Protein AF-A0A507E9I7-F1 (afdb_monomer_lite)

Radius of gyration: 34.38 Å; chains: 1; bounding box: 108×51×97 Å

Foldseek 3Di:
DDDDPDLVVLLVVLVVVVVVVVVVVVPDDDDDPPPVVVVVDPVVVVLVVLLVNLLSLLLLLLDPPNPPVLVSLQSNLVSLLVVLCVVCCVVVVDDDDDDDDDDDDDDDDDDDDDDDDDDDDDDPDDPPPDLVCLLVVVVPDPDLVVLVVQLPPDPSSVVSSLLVCLQEPEQQDVVSVVVVLVQQLVDPVRDPDNSLQSHAEYDDDDNPVPPPPPCLVVLQVSLLSRHLRYAEYEDEDDDPPPVVSVVSSVVSNLVRHLRHQAYHYDDPDDDPLVVVLRVLVSQLSVLVSVLVVVCVSNVHDSVSSLSSLVSLCVVLLDCPPPSNPPPDPSSSVSSSVVSLVSSVVNLVSVLSNLVSVLVSLVSVLVVLVVVLVVLQVVLLVLLVVADPVLLVVLLVVVLVCVVPDDDDDDDDDPLSVLLQVLQCLLQPDDDDDDDPDDPDDPPPPSDRDDSVSSVVQSNDPPRPDRDPVSLVSLVVSLVVVVVDPDPDVSSVSSSVSSVSSSVSVVSVVVSVVSVVSSVVSVVVSVVSVVVVVSSVVSVVVVVVD

pLDDT: mean 72.46, std 19.39, range [24.25, 96.31]

Sequence (545 aa):
MPVRPGSTFETLRVLCWLRLLETAEYGIGSDDWQLSAVFHRPAEMASHRLLVVFRGLTVCLAHPECSKESNLWAAFFGIAERLALVKQGESWKSSFTRNSNLDSLRQDRHIGKANGVVPLSQSPRSPVLPPELLPHIFKFLPGQSDIHTCALVCRLWHRCAILILYRTPSLLSVESIRCFLSLINQGANRTLWPYAEFVRRIHFPLPVNGSLRGDNNNGCEILRTAYTSLFRLVVLDRERSEGAAAHQLFFDVSARCSNLEAIEESFGMNNSASLLTQTVLQNLLRSCRNVATLTYQLGIPPAQLAGACTLLLEFFEGEGQPIWRGISSDVIRGARSKVLEKCRTTLNRLSTCMFLEAQYLALSAQRLLDQYALMYYRGFAGATDLNLDFVVRAAEKEAKHSVRVESKAPADVDSVALVLQAVRLLFHQPMPHSIPELDLEPIIVTTFPTRAFLETALGIFPPSGINSETVELISQIVEQYEKLDADQPEVDLWFRWFRDIVVWQRAGIEMEGVKELLRKSMARMEVFRGMQVRLFHWQLKSNRY

Secondary structure (DSSP, 8-state):
-PPPSSHHHHHHHHHHHHHHHHHHHSS--TT---THHHH-S-HHHHHHHHHHHHHHHHHHHH-TT-TTHHHHHHHHHHHHHHHHHHHHHTT--SS----------------------PPP----------TTTHHHHGGG-SSHHHHHHHHHH-HHHHHHHHHHHTTS-B--SHHHHHHHHHHHHT-TTTSSS-HHHH--EEEE---TT---TT-HHHHHHHHTTS-S---EEEEE---GGGHHHHHHHHHHHHHH-TT--EEEEE--TT-HHHHHHHHHHHHHHHHHHHHHHHHHHHT--HHHHHHHHHHHHHHTS-TT-GGGTTS-HHHHHHHHHHHHHHHHHHHHHHHHHHHHHHHHHHHHHHHHHHHHHHHHHHHHHHHHT--HHHHHHHHHHHHHHHTS--S-------HHHHHHHHHHHHHPPPPPP--SS----------PPPHHHHHHHHTSSSPTT--HHHHHHHHHHHHHHTTS----HHHHHHHHHHHHHHHHHHHHHHHHHHHHHHHHHHHHHHHHHHHHHHHHHHHHHHTT-

Structure (mmCIF, N/CA/C/O backbone):
data_AF-A0A507E9I7-F1
#
_entry.id   AF-A0A507E9I7-F1
#
loop_
_atom_site.group_PDB
_atom_site.id
_atom_site.type_symbol
_atom_site.label_atom_id
_atom_site.label_alt_id
_atom_site.label_comp_id
_atom_site.label_asym_id
_atom_site.label_entity_id
_atom_site.label_seq_id
_atom_site.pdbx_PDB_ins_code
_atom_site.Cartn_x
_atom_site.Cartn_y
_atom_site.Cartn_z
_atom_site.occupancy
_atom_site.B_iso_or_equiv
_atom_site.auth_seq_id
_atom_site.auth_comp_id
_atom_site.auth_asym_id
_atom_site.auth_atom_id
_atom_site.pdbx_PDB_model_num
ATOM 1 N N . MET A 1 1 ? -32.490 -6.538 54.067 1.00 31.33 1 MET A N 1
ATOM 2 C CA . MET A 1 1 ? -31.096 -7.041 54.042 1.00 31.33 1 MET A CA 1
ATOM 3 C C . MET A 1 1 ? -30.147 -5.859 54.207 1.00 31.33 1 MET A C 1
ATOM 5 O O . MET A 1 1 ? -30.472 -4.807 53.667 1.00 31.33 1 MET A O 1
ATOM 9 N N . PRO A 1 2 ? -29.025 -5.988 54.935 1.00 35.72 2 PRO A N 1
ATOM 10 C CA . PRO A 1 2 ? -28.045 -4.912 55.067 1.00 35.72 2 PRO A CA 1
ATOM 11 C C . PRO A 1 2 ? -27.141 -4.832 53.825 1.00 35.72 2 PRO A C 1
ATOM 13 O O . PRO A 1 2 ? -26.482 -5.807 53.465 1.00 35.72 2 PRO A O 1
ATOM 16 N N . VAL A 1 3 ? -27.084 -3.665 53.182 1.00 33.09 3 VAL A N 1
ATOM 17 C CA . VAL A 1 3 ? -26.112 -3.380 52.113 1.00 33.09 3 VAL A CA 1
ATOM 18 C C . VAL A 1 3 ? -24.766 -3.052 52.762 1.00 33.09 3 VAL A C 1
ATOM 20 O O . VAL A 1 3 ? -24.714 -2.217 53.662 1.00 33.09 3 VAL A O 1
ATOM 23 N N . ARG A 1 4 ? -23.672 -3.695 52.330 1.00 34.66 4 ARG A N 1
ATOM 24 C CA . ARG A 1 4 ? -22.326 -3.421 52.870 1.00 34.66 4 ARG A CA 1
ATOM 25 C C . ARG A 1 4 ? -21.846 -2.021 52.437 1.00 34.66 4 ARG A C 1
ATOM 27 O O . ARG A 1 4 ? -21.700 -1.804 51.233 1.00 34.66 4 ARG A O 1
ATOM 34 N N . PRO A 1 5 ? -21.556 -1.088 53.363 1.00 36.78 5 PRO A N 1
ATOM 35 C CA . PRO A 1 5 ? -21.007 0.218 53.010 1.00 36.78 5 PRO A CA 1
ATOM 36 C C . PRO A 1 5 ? -19.511 0.089 52.685 1.00 36.78 5 PRO A C 1
ATOM 38 O O . PRO A 1 5 ? -18.724 -0.341 53.523 1.00 36.78 5 PRO A O 1
ATOM 41 N N . GLY A 1 6 ? -19.113 0.446 51.461 1.00 42.78 6 GLY A N 1
ATOM 42 C CA . GLY A 1 6 ? -17.708 0.402 51.038 1.00 42.78 6 GLY A CA 1
ATOM 43 C C . GLY A 1 6 ? -17.530 0.597 49.534 1.00 42.78 6 GLY A C 1
ATOM 44 O O . GLY A 1 6 ? -17.184 1.690 49.090 1.00 42.78 6 GLY A O 1
ATOM 45 N N . SER A 1 7 ? -17.817 -0.443 48.744 1.00 44.66 7 SER A N 1
ATOM 46 C CA . SER A 1 7 ? -17.603 -0.455 47.285 1.00 44.66 7 SER A CA 1
ATOM 47 C C . SER A 1 7 ? -18.324 0.683 46.558 1.00 44.66 7 SER A C 1
ATOM 49 O O . SER A 1 7 ? -17.728 1.364 45.725 1.00 44.66 7 SER A O 1
ATOM 51 N N . THR A 1 8 ? -19.578 0.953 46.927 1.00 51.25 8 THR A N 1
ATOM 52 C CA . THR A 1 8 ? -20.382 2.040 46.353 1.00 51.25 8 THR A CA 1
ATOM 53 C C . THR A 1 8 ? -19.753 3.418 46.540 1.00 51.25 8 THR A C 1
ATOM 55 O O . THR A 1 8 ? -19.893 4.258 45.655 1.00 51.25 8 THR A O 1
ATOM 58 N N . PHE A 1 9 ? -19.035 3.670 47.639 1.00 44.94 9 PHE A N 1
ATOM 59 C CA . PHE A 1 9 ? -18.479 4.995 47.920 1.00 44.94 9 PHE A CA 1
ATOM 60 C C . PHE A 1 9 ? -17.230 5.285 47.079 1.00 44.94 9 PHE A C 1
ATOM 62 O O . PHE A 1 9 ? -17.113 6.378 46.528 1.00 44.94 9 PHE A O 1
ATOM 69 N N . GLU A 1 10 ? -16.331 4.312 46.892 1.00 49.06 10 GLU A N 1
ATOM 70 C CA . GLU A 1 10 ? -15.217 4.479 45.946 1.00 49.06 10 GLU A CA 1
ATOM 71 C C . GLU A 1 10 ? -15.704 4.532 44.496 1.00 49.06 10 GLU A C 1
ATOM 73 O O . GLU A 1 10 ? -15.261 5.401 43.748 1.00 49.06 10 GLU A O 1
ATOM 78 N N . THR A 1 11 ? -16.671 3.691 44.103 1.00 48.34 11 THR A N 1
ATOM 79 C CA . THR A 1 11 ? -17.264 3.762 42.756 1.00 48.34 11 THR A CA 1
ATOM 80 C C . THR A 1 11 ? -17.918 5.125 42.504 1.00 48.34 11 THR A C 1
ATOM 82 O O . THR A 1 11 ? -17.701 5.709 41.446 1.00 48.34 11 THR A O 1
ATOM 85 N N . LEU A 1 12 ? -18.637 5.694 43.480 1.00 48.03 12 LEU A N 1
ATOM 86 C CA . LEU A 1 12 ? -19.179 7.055 43.382 1.00 48.03 12 LEU A CA 1
ATOM 87 C C . LEU A 1 12 ? -18.085 8.129 43.351 1.00 48.03 12 LEU A C 1
ATOM 89 O O . LEU A 1 12 ? -18.229 9.093 42.606 1.00 48.03 12 LEU A O 1
ATOM 93 N N . ARG A 1 13 ? -16.973 7.980 44.087 1.00 53.81 13 ARG A N 1
ATOM 94 C CA . ARG A 1 13 ? -15.843 8.922 43.993 1.00 53.81 13 ARG A CA 1
ATOM 95 C C . ARG A 1 13 ? -15.163 8.863 42.628 1.00 53.81 13 ARG A C 1
ATOM 97 O O . ARG A 1 13 ? -14.919 9.923 42.066 1.00 53.81 13 ARG A O 1
ATOM 104 N N . VAL A 1 14 ? -14.912 7.675 42.071 1.00 52.47 14 VAL A N 1
ATOM 105 C CA . VAL A 1 14 ? -14.342 7.513 40.720 1.00 52.47 14 VAL A CA 1
ATOM 106 C C . VAL A 1 14 ? -15.303 8.053 39.662 1.00 52.47 14 VAL A C 1
ATOM 108 O O . VAL A 1 14 ? -14.874 8.818 38.805 1.00 52.47 14 VAL A O 1
ATOM 111 N N . LEU A 1 15 ? -16.603 7.753 39.753 1.00 51.69 15 LEU A N 1
ATOM 112 C CA . LEU A 1 15 ? -17.608 8.312 38.846 1.00 51.69 15 LEU A CA 1
ATOM 113 C C . LEU A 1 15 ? -17.705 9.837 38.963 1.00 51.69 15 LEU A C 1
ATOM 115 O O . LEU A 1 15 ? -17.749 10.500 37.937 1.00 51.69 15 LEU A O 1
ATOM 119 N N . CYS A 1 16 ? -17.665 10.419 40.164 1.00 50.72 16 CYS A N 1
ATOM 120 C CA . CYS A 1 16 ? -17.610 11.875 40.332 1.00 50.72 16 CYS A CA 1
ATOM 121 C C . CYS A 1 16 ? -16.288 12.487 39.845 1.00 50.72 16 CYS A C 1
ATOM 123 O O . CYS A 1 16 ? -16.303 13.625 39.392 1.00 50.72 16 CYS A O 1
ATOM 125 N N . TRP A 1 17 ? -15.163 11.767 39.891 1.00 56.66 17 TRP A N 1
ATOM 126 C CA . TRP A 1 17 ? -13.884 12.242 39.343 1.00 56.66 17 TRP A CA 1
ATOM 127 C C . TRP A 1 17 ? -13.856 12.183 37.811 1.00 56.66 17 TRP A C 1
ATOM 129 O O . TRP A 1 17 ? -13.400 13.124 37.171 1.00 56.66 17 TRP A O 1
ATOM 139 N N . LEU A 1 18 ? -14.418 11.126 37.218 1.00 51.72 18 LEU A N 1
ATOM 140 C CA . LEU A 1 18 ? -14.663 11.038 35.777 1.00 51.72 18 LEU A CA 1
ATOM 141 C C . LEU A 1 18 ? -15.655 12.113 35.323 1.00 51.72 18 LEU A C 1
ATOM 143 O O . LEU A 1 18 ? -15.418 12.759 34.314 1.00 51.72 18 LEU A O 1
ATOM 147 N N . ARG A 1 19 ? -16.702 12.386 36.108 1.00 49.22 19 ARG A N 1
ATOM 148 C CA . ARG A 1 19 ? -17.657 13.468 35.832 1.00 49.22 19 ARG A CA 1
ATOM 149 C C . ARG A 1 19 ? -17.040 14.857 36.005 1.00 49.22 19 ARG A C 1
ATOM 151 O O . ARG A 1 19 ? -17.417 15.766 35.282 1.00 49.22 19 ARG A O 1
ATOM 158 N N . LEU A 1 20 ? -16.081 15.020 36.922 1.00 48.12 20 LEU A N 1
ATOM 159 C CA . LEU A 1 20 ? -15.276 16.240 37.051 1.00 48.12 20 LEU A CA 1
ATOM 160 C C . LEU A 1 20 ? -14.373 16.449 35.829 1.00 48.12 20 LEU A C 1
ATOM 162 O O . LEU A 1 20 ? -14.257 17.580 35.363 1.00 48.12 20 LEU A O 1
ATOM 166 N N . LEU A 1 21 ? -13.791 15.373 35.286 1.00 49.50 21 LEU A N 1
ATOM 167 C CA . LEU A 1 21 ? -13.056 15.401 34.018 1.00 49.50 21 LEU A CA 1
ATOM 168 C C . LEU A 1 21 ? -13.992 15.727 32.839 1.00 49.50 21 LEU A C 1
ATOM 170 O O . LEU A 1 21 ? -13.691 16.658 32.102 1.00 49.50 21 LEU A O 1
ATOM 174 N N . GLU A 1 22 ? -15.166 15.090 32.730 1.00 45.69 22 GLU A N 1
ATOM 175 C CA . GLU A 1 22 ? -16.197 15.455 31.738 1.00 45.69 22 GLU A CA 1
ATOM 176 C C . GLU A 1 22 ? -16.585 16.944 31.859 1.00 45.69 22 GLU A C 1
ATOM 178 O O . GLU A 1 22 ? -16.629 17.651 30.859 1.00 45.69 22 GLU A O 1
ATOM 183 N N . THR A 1 23 ? -16.806 17.481 33.068 1.00 42.56 23 THR A N 1
ATOM 184 C CA . THR A 1 23 ? -17.113 18.918 33.240 1.00 42.56 23 THR A CA 1
ATOM 185 C C . THR A 1 23 ? -15.932 19.849 32.964 1.00 42.56 23 THR A C 1
ATOM 187 O O . THR A 1 23 ? -16.158 21.022 32.681 1.00 42.56 23 THR A O 1
ATOM 190 N N . ALA A 1 24 ? -14.693 19.352 33.021 1.00 42.12 24 ALA A N 1
ATOM 191 C CA . ALA A 1 24 ? -13.503 20.096 32.611 1.00 42.12 24 ALA A CA 1
ATOM 192 C C . ALA A 1 24 ? -13.288 20.073 31.084 1.00 42.12 24 ALA A C 1
ATOM 194 O O . ALA A 1 24 ? -12.577 20.929 30.570 1.00 42.12 24 ALA A O 1
ATOM 195 N N . GLU A 1 25 ? -13.917 19.137 30.363 1.00 39.34 25 GLU A N 1
ATOM 196 C CA . GLU A 1 25 ? -13.979 19.112 28.893 1.00 39.34 25 GLU A CA 1
ATOM 197 C C . GLU A 1 25 ? -15.213 19.856 28.339 1.00 39.34 25 GLU A C 1
ATOM 199 O O . GLU A 1 25 ? -15.173 20.365 27.224 1.00 39.34 25 GLU A O 1
ATOM 204 N N . TYR A 1 26 ? -16.303 19.961 29.113 1.00 36.69 26 TYR A 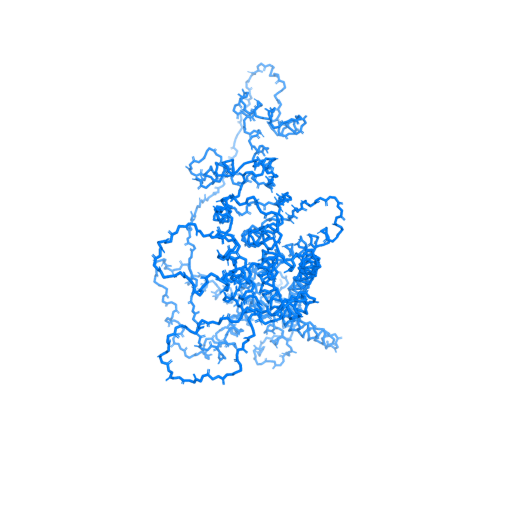N 1
ATOM 205 C CA . TYR A 1 26 ? -17.544 20.658 28.723 1.00 36.69 26 TYR A CA 1
ATOM 206 C C . TYR A 1 26 ? -17.620 22.142 29.134 1.00 36.69 26 TYR A C 1
ATOM 208 O O . TYR A 1 26 ? -18.625 22.804 28.860 1.00 36.69 26 TYR A O 1
ATOM 216 N N . GLY A 1 27 ? -16.591 22.674 29.797 1.00 37.19 27 GLY A N 1
ATOM 217 C CA . GLY A 1 27 ? -16.476 24.090 30.149 1.00 37.19 27 GLY A CA 1
ATOM 218 C C . GLY A 1 27 ? -15.410 24.795 29.311 1.00 37.19 27 GLY A C 1
ATOM 219 O O . GLY A 1 27 ? -14.274 24.339 29.290 1.00 37.19 27 GLY A O 1
ATOM 220 N N . ILE A 1 28 ? -15.765 25.953 28.734 1.00 36.12 28 ILE A N 1
ATOM 221 C CA . ILE A 1 28 ? -14.964 26.766 27.789 1.00 36.12 28 ILE A CA 1
ATOM 222 C C . ILE A 1 28 ? -14.974 26.182 26.361 1.00 36.12 28 ILE A C 1
ATOM 224 O O . ILE A 1 28 ? -14.842 24.982 26.153 1.00 36.12 28 ILE A O 1
ATOM 228 N N . GLY A 1 29 ? -15.204 27.049 25.369 1.00 37.38 29 GLY A N 1
ATOM 229 C CA . GLY A 1 29 ? -15.191 26.693 23.946 1.00 37.38 29 GLY A CA 1
ATOM 230 C C . GLY A 1 29 ? -13.887 27.088 23.249 1.00 37.38 29 GLY A C 1
ATOM 231 O O . GLY A 1 29 ? -12.945 27.549 23.890 1.00 37.38 29 GLY A O 1
ATOM 232 N N . SER A 1 30 ? -13.874 26.945 21.921 1.00 42.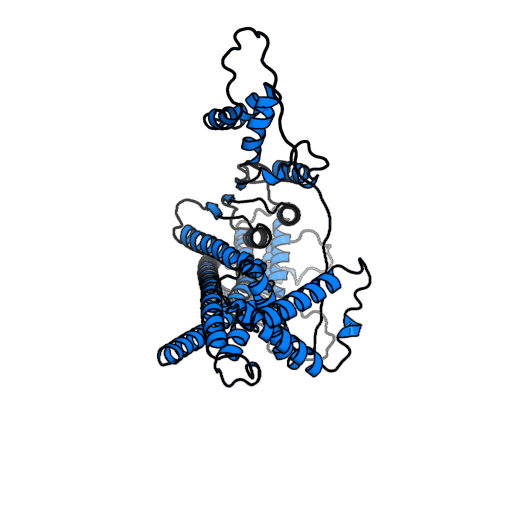72 30 SER A N 1
ATOM 233 C CA . SER A 1 30 ? -12.877 27.545 21.020 1.00 42.72 30 SER A CA 1
ATOM 234 C C . SER A 1 30 ? -12.497 28.980 21.444 1.00 42.72 30 SER A C 1
ATOM 236 O O . SER A 1 30 ? -13.388 29.763 21.769 1.00 42.72 30 SER A O 1
ATOM 238 N N . ASP A 1 31 ? -11.224 29.392 21.471 1.00 33.03 31 ASP A N 1
ATOM 239 C CA . ASP A 1 31 ? -10.042 28.771 20.835 1.00 33.03 31 ASP A CA 1
ATOM 240 C C . ASP A 1 31 ? -8.807 28.581 21.753 1.00 33.03 31 ASP A C 1
ATOM 242 O O . ASP A 1 31 ? -7.761 28.123 21.291 1.00 33.03 31 ASP A O 1
ATOM 246 N N . ASP A 1 32 ? -8.892 28.881 23.056 1.00 32.91 32 ASP A N 1
ATOM 247 C CA . ASP A 1 32 ? -7.701 29.033 23.919 1.00 32.91 32 ASP A CA 1
ATOM 248 C C . ASP A 1 32 ? -7.391 27.806 24.817 1.00 32.91 32 ASP A C 1
ATOM 250 O O . ASP A 1 32 ? -7.785 27.705 25.982 1.00 32.91 32 ASP A O 1
ATOM 254 N N . TRP A 1 33 ? -6.661 26.825 24.269 1.00 31.59 33 TRP A N 1
ATOM 255 C CA . TRP A 1 33 ? -6.313 25.559 24.944 1.00 31.59 33 TRP A CA 1
ATOM 256 C C . TRP A 1 33 ? -5.137 25.667 25.947 1.00 31.59 33 TRP A C 1
ATOM 258 O O . TRP A 1 33 ? -4.107 24.999 25.802 1.00 31.59 33 TRP A O 1
ATOM 268 N N . GLN A 1 34 ? -5.301 26.426 27.038 1.00 33.66 34 GLN A N 1
ATOM 269 C CA . GLN A 1 34 ? -4.344 26.462 28.166 1.00 33.66 34 GLN A CA 1
ATOM 270 C C . GLN A 1 34 ? -4.539 25.346 29.216 1.00 33.66 34 GLN A C 1
ATOM 272 O O . GLN A 1 34 ? -4.410 25.545 30.426 1.00 33.66 34 GLN A O 1
ATOM 277 N N . LEU A 1 35 ? -4.729 24.104 28.755 1.00 37.97 35 LEU A N 1
ATOM 278 C CA . LEU A 1 35 ? -4.623 22.912 29.617 1.00 37.97 35 LEU A CA 1
ATOM 279 C C . LEU A 1 35 ? -3.188 22.703 30.167 1.00 37.97 35 LEU A C 1
ATOM 281 O O . LEU A 1 35 ? -2.978 21.942 31.112 1.00 37.97 35 LEU A O 1
ATOM 285 N N . SER A 1 36 ? -2.207 23.443 29.637 1.00 39.66 36 SER A N 1
ATOM 286 C CA . SER A 1 36 ? -0.850 23.610 30.178 1.00 39.66 36 SER A CA 1
ATOM 287 C C . SER A 1 36 ? -0.827 24.029 31.654 1.00 39.66 36 SER A C 1
ATOM 289 O O . SER A 1 36 ? 0.003 23.525 32.412 1.00 39.66 36 SER A O 1
ATOM 291 N N . ALA A 1 37 ? -1.753 24.883 32.106 1.00 37.81 37 ALA A N 1
ATOM 292 C CA . ALA A 1 37 ? -1.753 25.425 33.469 1.00 37.81 37 ALA A CA 1
ATOM 293 C C . ALA A 1 37 ? -1.876 24.346 34.569 1.00 37.81 37 ALA A C 1
ATOM 295 O O . ALA A 1 37 ? -1.299 24.481 35.648 1.00 37.81 37 ALA A O 1
ATOM 296 N N . VAL A 1 38 ? -2.572 23.235 34.292 1.00 39.53 38 VAL A N 1
ATOM 297 C CA . VAL A 1 38 ? -2.735 22.109 35.238 1.00 39.53 38 VAL A CA 1
ATOM 298 C C . VAL A 1 38 ? -1.534 21.147 35.212 1.00 39.53 38 VAL A C 1
ATOM 300 O O . VAL A 1 38 ? -1.315 20.408 36.180 1.00 39.53 38 VAL A O 1
ATOM 303 N N . PHE A 1 39 ? -0.742 21.181 34.135 1.00 41.22 39 PHE A N 1
ATOM 304 C CA . PHE A 1 39 ? 0.388 20.284 33.869 1.00 41.22 39 PHE A CA 1
ATOM 305 C C . PHE A 1 39 ? 1.774 20.954 33.954 1.00 41.22 39 PHE A C 1
ATOM 307 O O . PHE A 1 39 ? 2.776 20.257 33.848 1.00 41.22 39 PHE A O 1
ATOM 314 N N . HIS A 1 40 ? 1.872 22.252 34.266 1.00 36.31 40 HIS A N 1
ATOM 315 C CA . HIS A 1 40 ? 3.138 22.962 34.543 1.00 36.31 40 HIS A CA 1
ATOM 316 C C . HIS A 1 40 ? 3.812 22.604 35.894 1.00 36.31 40 HIS A C 1
ATOM 318 O O . HIS A 1 40 ? 4.614 23.366 36.432 1.00 36.31 40 HIS A O 1
ATOM 324 N N . ARG A 1 41 ? 3.519 21.426 36.455 1.00 46.16 41 ARG A N 1
ATOM 325 C CA . ARG A 1 41 ? 4.262 20.820 37.576 1.00 46.16 41 ARG A CA 1
ATOM 326 C C . ARG A 1 41 ? 5.162 19.696 37.037 1.00 46.16 41 ARG A C 1
ATOM 328 O O . ARG A 1 41 ? 4.855 19.174 35.968 1.00 46.16 41 ARG A O 1
ATOM 335 N N . PRO A 1 42 ? 6.259 19.316 37.726 1.00 53.81 42 PRO A N 1
ATOM 336 C CA . PRO A 1 42 ? 7.178 18.280 37.242 1.00 53.81 42 PRO A CA 1
ATOM 337 C C . PRO A 1 42 ? 6.449 16.990 36.841 1.00 53.81 42 PRO A C 1
ATOM 339 O O . PRO A 1 42 ? 5.443 16.625 37.455 1.00 53.81 42 PRO A O 1
ATOM 342 N N . ALA A 1 43 ? 6.970 16.300 35.819 1.00 60.19 43 ALA A N 1
ATOM 343 C CA . ALA A 1 43 ? 6.321 15.153 35.170 1.00 60.19 43 ALA A CA 1
ATOM 344 C C . ALA A 1 43 ? 5.901 14.038 36.153 1.00 60.19 43 ALA A C 1
ATOM 346 O O . ALA A 1 43 ? 4.862 13.403 35.971 1.00 60.19 43 ALA A O 1
ATOM 347 N N . GLU A 1 44 ? 6.644 13.881 37.249 1.00 61.41 44 GLU A N 1
ATOM 348 C CA . GLU A 1 44 ? 6.353 13.001 38.388 1.00 61.41 44 GLU A CA 1
ATOM 349 C C . GLU A 1 44 ? 4.956 13.232 39.005 1.00 61.41 44 GLU A C 1
ATOM 351 O O . GLU A 1 44 ? 4.263 12.287 39.387 1.00 61.41 44 GLU A O 1
ATOM 356 N N . MET A 1 45 ? 4.482 14.484 39.067 1.00 61.38 45 MET A N 1
ATOM 357 C CA . MET A 1 45 ? 3.130 14.794 39.552 1.00 61.38 45 MET A CA 1
ATOM 358 C C . MET A 1 45 ? 2.040 14.466 38.523 1.00 61.38 45 MET A C 1
ATOM 360 O O . MET A 1 45 ? 0.897 14.205 38.910 1.00 61.38 45 MET A O 1
ATOM 364 N N . ALA A 1 46 ? 2.365 14.460 37.228 1.00 73.81 46 ALA A N 1
ATOM 365 C CA . ALA A 1 46 ? 1.437 14.047 36.179 1.00 73.81 46 ALA A CA 1
ATOM 366 C C . ALA A 1 46 ? 1.281 12.517 36.154 1.00 73.81 46 ALA A C 1
ATOM 368 O O . ALA A 1 46 ? 0.152 12.020 36.147 1.00 73.81 46 ALA A O 1
ATOM 369 N N . SER A 1 47 ? 2.389 11.770 36.231 1.00 77.62 47 SER A N 1
ATOM 370 C CA . SER A 1 47 ? 2.362 10.303 36.274 1.00 77.62 47 SER A CA 1
ATOM 371 C C . SER A 1 47 ? 1.636 9.785 37.520 1.00 77.62 47 SER A C 1
ATOM 373 O O . SER A 1 47 ? 0.739 8.954 37.387 1.00 77.62 47 SER A O 1
ATOM 375 N N . HIS A 1 48 ? 1.893 10.341 38.712 1.00 82.88 48 HIS A N 1
ATOM 376 C CA . HIS A 1 48 ? 1.166 9.954 39.930 1.00 82.88 48 HIS A CA 1
ATOM 377 C C . HIS A 1 48 ? -0.357 10.152 39.802 1.00 82.88 48 HIS A C 1
ATOM 379 O O . HIS A 1 48 ? -1.136 9.299 40.231 1.00 82.88 48 HIS A O 1
ATOM 385 N N . ARG A 1 49 ? -0.817 11.253 39.188 1.00 84.06 49 ARG A N 1
ATOM 386 C CA . ARG A 1 49 ? -2.254 11.488 38.947 1.00 84.06 49 ARG A CA 1
ATOM 387 C C . ARG A 1 49 ? -2.849 10.451 37.989 1.00 84.06 49 ARG A C 1
ATOM 389 O O . ARG A 1 49 ? -3.905 9.901 38.291 1.00 84.06 49 ARG A O 1
ATOM 396 N N . LEU A 1 50 ? -2.163 10.141 36.887 1.00 84.19 50 LEU A N 1
ATOM 397 C CA . LEU A 1 50 ? -2.599 9.112 35.933 1.00 84.19 50 LEU A CA 1
ATOM 398 C C . LEU A 1 50 ? -2.690 7.724 36.587 1.00 84.19 50 LEU A C 1
ATOM 400 O O . LEU A 1 50 ? -3.679 7.023 36.382 1.00 84.19 50 LEU A O 1
ATOM 404 N N . LEU A 1 51 ? -1.723 7.356 37.434 1.00 85.75 51 LEU A N 1
ATOM 405 C CA . LEU A 1 51 ? -1.724 6.088 38.177 1.00 85.75 51 LEU A CA 1
ATOM 406 C C . LEU A 1 51 ? -2.911 5.981 39.156 1.00 85.75 51 LEU A C 1
ATOM 408 O O . LEU A 1 51 ? -3.498 4.908 39.293 1.00 85.75 51 LEU A O 1
ATOM 412 N N . VAL A 1 52 ? -3.323 7.083 39.797 1.00 87.44 52 VAL A N 1
ATOM 413 C CA . VAL A 1 52 ? -4.525 7.113 40.657 1.00 87.44 52 VAL A CA 1
ATOM 414 C C . VAL A 1 52 ? -5.811 6.898 39.848 1.00 87.44 52 VAL A C 1
ATOM 416 O O . VAL A 1 52 ? -6.666 6.119 40.273 1.00 87.44 52 VAL A O 1
ATOM 419 N N . VAL A 1 53 ? -5.945 7.508 38.664 1.00 86.94 53 VAL A N 1
ATOM 420 C CA . VAL A 1 53 ? -7.105 7.262 37.780 1.00 86.94 53 VAL A CA 1
ATOM 421 C C . VAL A 1 53 ? -7.104 5.821 37.266 1.00 86.94 53 VAL A C 1
ATOM 423 O O . VAL A 1 53 ? -8.137 5.155 37.294 1.00 86.94 53 VAL A O 1
ATOM 426 N N . PHE A 1 54 ? -5.940 5.303 36.869 1.00 88.56 54 PHE A N 1
ATOM 427 C CA . PHE A 1 54 ? -5.769 3.930 36.391 1.00 88.56 54 PHE A CA 1
ATOM 428 C C . PHE A 1 54 ? -6.183 2.886 37.444 1.00 88.56 54 PHE A C 1
ATOM 430 O O . PHE A 1 54 ? -6.894 1.927 37.129 1.00 88.56 54 PHE A O 1
ATOM 437 N N . ARG A 1 55 ? -5.839 3.110 38.722 1.00 88.44 55 ARG A N 1
ATOM 438 C CA . ARG A 1 55 ? -6.353 2.323 39.859 1.00 88.44 55 ARG A CA 1
ATOM 439 C C . ARG A 1 55 ? -7.880 2.372 39.951 1.00 88.44 55 ARG A C 1
ATOM 441 O O . ARG A 1 55 ? -8.506 1.322 40.055 1.00 88.44 55 ARG A O 1
ATOM 448 N N . GLY A 1 56 ? -8.481 3.562 39.888 1.00 88.44 56 GLY A N 1
ATOM 449 C CA . GLY A 1 56 ? -9.939 3.725 39.950 1.00 88.44 56 GLY A CA 1
ATOM 450 C C . GLY A 1 56 ? -10.665 2.971 38.831 1.00 88.44 56 GLY A C 1
ATOM 451 O O . GLY A 1 56 ? -11.599 2.214 39.092 1.00 88.44 56 GLY A O 1
ATOM 452 N N . LEU A 1 57 ? -10.172 3.092 37.595 1.00 88.06 57 LEU A N 1
ATOM 453 C CA . LEU A 1 57 ? -10.687 2.343 36.445 1.00 88.06 57 LEU A CA 1
ATOM 454 C C . LEU A 1 57 ? -10.491 0.826 36.593 1.00 88.06 57 LEU A C 1
ATOM 456 O O . LEU A 1 57 ? -11.369 0.071 36.187 1.00 88.06 57 LEU A O 1
ATOM 460 N N . THR A 1 58 ? -9.397 0.370 37.216 1.00 87.88 58 THR A N 1
ATOM 461 C CA . THR A 1 58 ? -9.168 -1.057 37.520 1.00 87.88 58 THR A CA 1
ATOM 462 C C . THR A 1 58 ? -10.271 -1.611 38.429 1.00 87.88 58 THR A C 1
ATOM 464 O O . THR A 1 58 ? -10.821 -2.674 38.146 1.00 87.88 58 THR A O 1
ATOM 467 N N . VAL A 1 59 ? -10.663 -0.870 39.474 1.00 89.00 59 VAL A N 1
ATOM 468 C CA . VAL A 1 59 ? -11.782 -1.256 40.358 1.00 89.00 59 VAL A CA 1
ATOM 469 C C . VAL A 1 59 ? -13.108 -1.297 39.588 1.00 89.00 59 VAL A C 1
ATOM 471 O O . VAL A 1 59 ? -13.875 -2.247 39.737 1.00 89.00 59 VAL A O 1
ATOM 474 N N . CYS A 1 60 ? -13.369 -0.319 38.713 1.00 88.12 60 CYS A N 1
ATOM 475 C CA . CYS A 1 60 ? -14.571 -0.311 37.873 1.00 88.12 60 CYS A CA 1
ATOM 476 C C . CYS A 1 60 ? -14.608 -1.474 36.862 1.00 88.12 60 CYS A C 1
ATOM 478 O O . CYS A 1 60 ? -15.664 -2.077 36.676 1.00 88.12 60 CYS A O 1
ATOM 480 N N . LEU A 1 61 ? -13.473 -1.826 36.245 1.00 88.38 61 LEU A N 1
ATOM 481 C CA . LEU A 1 61 ? -13.358 -2.960 35.320 1.00 88.38 61 LEU A CA 1
ATOM 482 C C . LEU A 1 61 ? -13.590 -4.305 36.020 1.00 88.38 61 LEU A C 1
ATOM 484 O O . LEU A 1 61 ? -14.193 -5.197 35.423 1.00 88.38 61 LEU A O 1
ATOM 488 N N . ALA A 1 62 ? -13.168 -4.458 37.278 1.00 89.06 62 ALA A N 1
ATOM 489 C CA . ALA A 1 62 ? -13.415 -5.672 38.057 1.00 89.06 62 ALA A CA 1
ATOM 490 C C . ALA A 1 62 ? -14.909 -5.932 38.332 1.00 89.06 62 ALA A C 1
ATOM 492 O O . ALA A 1 62 ? -15.294 -7.080 38.552 1.00 89.06 62 ALA A O 1
ATOM 493 N N . HIS A 1 63 ? -15.760 -4.899 38.308 1.00 91.12 63 HIS A N 1
ATOM 494 C CA . HIS A 1 63 ? -17.188 -5.053 38.587 1.00 91.12 63 HIS A CA 1
ATOM 495 C C . HIS A 1 63 ? -17.873 -5.935 37.518 1.00 91.12 63 HIS A C 1
ATOM 497 O O . HIS A 1 63 ? -17.620 -5.751 36.320 1.00 91.12 63 HIS A O 1
ATOM 503 N N . PRO A 1 64 ? -18.745 -6.888 37.900 1.00 84.06 64 PRO A N 1
ATOM 504 C CA . PRO A 1 64 ? -19.439 -7.736 36.930 1.00 84.06 64 PRO A CA 1
ATOM 505 C C . PRO A 1 64 ? -20.459 -6.943 36.098 1.00 84.06 64 PRO A C 1
ATOM 507 O O . PRO A 1 64 ? -20.490 -7.072 34.880 1.00 84.06 64 PRO A O 1
ATOM 510 N N . GLU A 1 65 ? -21.237 -6.061 36.728 1.00 85.88 65 GLU A N 1
ATOM 511 C CA . GLU A 1 65 ? -22.386 -5.371 36.111 1.00 85.88 65 GLU A CA 1
ATOM 512 C C . GLU A 1 65 ? -22.024 -4.055 35.383 1.00 85.88 65 GLU A C 1
ATOM 514 O O . GLU A 1 65 ? -22.801 -3.099 35.387 1.00 85.88 65 GLU A O 1
ATOM 519 N N . CYS A 1 66 ? -20.822 -3.928 34.809 1.00 81.75 66 CYS A N 1
ATOM 520 C CA . CYS A 1 66 ? -20.390 -2.641 34.252 1.00 81.75 66 CYS A CA 1
ATOM 521 C C . CYS A 1 66 ? -21.006 -2.330 32.871 1.00 81.75 66 CYS A C 1
ATOM 523 O O . CYS A 1 66 ? -20.424 -2.601 31.823 1.00 81.75 66 CYS A O 1
ATOM 525 N N . SER A 1 67 ? -22.166 -1.673 32.872 1.00 66.44 67 SER A N 1
ATOM 526 C CA . SER A 1 67 ? -22.969 -1.344 31.680 1.00 66.44 67 SER A CA 1
ATOM 527 C C . SER A 1 67 ? -22.354 -0.345 30.680 1.00 66.44 67 SER A C 1
ATOM 529 O O . SER A 1 67 ? -22.962 -0.076 29.645 1.00 66.44 67 SER A O 1
ATOM 531 N N . LYS A 1 68 ? -21.162 0.208 30.950 1.00 80.56 68 LYS A N 1
ATOM 532 C CA . LYS A 1 68 ? -20.429 1.142 30.065 1.00 80.56 68 LYS A CA 1
ATOM 533 C C . LYS A 1 68 ? -19.010 0.658 29.735 1.00 80.56 68 LYS A C 1
ATOM 535 O O . LYS A 1 68 ? -18.068 1.450 29.672 1.00 80.56 68 LYS A O 1
ATOM 540 N N . GLU A 1 69 ? -18.851 -0.647 29.528 1.00 83.50 69 GLU A N 1
ATOM 541 C CA . GLU A 1 69 ? -17.549 -1.296 29.323 1.00 83.50 69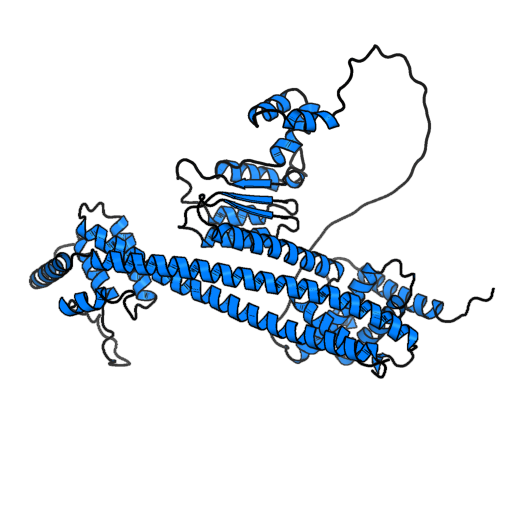 GLU A CA 1
ATOM 542 C C . GLU A 1 69 ? -16.710 -0.664 28.191 1.00 83.50 69 GLU A C 1
ATOM 544 O O . GLU A 1 69 ? -15.500 -0.512 28.337 1.00 83.50 69 GLU A O 1
ATOM 549 N N . SER A 1 70 ? -17.335 -0.216 27.092 1.00 81.31 70 SER A N 1
ATOM 550 C CA . SER A 1 70 ? -16.659 0.483 25.982 1.00 81.31 70 SER A CA 1
ATOM 551 C C . SER A 1 70 ? -15.903 1.735 26.429 1.00 81.31 70 SER A C 1
ATOM 553 O O . SER A 1 70 ? -14.750 1.935 26.054 1.00 81.31 70 SER A O 1
ATOM 555 N N . ASN A 1 71 ? -16.538 2.567 27.254 1.00 85.56 71 ASN A N 1
ATOM 556 C CA . ASN A 1 71 ? -15.994 3.858 27.663 1.00 85.56 71 ASN A CA 1
ATOM 557 C C . ASN A 1 71 ? -14.919 3.672 28.741 1.00 85.56 71 ASN A C 1
ATOM 559 O O . ASN A 1 71 ? -13.929 4.401 28.743 1.00 85.56 71 ASN A O 1
ATOM 563 N N . LEU A 1 72 ? -15.069 2.658 29.607 1.00 87.25 72 LEU A N 1
ATOM 564 C CA . LEU A 1 72 ? -13.980 2.234 30.489 1.00 87.25 72 LEU A CA 1
ATOM 565 C C . LEU A 1 72 ? -12.780 1.740 29.685 1.00 87.25 72 LEU A C 1
ATOM 567 O O . LEU A 1 72 ? -11.666 2.155 29.985 1.00 87.25 72 LEU A O 1
ATOM 571 N N . TRP A 1 73 ? -12.983 0.908 28.656 1.00 88.69 73 TRP A N 1
ATOM 572 C CA . TRP A 1 73 ? -11.878 0.454 27.814 1.00 88.69 73 TRP A CA 1
ATOM 573 C C . TRP A 1 73 ? -11.154 1.620 27.148 1.00 88.69 73 TRP A C 1
ATOM 575 O O . TRP A 1 73 ? -9.932 1.665 27.247 1.00 88.69 73 TRP A O 1
ATOM 585 N N . ALA A 1 74 ? -11.871 2.576 26.552 1.00 86.69 74 ALA A N 1
ATOM 586 C CA . ALA A 1 74 ? -11.263 3.761 25.947 1.00 86.69 74 ALA A CA 1
ATOM 587 C C . ALA A 1 74 ? -10.444 4.589 26.956 1.00 86.69 74 ALA A C 1
ATOM 589 O O . ALA A 1 74 ? -9.283 4.902 26.701 1.00 86.69 74 ALA A O 1
ATOM 590 N N . ALA A 1 75 ? -10.993 4.879 28.141 1.00 86.12 75 ALA A N 1
ATOM 591 C CA . ALA A 1 75 ? -10.270 5.618 29.180 1.00 86.12 75 ALA A CA 1
ATOM 592 C C . ALA A 1 75 ? -9.041 4.850 29.711 1.00 86.12 75 ALA A C 1
ATOM 594 O O . ALA A 1 75 ? -7.980 5.433 29.936 1.00 86.12 75 ALA A O 1
ATOM 595 N N . PHE A 1 76 ? -9.164 3.533 29.891 1.00 87.25 76 PHE A N 1
ATOM 596 C CA . PHE A 1 76 ? -8.102 2.674 30.417 1.00 87.25 76 PHE A CA 1
ATOM 597 C C . PHE A 1 76 ? -6.942 2.522 29.429 1.00 87.25 76 PHE A C 1
ATOM 599 O O . PHE A 1 76 ? -5.775 2.645 29.806 1.00 87.25 76 PHE A O 1
ATOM 606 N N . PHE A 1 77 ? -7.268 2.313 28.152 1.00 88.19 77 PHE A N 1
ATOM 607 C CA . PHE A 1 77 ? -6.297 2.239 27.068 1.00 88.19 77 PHE A CA 1
ATOM 608 C C . PHE A 1 77 ? -5.658 3.613 26.801 1.00 88.19 77 PHE A C 1
ATOM 610 O O . PHE A 1 77 ? -4.434 3.689 26.783 1.00 88.19 77 PHE A O 1
ATOM 617 N N . GLY A 1 78 ? -6.419 4.709 26.729 1.00 84.75 78 GLY A N 1
ATOM 618 C CA . GLY A 1 78 ? -5.867 6.063 26.556 1.00 84.75 78 GLY A CA 1
ATOM 619 C C . GLY A 1 78 ? -4.950 6.538 27.699 1.00 84.75 78 GLY A C 1
ATOM 620 O O . GLY A 1 78 ? -4.026 7.321 27.476 1.00 84.75 78 GLY A O 1
ATOM 621 N N . ILE A 1 79 ? -5.130 6.041 28.929 1.00 88.31 79 ILE A N 1
ATOM 622 C CA . ILE A 1 79 ? -4.168 6.277 30.023 1.00 88.31 79 ILE A CA 1
ATOM 623 C C . ILE A 1 79 ? -2.906 5.422 29.847 1.00 88.31 79 ILE A C 1
ATOM 625 O O . ILE A 1 79 ? -1.802 5.930 30.048 1.00 88.31 79 ILE A O 1
ATOM 629 N N . ALA A 1 80 ? -3.038 4.160 29.429 1.00 86.69 80 ALA A N 1
ATOM 630 C CA . ALA A 1 80 ? -1.890 3.308 29.122 1.00 86.69 80 ALA A CA 1
ATOM 631 C C . ALA A 1 80 ? -1.081 3.814 27.911 1.00 86.69 80 ALA A C 1
ATOM 633 O O . ALA A 1 80 ? 0.143 3.733 27.932 1.00 86.69 80 ALA A O 1
ATOM 634 N N . GLU A 1 81 ? -1.735 4.401 26.904 1.00 89.88 81 GLU A N 1
ATOM 635 C CA . GLU A 1 81 ? -1.101 5.153 25.814 1.00 89.88 81 GLU A CA 1
ATOM 636 C C . GLU A 1 81 ? -0.252 6.295 26.371 1.00 89.88 81 GLU A C 1
ATOM 638 O O . GLU A 1 81 ? 0.955 6.319 26.163 1.00 89.88 81 GLU A O 1
ATOM 643 N N . ARG A 1 82 ? -0.854 7.213 27.140 1.00 87.31 82 ARG A N 1
ATOM 644 C CA . ARG A 1 82 ? -0.147 8.386 27.681 1.00 87.31 82 ARG A CA 1
ATOM 645 C C . ARG A 1 82 ? 1.018 8.000 28.593 1.00 87.31 82 ARG A C 1
ATOM 647 O O . ARG A 1 82 ? 2.056 8.651 28.554 1.00 87.31 82 ARG A O 1
ATOM 654 N N . LEU A 1 83 ? 0.884 6.936 29.383 1.00 85.94 83 LEU A N 1
ATOM 655 C CA . LEU A 1 83 ? 1.974 6.425 30.218 1.00 85.94 83 LEU A CA 1
ATOM 656 C C . LEU A 1 83 ? 3.072 5.731 29.387 1.00 85.94 83 LEU A C 1
ATOM 658 O O . LEU A 1 83 ? 4.252 5.897 29.696 1.00 85.94 83 LEU A O 1
ATOM 662 N N . ALA A 1 84 ? 2.724 5.024 28.306 1.00 85.62 84 ALA A N 1
ATOM 663 C CA . ALA A 1 84 ? 3.700 4.478 27.361 1.00 85.62 84 ALA A CA 1
ATOM 664 C C . ALA A 1 84 ? 4.424 5.593 26.580 1.00 85.62 84 ALA A C 1
ATOM 666 O O . ALA A 1 84 ? 5.638 5.515 26.406 1.00 85.62 84 ALA A O 1
ATOM 667 N N . LEU A 1 85 ? 3.717 6.662 26.196 1.00 82.69 85 LEU A N 1
ATOM 668 C CA . LEU A 1 85 ? 4.292 7.870 25.601 1.00 82.69 85 LEU A CA 1
ATOM 669 C C . LEU A 1 85 ? 5.220 8.616 26.556 1.00 82.69 85 LEU A C 1
ATOM 671 O O . LEU A 1 85 ? 6.226 9.135 26.099 1.00 82.69 85 LEU A O 1
ATOM 675 N N . VAL A 1 86 ? 4.945 8.663 27.863 1.00 85.19 86 VAL A N 1
ATOM 676 C CA . VAL A 1 86 ? 5.900 9.224 28.839 1.00 85.19 86 VAL A CA 1
ATOM 677 C C . VAL A 1 86 ? 7.150 8.339 28.925 1.00 85.19 86 VAL A C 1
ATOM 679 O O . VAL A 1 86 ? 8.260 8.845 28.778 1.00 85.19 86 VAL A O 1
ATOM 682 N N . LYS A 1 87 ? 6.974 7.013 29.032 1.00 83.00 87 LYS A N 1
ATOM 683 C CA . LYS A 1 87 ? 8.067 6.018 29.036 1.00 83.00 87 LYS A CA 1
ATOM 684 C C . LYS A 1 87 ? 8.924 6.054 27.755 1.00 83.00 87 LYS A C 1
ATOM 686 O O . LYS A 1 87 ? 10.095 5.696 27.795 1.00 83.00 87 LYS A O 1
ATOM 691 N N . GLN A 1 88 ? 8.358 6.485 26.624 1.00 81.62 88 GLN A N 1
ATOM 692 C CA . GLN A 1 88 ? 9.074 6.722 25.361 1.00 81.62 88 GLN A CA 1
ATOM 693 C C . GLN A 1 88 ? 9.622 8.156 25.242 1.00 81.62 88 GLN A C 1
ATOM 695 O O . GLN A 1 88 ? 10.705 8.351 24.704 1.00 81.62 88 GLN A O 1
ATOM 700 N N . GLY A 1 89 ? 8.912 9.158 25.761 1.00 62.91 89 GLY A N 1
ATOM 701 C CA . GLY A 1 89 ? 9.235 10.584 25.664 1.00 62.91 89 GLY A CA 1
ATOM 702 C C . GLY A 1 89 ? 10.428 11.005 26.519 1.00 62.91 89 GLY A C 1
ATOM 703 O O . GLY A 1 89 ? 11.173 11.904 26.133 1.00 62.91 89 GLY A O 1
ATOM 704 N N . GLU A 1 90 ? 10.698 10.293 27.614 1.00 53.97 90 GLU A N 1
ATOM 705 C CA . GLU A 1 90 ? 11.977 10.390 28.333 1.00 53.97 90 GLU A CA 1
ATOM 706 C C . GLU A 1 90 ? 13.172 9.957 27.458 1.00 53.97 90 GLU A C 1
ATOM 708 O O . GLU A 1 90 ? 14.281 10.449 27.658 1.00 53.97 90 GLU A O 1
ATOM 713 N N . SER A 1 91 ? 12.932 9.141 26.422 1.00 46.66 91 SER A N 1
ATOM 714 C CA . SER A 1 91 ? 13.892 8.785 25.365 1.00 46.66 91 SER A CA 1
ATOM 715 C C . SER A 1 91 ? 13.722 9.596 24.063 1.00 46.66 91 SER A C 1
ATOM 717 O O . SER A 1 91 ? 14.474 9.367 23.116 1.00 46.66 91 SER A O 1
ATOM 719 N N . TRP A 1 92 ? 12.753 10.518 23.973 1.00 29.59 92 TRP A N 1
ATOM 720 C CA . TRP A 1 92 ? 12.340 11.162 22.713 1.00 29.59 92 TRP A CA 1
ATOM 721 C C . TRP A 1 92 ? 11.964 12.644 22.917 1.00 29.59 92 TRP A C 1
ATOM 723 O O . TRP A 1 92 ? 10.850 13.084 22.639 1.00 29.59 92 TRP A O 1
ATOM 733 N N . LYS A 1 93 ? 12.915 13.451 23.408 1.00 34.72 93 LYS A N 1
ATOM 734 C CA . LYS A 1 93 ? 12.732 14.906 23.621 1.00 34.72 93 LYS A CA 1
ATOM 735 C C . LYS A 1 93 ? 12.760 15.768 22.345 1.00 34.72 93 LYS A C 1
ATOM 737 O O . LYS A 1 93 ? 12.548 16.974 22.439 1.00 34.72 93 LYS A O 1
ATOM 742 N N . SER A 1 94 ? 13.023 15.191 21.173 1.00 31.22 94 SER A N 1
ATOM 743 C CA . SER A 1 94 ? 13.139 15.897 19.888 1.00 31.22 94 SER A CA 1
ATOM 744 C C . SER A 1 94 ? 11.973 15.597 18.934 1.00 31.22 94 SER A C 1
ATOM 746 O O . SER A 1 94 ? 11.630 14.441 18.713 1.00 31.22 94 SER A O 1
ATOM 748 N N . SER A 1 95 ? 11.425 16.645 18.304 1.00 25.94 95 SER A N 1
ATOM 749 C CA . SER A 1 95 ? 10.461 16.572 17.183 1.00 25.94 95 SER A CA 1
ATOM 750 C C . SER A 1 95 ? 9.074 15.983 17.541 1.00 25.94 95 SER A C 1
ATOM 752 O O . SER A 1 95 ? 8.815 14.814 17.288 1.00 25.94 95 SER A O 1
ATOM 754 N N . PHE A 1 96 ? 8.203 16.682 18.284 1.00 24.25 96 PHE A N 1
ATOM 755 C CA . PHE A 1 96 ? 7.341 17.829 17.892 1.00 24.25 96 PHE A CA 1
ATOM 756 C C . PHE A 1 96 ? 5.925 17.401 17.426 1.00 24.25 96 PHE A C 1
ATOM 758 O O . PHE A 1 96 ? 5.750 16.417 16.719 1.00 24.25 96 PHE A O 1
ATOM 765 N N . THR A 1 97 ? 4.901 18.128 17.891 1.00 26.41 97 THR A N 1
ATOM 766 C CA . THR A 1 97 ? 3.458 17.873 17.641 1.00 26.41 97 THR A CA 1
ATOM 767 C C . THR A 1 97 ? 2.972 18.709 16.426 1.00 26.41 97 THR A C 1
ATOM 769 O O . THR A 1 97 ? 3.780 19.425 15.851 1.00 26.41 97 THR A O 1
ATOM 772 N N . ARG A 1 98 ? 1.724 18.702 15.920 1.00 28.95 98 ARG A N 1
ATO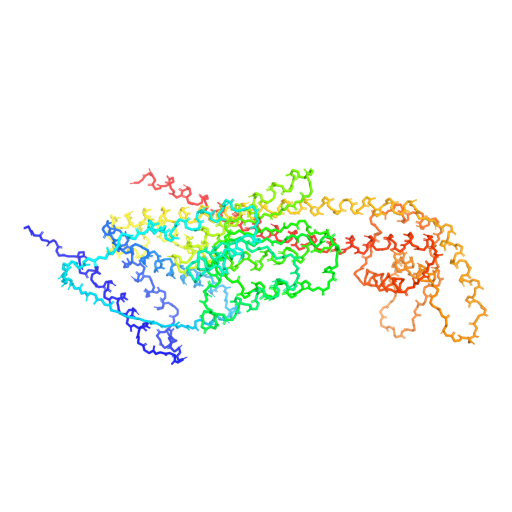M 773 C CA . ARG A 1 98 ? 0.399 18.445 16.526 1.00 28.95 98 ARG A CA 1
ATOM 774 C C . ARG A 1 98 ? -0.690 18.270 15.441 1.00 28.95 98 ARG A C 1
ATOM 776 O O . ARG A 1 98 ? -0.523 18.759 14.331 1.00 28.95 98 ARG A O 1
ATOM 783 N N . ASN A 1 99 ? -1.823 17.654 15.799 1.00 29.53 99 ASN A N 1
ATOM 784 C CA . ASN A 1 99 ? -3.082 17.663 15.024 1.00 29.53 99 ASN A CA 1
ATOM 785 C C . ASN A 1 99 ? -3.981 18.867 15.376 1.00 29.53 99 ASN A C 1
ATOM 787 O O . ASN A 1 99 ? -3.949 19.315 16.524 1.00 29.53 99 ASN A O 1
ATOM 791 N N . SER A 1 100 ? -4.894 19.231 14.464 1.00 32.81 100 SER A N 1
ATOM 792 C CA . SER A 1 100 ? -6.266 19.743 14.719 1.00 32.81 100 SER A CA 1
ATOM 793 C C . SER A 1 100 ? -7.030 19.903 13.380 1.00 32.81 100 SER A C 1
ATOM 795 O O . SER A 1 100 ? -6.374 19.954 12.344 1.00 32.81 100 SER A O 1
ATOM 797 N N . ASN A 1 101 ? -8.366 20.007 13.253 1.00 27.03 101 ASN A N 1
ATOM 798 C CA . ASN A 1 101 ? -9.565 19.536 13.998 1.00 27.03 101 ASN A CA 1
ATOM 799 C C . ASN A 1 101 ? -10.757 19.506 12.975 1.00 27.03 101 ASN A C 1
ATOM 801 O O . ASN A 1 101 ? -10.571 19.946 11.845 1.00 27.03 101 ASN A O 1
ATOM 805 N N . LEU A 1 102 ? -11.881 18.787 13.159 1.00 29.95 102 LEU A N 1
ATOM 806 C CA . LEU A 1 102 ? -13.175 19.191 13.787 1.00 29.95 102 LEU A CA 1
ATOM 807 C C . LEU A 1 102 ? -13.669 20.634 13.454 1.00 29.95 102 LEU A C 1
ATOM 809 O O . LEU A 1 102 ? -12.848 21.518 13.256 1.00 29.95 102 LEU A O 1
ATOM 813 N N . ASP A 1 103 ? -14.977 20.953 13.360 1.00 30.16 103 ASP A N 1
ATOM 814 C CA . ASP A 1 103 ? -16.159 20.354 14.031 1.00 30.16 103 ASP A CA 1
ATOM 815 C C . ASP A 1 103 ? -17.547 20.660 13.364 1.00 30.16 103 ASP A C 1
ATOM 817 O O . ASP A 1 103 ? -17.611 21.418 12.394 1.00 30.16 103 ASP A O 1
ATOM 821 N N . SER A 1 104 ? -18.643 20.157 13.985 1.00 30.22 104 SER A N 1
ATOM 822 C CA . SER A 1 104 ? -19.984 20.776 14.247 1.00 30.22 104 SER A CA 1
ATOM 823 C C . SER A 1 104 ? -21.265 20.098 13.678 1.00 30.22 104 SER A C 1
ATOM 825 O O . SER A 1 104 ? -21.198 19.462 12.633 1.00 30.22 104 SER A O 1
ATOM 827 N N . LEU A 1 105 ? -22.497 20.201 14.247 1.00 27.88 105 LEU A N 1
ATOM 828 C CA . LEU A 1 105 ? -23.033 20.442 15.626 1.00 27.88 105 LEU A CA 1
ATOM 829 C C . LEU A 1 105 ? -24.582 20.165 15.692 1.00 27.88 105 LEU A C 1
ATOM 831 O O . LEU A 1 105 ? -25.298 20.718 14.866 1.00 27.88 105 LEU A O 1
ATOM 835 N N . ARG A 1 106 ? -25.098 19.511 16.768 1.00 27.72 106 ARG A N 1
ATOM 836 C CA . ARG A 1 106 ? -26.486 19.626 17.375 1.00 27.72 106 ARG A CA 1
ATOM 837 C C . ARG A 1 106 ? -27.743 19.222 16.533 1.00 27.72 106 ARG A C 1
ATOM 839 O O . ARG A 1 106 ? -27.645 19.131 15.323 1.00 27.72 106 ARG A O 1
ATOM 846 N N . GLN A 1 107 ? -28.992 19.039 17.033 1.00 27.70 107 GLN A N 1
ATOM 847 C CA . GLN A 1 107 ? -29.682 18.476 18.251 1.00 27.70 107 GLN A CA 1
ATOM 848 C C . GLN A 1 107 ? -31.238 18.424 17.908 1.00 27.70 107 GLN A C 1
ATOM 850 O O . GLN A 1 107 ? -31.543 18.704 16.754 1.00 27.70 107 GLN A O 1
ATOM 855 N N . ASP A 1 108 ? -32.326 18.108 18.660 1.00 25.69 108 ASP A N 1
ATOM 856 C CA . ASP A 1 108 ? -32.706 17.786 20.066 1.00 25.69 108 ASP A CA 1
ATOM 857 C C . ASP A 1 108 ? -34.156 17.161 20.162 1.00 25.69 108 ASP A C 1
ATOM 859 O O . ASP A 1 108 ? -34.955 17.338 19.245 1.00 25.69 108 ASP A O 1
ATOM 863 N N . ARG A 1 109 ? -34.541 16.567 21.319 1.00 28.23 109 ARG A N 1
ATOM 864 C CA . ARG A 1 109 ? -35.931 16.285 21.855 1.00 28.23 109 ARG A CA 1
ATOM 865 C C . ARG A 1 109 ? -36.788 15.060 21.417 1.00 28.23 109 ARG A C 1
ATOM 867 O O . ARG A 1 109 ? -36.378 14.208 20.642 1.00 28.23 109 ARG A O 1
ATOM 874 N N . HIS A 1 110 ? -37.952 14.914 22.090 1.00 29.98 110 HIS A N 1
ATOM 875 C CA . HIS A 1 110 ? -38.630 13.655 22.480 1.00 29.98 110 HIS A CA 1
ATOM 876 C C . HIS A 1 110 ? -40.185 13.747 22.592 1.00 29.98 110 HIS A C 1
ATOM 878 O O . HIS A 1 110 ? -40.696 14.756 23.064 1.00 29.98 110 HIS A O 1
ATOM 884 N N . ILE A 1 111 ? -40.868 12.604 22.361 1.00 31.91 111 ILE A N 1
ATOM 885 C CA . ILE A 1 111 ? -42.152 12.110 22.957 1.00 31.91 111 ILE A CA 1
ATOM 886 C C . ILE A 1 111 ? -43.501 12.817 22.626 1.00 31.91 111 ILE A C 1
ATOM 888 O O . ILE A 1 111 ? -43.672 14.014 22.810 1.00 31.91 111 ILE A O 1
ATOM 892 N N . GLY A 1 112 ? -44.524 12.010 22.277 1.00 27.52 112 GLY A N 1
ATOM 893 C CA . GLY A 1 112 ? -45.958 12.373 22.210 1.00 27.52 112 GLY A CA 1
ATOM 894 C C . GLY A 1 112 ? -46.873 11.151 21.951 1.00 27.52 112 GLY A C 1
ATOM 895 O O . GLY A 1 112 ? -46.388 10.135 21.456 1.00 27.52 112 GLY A O 1
ATOM 896 N N . LYS A 1 113 ? -48.176 11.202 22.298 1.00 31.50 113 LYS A N 1
ATOM 897 C CA . LYS A 1 113 ? -49.141 10.074 22.175 1.00 31.50 113 LYS A CA 1
ATOM 898 C C . LYS A 1 113 ? -50.472 10.458 21.495 1.00 31.50 113 LYS A C 1
ATOM 900 O O . LYS A 1 113 ? -51.003 11.521 21.771 1.00 31.50 113 LYS A O 1
ATOM 905 N N . ALA A 1 114 ? -51.003 9.499 20.725 1.00 34.28 114 ALA A N 1
ATOM 906 C CA . ALA A 1 114 ? -52.414 9.139 20.473 1.00 34.28 114 ALA A CA 1
ATOM 907 C C . ALA A 1 114 ? -53.515 10.213 20.283 1.00 34.28 114 ALA A C 1
ATOM 909 O O . ALA A 1 114 ? -53.843 10.956 21.201 1.00 34.28 114 ALA A O 1
ATOM 910 N N . ASN A 1 115 ? -54.247 10.106 19.163 1.00 31.89 115 ASN A N 1
ATOM 911 C CA . ASN A 1 115 ? -55.707 9.875 19.148 1.00 31.89 115 ASN A CA 1
ATOM 912 C C . ASN A 1 115 ? -56.173 9.421 17.745 1.00 31.89 115 ASN A C 1
ATOM 914 O O . ASN A 1 115 ? -55.417 9.539 16.782 1.00 31.89 115 ASN A O 1
ATOM 918 N N . GLY A 1 116 ? -57.374 8.836 17.637 1.00 36.97 116 GLY A N 1
ATOM 919 C CA . GLY A 1 116 ? -57.879 8.203 16.406 1.00 36.97 116 GLY A CA 1
ATOM 920 C C . GLY A 1 116 ? -59.108 8.883 15.789 1.00 36.97 116 GLY A C 1
ATOM 921 O O . GLY A 1 116 ? -59.844 9.587 16.474 1.00 36.97 116 GLY A O 1
ATOM 922 N N . VAL A 1 117 ? -59.343 8.626 14.495 1.00 37.28 117 VAL A N 1
ATOM 923 C CA . VAL A 1 117 ? -60.538 9.031 13.728 1.00 37.28 117 VAL A CA 1
ATOM 924 C C . VAL A 1 117 ? -60.946 7.875 12.799 1.00 37.28 117 VAL A C 1
ATOM 926 O O . VAL A 1 117 ? -60.086 7.187 12.253 1.00 37.28 117 VAL A O 1
ATOM 929 N N . VAL A 1 118 ? -62.253 7.648 12.641 1.00 39.09 118 VAL A N 1
ATOM 930 C CA . VAL A 1 118 ? -62.857 6.568 11.829 1.00 39.09 118 VAL A CA 1
ATOM 931 C C . VAL A 1 118 ? -63.105 7.066 10.386 1.00 39.09 118 VAL A C 1
ATOM 933 O O . VAL A 1 118 ? -63.419 8.246 10.215 1.00 39.09 118 VAL A O 1
ATOM 936 N N . PRO A 1 119 ? -62.920 6.241 9.332 1.00 46.59 119 PRO A N 1
ATOM 937 C CA . PRO A 1 119 ? -62.773 6.742 7.962 1.00 46.59 119 PRO A CA 1
ATOM 938 C C . PRO A 1 119 ? -64.096 6.994 7.224 1.00 46.59 119 PRO A C 1
ATOM 940 O O . PRO A 1 119 ? -65.106 6.339 7.472 1.00 46.59 119 PRO A O 1
ATOM 943 N N . LEU A 1 120 ? -64.041 7.879 6.222 1.00 37.50 120 LEU A N 1
ATOM 944 C CA . LEU A 1 120 ? -65.082 8.039 5.204 1.00 37.50 120 LEU A CA 1
ATOM 945 C C . LEU A 1 120 ? -64.683 7.377 3.878 1.00 37.50 120 LEU A C 1
ATOM 947 O O . LEU A 1 120 ? -63.513 7.358 3.496 1.00 37.50 120 LEU A O 1
ATOM 951 N N . SER A 1 121 ? -65.704 6.852 3.197 1.00 49.28 121 SER A N 1
ATOM 952 C CA . SER A 1 121 ? -65.650 6.124 1.924 1.00 49.28 121 SER A CA 1
ATOM 953 C C . SER A 1 121 ? -64.695 6.727 0.889 1.00 49.28 121 SER A C 1
ATOM 955 O O . SER A 1 121 ? -64.766 7.915 0.572 1.00 49.28 121 SER A O 1
ATOM 957 N N . GLN A 1 122 ? -63.846 5.881 0.302 1.00 43.75 122 GLN A N 1
ATOM 958 C CA . GLN A 1 122 ? -63.075 6.197 -0.897 1.00 43.75 122 GLN A CA 1
ATOM 959 C C . GLN A 1 122 ? -63.205 5.037 -1.893 1.00 43.75 122 GLN A C 1
ATOM 961 O O . GLN A 1 122 ? -63.129 3.873 -1.505 1.00 43.75 122 GLN A O 1
ATOM 966 N N . SER A 1 123 ? -63.428 5.390 -3.165 1.00 46.44 123 SER A N 1
ATOM 967 C CA . SER A 1 123 ? -63.589 4.486 -4.319 1.00 46.44 123 SER A CA 1
ATOM 968 C C . SER A 1 123 ? -62.551 3.349 -4.331 1.00 46.44 123 SER A C 1
ATOM 970 O O . SER A 1 123 ? -61.418 3.606 -3.905 1.00 46.44 123 SER A O 1
ATOM 972 N N . PRO A 1 124 ? -62.883 2.128 -4.816 1.00 43.88 124 PRO A N 1
ATOM 973 C CA . PRO A 1 124 ? -61.945 1.008 -4.896 1.00 43.88 124 PRO A CA 1
ATOM 974 C C . PRO A 1 124 ? -60.669 1.409 -5.641 1.00 43.88 124 PRO A C 1
ATOM 976 O O . PRO A 1 124 ? -60.613 1.450 -6.870 1.00 43.88 124 PRO A O 1
ATOM 979 N N . ARG A 1 125 ? -59.625 1.715 -4.866 1.00 51.53 125 ARG A N 1
ATOM 980 C CA . ARG A 1 125 ? -58.292 1.985 -5.392 1.00 51.53 125 ARG A CA 1
ATOM 981 C C . ARG A 1 125 ? -57.809 0.721 -6.087 1.00 51.53 125 ARG A C 1
ATOM 983 O O . ARG A 1 125 ? -57.834 -0.355 -5.490 1.00 51.53 125 ARG A O 1
ATOM 990 N N . SER A 1 126 ? -57.326 0.870 -7.318 1.00 53.09 126 SER A N 1
ATOM 991 C CA . SER A 1 126 ? -56.478 -0.146 -7.939 1.00 53.09 126 SER A CA 1
ATOM 992 C C . SER A 1 126 ? -55.360 -0.533 -6.960 1.00 53.09 126 SER A C 1
ATOM 994 O O . SER A 1 126 ? -54.913 0.331 -6.198 1.00 53.09 126 SER A O 1
ATOM 996 N N . PRO A 1 127 ? -54.926 -1.808 -6.918 1.00 62.03 127 PRO A N 1
ATOM 997 C CA . PRO A 1 127 ? -53.942 -2.267 -5.943 1.00 62.03 127 PRO A CA 1
ATOM 998 C C . PRO A 1 127 ? -52.644 -1.468 -6.095 1.00 62.03 127 PRO A C 1
ATOM 1000 O O . PRO A 1 127 ? -51.864 -1.681 -7.024 1.00 62.03 127 PRO A O 1
ATOM 1003 N N . VAL A 1 128 ? -52.443 -0.501 -5.196 1.00 81.00 128 VAL A N 1
ATOM 1004 C CA . VAL A 1 128 ? -51.296 0.405 -5.235 1.00 81.00 128 VAL A CA 1
ATOM 1005 C C . VAL A 1 128 ? -50.073 -0.401 -4.836 1.00 81.00 128 VAL A C 1
ATOM 1007 O O . VAL A 1 128 ? -49.921 -0.768 -3.672 1.00 81.00 128 VAL A O 1
ATOM 1010 N N . LEU A 1 129 ? -49.218 -0.682 -5.817 1.00 85.50 129 LEU A N 1
ATOM 1011 C CA . LEU A 1 129 ? -47.952 -1.374 -5.619 1.00 85.50 129 LEU A CA 1
ATOM 1012 C C . LEU A 1 129 ? -47.142 -0.675 -4.504 1.00 85.50 129 LEU A C 1
ATOM 1014 O O . LEU A 1 129 ? -46.810 0.504 -4.670 1.00 85.50 129 LEU A O 1
ATOM 1018 N N . PRO A 1 130 ? -46.801 -1.369 -3.400 1.00 91.62 130 PRO A N 1
ATOM 1019 C CA . PRO A 1 130 ? -45.961 -0.803 -2.351 1.00 91.62 130 PRO A CA 1
ATOM 1020 C C . PRO A 1 130 ? -44.620 -0.313 -2.925 1.00 91.62 130 PRO A C 1
ATOM 1022 O O . PRO A 1 130 ? -43.987 -1.045 -3.698 1.00 91.62 130 PRO A O 1
ATOM 1025 N N . PRO A 1 131 ? -44.170 0.914 -2.602 1.00 88.56 131 PRO A N 1
ATOM 1026 C CA . PRO A 1 131 ? -42.982 1.509 -3.215 1.00 88.56 131 PRO A CA 1
ATOM 1027 C C . PRO A 1 131 ? -41.687 0.743 -2.917 1.00 88.56 131 PRO A C 1
ATOM 1029 O O . PRO A 1 131 ? -40.720 0.861 -3.667 1.00 88.56 131 PRO A O 1
ATOM 1032 N N . GLU A 1 132 ? -41.677 -0.091 -1.878 1.00 92.06 132 GLU A N 1
ATOM 1033 C CA . GLU A 1 132 ? -40.598 -1.012 -1.518 1.00 92.06 132 GLU A CA 1
ATOM 1034 C C . GLU A 1 132 ? -40.377 -2.100 -2.585 1.00 92.06 132 GLU A C 1
ATOM 1036 O O . GLU A 1 132 ? -39.265 -2.612 -2.729 1.00 92.06 132 GLU A O 1
ATOM 1041 N N . LEU A 1 133 ? -41.408 -2.433 -3.375 1.00 94.12 133 LEU A N 1
ATOM 1042 C CA . LEU A 1 133 ? -41.321 -3.429 -4.447 1.00 94.12 133 LEU A CA 1
ATOM 1043 C C . LEU A 1 133 ? -40.757 -2.858 -5.755 1.00 94.12 133 LEU A C 1
ATOM 1045 O O . LEU A 1 133 ? -40.190 -3.616 -6.543 1.00 94.12 133 LEU A O 1
ATOM 1049 N N . LEU A 1 134 ? -40.831 -1.541 -5.987 1.00 94.81 134 LEU A N 1
ATOM 1050 C CA . LEU A 1 134 ? -40.280 -0.918 -7.201 1.00 94.81 134 LEU A CA 1
ATOM 1051 C C . LEU A 1 134 ? -38.761 -1.171 -7.348 1.00 94.81 134 LEU A C 1
ATOM 1053 O O . LEU A 1 134 ? -38.357 -1.669 -8.399 1.00 94.81 134 LEU A O 1
ATOM 1057 N N . PRO A 1 135 ? -37.910 -0.988 -6.311 1.00 92.88 135 PRO A N 1
ATOM 1058 C CA . PRO A 1 135 ? -36.499 -1.377 -6.368 1.00 92.88 135 PRO A CA 1
ATOM 1059 C C . PRO A 1 135 ? -36.236 -2.885 -6.502 1.00 92.88 135 PRO A C 1
ATOM 1061 O O . PRO A 1 135 ? -35.091 -3.283 -6.712 1.00 92.88 135 PRO A O 1
ATOM 1064 N N . HIS A 1 136 ? -37.242 -3.746 -6.327 1.00 93.12 136 HIS A N 1
ATOM 1065 C CA . HIS A 1 136 ? -37.122 -5.176 -6.613 1.00 93.12 136 HIS A CA 1
ATOM 1066 C C . HIS A 1 136 ? -37.474 -5.478 -8.071 1.00 93.12 136 HIS A C 1
ATOM 1068 O O . HIS A 1 136 ? -36.720 -6.193 -8.722 1.00 93.12 136 HIS A O 1
ATOM 1074 N N . ILE A 1 137 ? -38.528 -4.862 -8.610 1.00 95.31 137 ILE A N 1
ATOM 1075 C CA . ILE A 1 137 ? -38.910 -4.960 -10.028 1.00 95.31 137 ILE A CA 1
ATOM 1076 C C . ILE A 1 137 ? -37.802 -4.402 -10.932 1.00 95.31 137 ILE A C 1
ATOM 1078 O O . ILE A 1 137 ? -37.396 -5.060 -11.885 1.00 95.31 137 ILE A O 1
ATOM 1082 N N . PHE A 1 138 ? -37.234 -3.240 -10.593 1.00 96.19 138 PHE A N 1
ATOM 1083 C CA . PHE A 1 138 ? -36.176 -2.596 -11.382 1.00 96.19 138 PHE A CA 1
ATOM 1084 C C . PHE A 1 138 ? -34.868 -3.411 -11.481 1.00 96.19 138 PHE A C 1
ATOM 1086 O O . PHE A 1 138 ? -34.045 -3.113 -12.340 1.00 96.19 138 PHE A O 1
ATOM 1093 N N . LYS A 1 139 ? -34.666 -4.451 -10.653 1.00 91.50 139 LYS A N 1
ATOM 1094 C CA . LYS A 1 139 ? -33.521 -5.382 -10.767 1.00 91.50 139 LYS A CA 1
ATOM 1095 C C . LYS A 1 139 ? -33.690 -6.432 -11.871 1.00 91.50 139 LYS A C 1
ATOM 1097 O O . LYS A 1 139 ? -32.711 -7.080 -12.217 1.00 91.50 139 LYS A O 1
ATOM 1102 N N . PHE A 1 140 ? -34.906 -6.619 -12.385 1.00 95.00 140 PHE A N 1
ATOM 1103 C CA . PHE A 1 140 ? -35.206 -7.543 -13.486 1.00 95.00 140 PHE A CA 1
ATOM 1104 C C . PHE A 1 140 ? -35.229 -6.847 -14.858 1.00 95.00 140 PHE A C 1
ATOM 1106 O O . PHE A 1 140 ? -35.527 -7.486 -15.864 1.00 95.00 140 PHE A O 1
ATOM 1113 N N . LEU A 1 141 ? -34.925 -5.546 -14.907 1.00 94.44 141 LEU A N 1
ATOM 1114 C CA . LEU A 1 141 ? -34.767 -4.807 -16.156 1.00 94.44 141 LEU A CA 1
ATOM 1115 C C . LEU A 1 141 ? -33.406 -5.143 -16.800 1.00 94.44 141 LEU A C 1
ATOM 1117 O O . LEU A 1 141 ? -32.406 -5.185 -16.078 1.00 94.44 141 LEU A O 1
ATOM 1121 N N . PRO A 1 142 ? -33.342 -5.393 -18.122 1.00 89.06 142 PRO A N 1
ATOM 1122 C CA . PRO A 1 142 ? -32.129 -5.897 -18.766 1.00 89.06 142 PRO A CA 1
ATOM 1123 C C . PRO A 1 142 ? -31.002 -4.858 -18.889 1.00 89.06 142 PRO A C 1
ATOM 1125 O O . PRO A 1 142 ? -29.839 -5.254 -18.945 1.00 89.06 142 PRO A O 1
ATOM 1128 N N . GLY A 1 143 ? -31.303 -3.552 -18.906 1.00 87.94 143 GLY A N 1
ATOM 1129 C CA . GLY A 1 143 ? -30.302 -2.487 -19.004 1.00 87.94 143 GLY A CA 1
ATOM 1130 C C . GLY A 1 143 ? -30.521 -1.306 -18.052 1.00 87.94 143 GLY A C 1
ATOM 1131 O O . GLY A 1 143 ? -31.630 -1.010 -17.605 1.00 87.94 143 GLY A O 1
ATOM 1132 N N . GLN A 1 144 ? -29.445 -0.550 -17.784 1.00 88.19 144 GLN A N 1
ATOM 1133 C CA . GLN A 1 144 ? -29.547 0.733 -17.067 1.00 88.19 144 GLN A CA 1
ATOM 1134 C C . GLN A 1 144 ? -30.411 1.754 -17.835 1.00 88.19 144 GLN A C 1
ATOM 1136 O O . GLN A 1 144 ? -31.079 2.572 -17.204 1.00 88.19 144 GLN A O 1
ATOM 1141 N N . SER A 1 145 ? -30.472 1.658 -19.170 1.00 92.31 145 SER A N 1
ATOM 1142 C CA . SER A 1 145 ? -31.393 2.393 -20.056 1.00 92.31 145 SER A CA 1
ATOM 1143 C C . SER A 1 145 ? -32.848 2.346 -19.589 1.00 92.31 145 SER A C 1
ATOM 1145 O O . SER A 1 145 ? -33.565 3.347 -19.611 1.00 92.31 145 SER A O 1
ATOM 1147 N N . ASP A 1 146 ? -33.285 1.183 -19.123 1.00 95.50 146 ASP A N 1
ATOM 1148 C CA . ASP A 1 146 ? -34.685 0.924 -18.811 1.00 95.50 146 ASP A CA 1
ATOM 1149 C C . ASP A 1 146 ? -35.003 1.459 -17.412 1.00 95.50 146 ASP A C 1
ATOM 1151 O O . ASP A 1 146 ? -36.080 2.003 -17.174 1.00 95.50 146 ASP A O 1
ATOM 1155 N N . ILE A 1 147 ? -34.019 1.403 -16.506 1.00 95.12 147 ILE A N 1
ATOM 1156 C CA . ILE A 1 147 ? -34.064 2.045 -15.188 1.00 95.12 147 ILE A CA 1
ATOM 1157 C C . ILE A 1 147 ? -34.087 3.577 -15.344 1.00 95.12 147 ILE A C 1
ATOM 1159 O O . ILE A 1 147 ? -34.843 4.247 -14.639 1.00 95.12 147 ILE A O 1
ATOM 1163 N N . HIS A 1 148 ? -33.334 4.143 -16.297 1.00 93.88 148 HIS A N 1
ATOM 1164 C CA . HIS A 1 148 ? -33.428 5.564 -16.655 1.00 93.88 148 HIS A CA 1
ATOM 1165 C C . HIS A 1 148 ? -34.817 5.923 -17.202 1.00 93.88 148 HIS A C 1
ATOM 1167 O O . HIS A 1 148 ? -35.409 6.893 -16.734 1.00 93.88 148 HIS A O 1
ATOM 1173 N N . THR A 1 149 ? -35.383 5.118 -18.107 1.00 96.31 149 THR A N 1
ATOM 1174 C CA . THR A 1 149 ? -36.765 5.297 -18.594 1.00 96.31 149 THR A CA 1
ATOM 1175 C C . THR A 1 149 ? -37.776 5.242 -17.442 1.00 96.31 149 THR A C 1
ATOM 1177 O O . THR A 1 149 ? -38.623 6.126 -17.312 1.00 96.31 149 THR A O 1
ATOM 1180 N N . CYS A 1 150 ? -37.643 4.275 -16.528 1.00 96.12 150 CYS A N 1
ATOM 1181 C CA . CYS A 1 150 ? -38.469 4.179 -15.320 1.00 96.12 150 CYS A CA 1
ATOM 1182 C C . CYS A 1 150 ? -38.340 5.421 -14.419 1.00 96.12 150 CYS A C 1
ATOM 1184 O O . CYS A 1 150 ? -39.334 5.873 -13.848 1.00 96.12 150 CYS A O 1
ATOM 1186 N N . ALA A 1 151 ? -37.149 6.020 -14.323 1.00 95.00 151 ALA A N 1
ATOM 1187 C CA . ALA A 1 151 ? -36.907 7.233 -13.542 1.00 95.00 151 ALA A CA 1
ATOM 1188 C C . ALA A 1 151 ? -37.596 8.497 -14.102 1.00 95.00 151 ALA A C 1
ATOM 1190 O O . ALA A 1 151 ? -37.646 9.509 -13.398 1.00 95.00 151 ALA A O 1
ATOM 1191 N N . LEU A 1 152 ? -38.131 8.447 -15.329 1.00 96.31 152 LEU A N 1
ATOM 1192 C CA . LEU A 1 152 ? -38.889 9.534 -15.962 1.00 96.31 152 LEU A CA 1
ATOM 1193 C C . LEU A 1 152 ? -40.415 9.394 -15.795 1.00 96.31 152 LEU A C 1
ATOM 1195 O O . LEU A 1 152 ? -41.128 10.378 -15.968 1.00 96.31 152 LEU A O 1
ATOM 1199 N N . VAL A 1 153 ? -40.925 8.212 -15.419 1.00 96.00 153 VAL A N 1
ATOM 1200 C CA . VAL A 1 153 ? -42.375 7.922 -15.356 1.00 96.00 153 VAL A CA 1
ATOM 1201 C C . VAL A 1 153 ? -43.101 8.789 -14.323 1.00 96.00 153 VAL A C 1
ATOM 1203 O O . VAL A 1 153 ? -44.134 9.386 -14.619 1.00 96.00 153 VAL A O 1
ATOM 1206 N N . CYS A 1 154 ? -42.596 8.853 -13.087 1.00 94.50 154 CYS A N 1
ATOM 1207 C CA . CYS A 1 154 ? -43.162 9.705 -12.039 1.00 94.50 154 CYS A CA 1
ATOM 1208 C C . CYS A 1 154 ? -42.176 9.938 -10.883 1.00 94.50 154 CYS A C 1
ATOM 1210 O O . CYS A 1 154 ? -41.195 9.212 -10.717 1.00 94.50 154 CYS A O 1
ATOM 1212 N N . ARG A 1 155 ? -42.482 10.909 -10.007 1.00 93.31 155 ARG A N 1
ATOM 1213 C CA . ARG A 1 155 ? -41.656 11.251 -8.827 1.00 93.31 155 ARG A CA 1
ATOM 1214 C C . ARG A 1 155 ? -41.385 10.067 -7.887 1.00 93.31 155 ARG A C 1
ATOM 1216 O O . ARG A 1 155 ? -40.354 10.061 -7.220 1.00 93.31 155 ARG A O 1
ATOM 1223 N N . LEU A 1 156 ? -42.290 9.087 -7.807 1.00 93.31 156 LEU A N 1
ATOM 1224 C CA . LEU A 1 156 ? -42.103 7.898 -6.968 1.00 93.31 156 LEU A CA 1
ATOM 1225 C C . LEU A 1 156 ? -41.123 6.910 -7.611 1.00 93.31 156 LEU A C 1
ATOM 1227 O O . LEU A 1 156 ? -40.168 6.487 -6.967 1.00 93.31 156 LEU A O 1
ATOM 1231 N N . TRP A 1 157 ? -41.313 6.603 -8.896 1.00 95.62 157 TRP A N 1
ATOM 1232 C CA . TRP A 1 157 ? -40.421 5.716 -9.642 1.00 95.62 157 TRP A CA 1
ATOM 1233 C C . TRP A 1 157 ? -39.009 6.299 -9.740 1.00 95.62 157 TRP A C 1
ATOM 1235 O O . TRP A 1 157 ? -38.043 5.576 -9.526 1.00 95.62 157 TRP A O 1
ATOM 1245 N N . HIS A 1 158 ? -38.888 7.618 -9.922 1.00 95.19 158 HIS A N 1
ATOM 1246 C CA . HIS A 1 158 ? -37.621 8.345 -9.847 1.00 95.19 158 HIS A CA 1
ATOM 1247 C C . HIS A 1 158 ? -36.864 8.078 -8.533 1.00 95.19 158 HIS A C 1
ATOM 1249 O O . HIS A 1 158 ? -35.692 7.708 -8.563 1.00 95.19 158 HIS A O 1
ATOM 1255 N N . ARG A 1 159 ? -37.540 8.188 -7.378 1.00 93.19 159 ARG A N 1
ATOM 1256 C CA . ARG A 1 159 ? -36.953 7.896 -6.053 1.00 93.19 159 ARG A CA 1
ATOM 1257 C C . ARG A 1 159 ? -36.471 6.449 -5.930 1.00 93.19 159 ARG A C 1
ATOM 1259 O O . ARG A 1 159 ? -35.398 6.207 -5.389 1.00 93.19 159 ARG A O 1
ATOM 1266 N N . CYS A 1 160 ? -37.237 5.493 -6.446 1.00 94.12 160 CYS A N 1
ATOM 1267 C CA . CYS A 1 160 ? -36.879 4.075 -6.406 1.00 94.12 160 CYS A CA 1
ATOM 1268 C C . CYS A 1 160 ? -35.741 3.721 -7.388 1.00 94.12 160 CYS A C 1
ATOM 1270 O O . CYS A 1 160 ? -34.911 2.869 -7.078 1.00 94.12 160 CYS A O 1
ATOM 1272 N N . ALA A 1 161 ? -35.677 4.383 -8.547 1.00 95.19 161 ALA A N 1
ATOM 1273 C CA . ALA A 1 161 ? -34.675 4.150 -9.586 1.00 95.19 161 ALA A CA 1
ATOM 1274 C C . ALA A 1 161 ? -33.313 4.772 -9.241 1.00 95.19 161 ALA A C 1
ATOM 1276 O O . ALA A 1 161 ? -32.275 4.144 -9.457 1.00 95.19 161 ALA A O 1
ATOM 1277 N N . ILE A 1 162 ? -33.295 5.973 -8.651 1.00 93.75 162 ILE A N 1
ATOM 1278 C CA . ILE A 1 162 ? -32.049 6.680 -8.313 1.00 93.75 162 ILE A CA 1
ATOM 1279 C C . ILE A 1 162 ? -31.205 5.896 -7.292 1.00 93.75 162 ILE A C 1
ATOM 1281 O O . ILE A 1 162 ? -29.984 5.830 -7.420 1.00 93.75 162 ILE A O 1
ATOM 1285 N N . LEU A 1 163 ? -31.865 5.191 -6.363 1.00 90.62 163 LEU A N 1
ATOM 1286 C CA . LEU A 1 163 ? -31.254 4.274 -5.391 1.00 90.62 163 LEU A CA 1
ATOM 1287 C C . LEU A 1 163 ? -30.599 3.029 -6.017 1.00 90.62 163 LEU A C 1
ATOM 1289 O O . LEU A 1 163 ? -29.883 2.313 -5.319 1.00 90.62 163 LEU A O 1
ATOM 1293 N N . ILE A 1 164 ? -30.849 2.742 -7.298 1.00 91.62 164 ILE A N 1
ATOM 1294 C CA . ILE A 1 164 ? -30.213 1.645 -8.043 1.00 91.62 164 ILE A CA 1
ATOM 1295 C C . ILE A 1 164 ? -29.132 2.200 -8.968 1.00 91.62 164 ILE A C 1
ATOM 1297 O O . ILE A 1 164 ? -27.993 1.742 -8.895 1.00 91.62 164 ILE A O 1
ATOM 1301 N N . LEU A 1 165 ? -29.454 3.228 -9.763 1.00 92.00 165 LEU A N 1
ATOM 1302 C CA . LEU A 1 165 ? -28.510 3.885 -10.677 1.00 92.00 165 LEU A CA 1
ATOM 1303 C C . LEU A 1 165 ? -27.235 4.345 -9.949 1.00 92.00 165 LEU A C 1
ATOM 1305 O O . LEU A 1 165 ? -26.127 4.077 -10.405 1.00 92.00 165 LEU A O 1
ATOM 1309 N N . TYR A 1 166 ? -27.386 4.956 -8.770 1.00 91.50 166 TYR A N 1
ATOM 1310 C CA . TYR A 1 166 ? -26.259 5.435 -7.962 1.00 91.50 166 TYR A CA 1
ATOM 1311 C C . TYR A 1 166 ? -25.669 4.377 -7.021 1.00 91.50 166 TYR A C 1
ATOM 1313 O O . TYR A 1 166 ? -24.660 4.646 -6.380 1.00 91.50 166 TYR A O 1
ATOM 1321 N N . ARG A 1 167 ? -26.231 3.161 -6.944 1.00 89.62 167 ARG A N 1
ATOM 1322 C CA . ARG A 1 167 ? -25.659 2.072 -6.129 1.00 89.62 167 ARG A CA 1
ATOM 1323 C C . ARG A 1 167 ? -24.420 1.462 -6.769 1.00 89.62 167 ARG A C 1
ATOM 1325 O O . ARG A 1 167 ? -23.470 1.120 -6.057 1.00 89.62 167 ARG A O 1
ATOM 1332 N N . THR A 1 168 ? -24.465 1.315 -8.091 1.00 87.62 168 THR A N 1
ATOM 1333 C CA . THR A 1 168 ? -23.404 0.731 -8.918 1.00 87.62 168 THR A CA 1
ATOM 1334 C C . THR A 1 168 ? -23.163 1.573 -10.184 1.00 87.62 168 THR A C 1
ATOM 1336 O O . THR A 1 168 ? -23.429 1.089 -11.290 1.00 87.62 168 THR A O 1
ATOM 1339 N N . PRO A 1 169 ? -22.721 2.841 -10.057 1.00 88.56 169 PRO A N 1
ATOM 1340 C CA . PRO A 1 169 ? -22.380 3.682 -11.203 1.00 88.56 169 PRO A CA 1
ATOM 1341 C C . PRO A 1 169 ? -21.328 3.016 -12.102 1.00 88.56 169 PRO A C 1
ATOM 1343 O O . PRO A 1 169 ? -20.300 2.522 -11.628 1.00 88.56 169 PRO A O 1
ATOM 1346 N N . SER A 1 170 ? -21.599 3.032 -13.408 1.00 82.69 170 SER A N 1
ATOM 1347 C CA . SER A 1 170 ? -20.667 2.619 -14.459 1.00 82.69 170 SER A CA 1
ATOM 1348 C C . SER A 1 170 ? -20.032 3.871 -15.056 1.00 82.69 170 SER A C 1
ATOM 1350 O O . SER A 1 170 ? -20.697 4.627 -15.765 1.00 82.69 170 SER A O 1
ATOM 1352 N N . LEU A 1 171 ? -18.769 4.137 -14.719 1.00 85.38 171 LEU A N 1
ATOM 1353 C CA . LEU A 1 171 ? -18.091 5.381 -15.087 1.00 85.38 171 LEU A CA 1
ATOM 1354 C C . LEU A 1 171 ? -17.189 5.144 -16.307 1.00 85.38 171 LEU A C 1
ATOM 1356 O O . LEU A 1 171 ? -15.975 4.998 -16.196 1.00 85.38 171 LEU A O 1
ATOM 1360 N N . LEU A 1 172 ? -17.831 5.053 -17.477 1.00 81.12 172 LEU A N 1
ATOM 1361 C CA . LEU A 1 172 ? -17.250 4.632 -18.764 1.00 81.12 172 LEU A CA 1
ATOM 1362 C C . LEU A 1 172 ? -16.219 5.603 -19.374 1.00 81.12 172 LEU A C 1
ATOM 1364 O O . LEU A 1 172 ? -15.541 5.248 -20.335 1.00 81.12 172 LEU A O 1
ATOM 1368 N N . SER A 1 173 ? -16.107 6.831 -18.865 1.00 77.19 173 SER A N 1
ATOM 1369 C CA . SER A 1 173 ? -15.167 7.845 -19.363 1.00 77.19 173 SER A CA 1
ATOM 1370 C C . SER A 1 173 ? -14.677 8.774 -18.252 1.00 77.19 173 SER A C 1
ATOM 1372 O O . SER A 1 173 ? -15.399 9.009 -17.281 1.00 77.19 173 SER A O 1
ATOM 1374 N N . VAL A 1 174 ? -13.493 9.380 -18.414 1.00 69.12 174 VAL A N 1
ATOM 1375 C CA . VAL A 1 174 ? -12.975 10.393 -17.467 1.00 69.12 174 VAL A CA 1
ATOM 1376 C C . VAL A 1 174 ? -13.939 11.568 -17.294 1.00 69.12 174 VAL A C 1
ATOM 1378 O O . VAL A 1 174 ? -14.061 12.087 -16.188 1.00 69.12 174 VAL A O 1
ATOM 1381 N N . GLU A 1 175 ? -14.711 11.928 -18.322 1.00 76.50 175 GLU A N 1
ATOM 1382 C CA . GLU A 1 175 ? -15.718 12.980 -18.175 1.00 76.50 175 GLU A CA 1
ATOM 1383 C C . GLU A 1 175 ? -16.945 12.518 -17.375 1.00 76.50 175 GLU A C 1
ATOM 1385 O O . GLU A 1 175 ? -17.444 13.264 -16.537 1.00 76.50 175 GLU A O 1
ATOM 1390 N N . SER A 1 176 ? -17.378 11.257 -17.511 1.00 79.38 176 SER A N 1
ATOM 1391 C CA . SER A 1 176 ? -18.398 10.691 -16.612 1.00 79.38 176 SER A CA 1
ATOM 1392 C C . SER A 1 176 ? -17.905 10.614 -15.160 1.00 79.38 176 SER A C 1
ATOM 1394 O O . SER A 1 176 ? -18.673 10.891 -14.241 1.00 79.38 176 SER A O 1
ATOM 1396 N N . ILE A 1 177 ? -16.613 10.322 -14.956 1.00 76.12 177 ILE A N 1
ATOM 1397 C CA . ILE A 1 177 ? -15.942 10.328 -13.650 1.00 76.12 177 ILE A CA 1
ATOM 1398 C C . ILE A 1 177 ? -15.969 11.750 -13.063 1.00 76.12 177 ILE A C 1
ATOM 1400 O O . ILE A 1 177 ? -16.466 11.936 -11.954 1.00 76.12 177 ILE A O 1
ATOM 1404 N N . ARG A 1 178 ? -15.536 12.769 -13.820 1.00 75.31 178 ARG A N 1
ATOM 1405 C CA . ARG A 1 178 ? -15.577 14.191 -13.422 1.00 75.31 178 ARG A CA 1
ATOM 1406 C C . ARG A 1 178 ? -16.986 14.694 -13.123 1.00 75.31 178 ARG A C 1
ATOM 1408 O O . ARG A 1 178 ? -17.198 15.287 -12.069 1.00 75.31 178 ARG A O 1
ATOM 1415 N N . CYS A 1 179 ? -17.952 14.439 -14.003 1.00 82.88 179 CYS A N 1
ATOM 1416 C CA . CYS A 1 179 ? -19.345 14.845 -13.812 1.00 82.88 179 CYS A CA 1
ATOM 1417 C C . CYS A 1 179 ? -19.955 14.206 -12.556 1.00 82.88 179 CYS A C 1
ATOM 1419 O O . CYS A 1 179 ? -20.596 14.893 -11.760 1.00 82.88 179 CYS A O 1
ATOM 1421 N N . PHE A 1 180 ? -19.707 12.910 -12.339 1.00 83.62 180 PHE A N 1
ATOM 1422 C CA . PHE A 1 180 ? -20.135 12.200 -11.136 1.00 83.62 180 PHE A CA 1
ATOM 1423 C C . PHE A 1 180 ? -19.485 12.788 -9.876 1.00 83.62 180 PHE A C 1
ATOM 1425 O O . PHE A 1 180 ? -20.175 13.087 -8.905 1.00 83.62 180 PHE A O 1
ATOM 1432 N N . LEU A 1 181 ? -18.174 13.032 -9.901 1.00 76.12 181 LEU A N 1
ATOM 1433 C CA . LEU A 1 181 ? -17.446 13.578 -8.756 1.00 76.12 181 LEU A CA 1
ATOM 1434 C C . LEU A 1 181 ? -17.801 15.047 -8.460 1.00 76.12 181 LEU A C 1
ATOM 1436 O O . LEU A 1 181 ? -17.908 15.427 -7.297 1.00 76.12 181 LEU A O 1
ATOM 1440 N N . SER A 1 182 ? -18.104 15.854 -9.478 1.00 82.62 182 SER A N 1
ATOM 1441 C CA . SER A 1 182 ? -18.689 17.188 -9.300 1.00 82.62 182 SER A CA 1
ATOM 1442 C C . SER A 1 182 ? -20.055 17.110 -8.614 1.00 82.62 182 SER A C 1
ATOM 1444 O O . SER A 1 182 ? -20.278 17.786 -7.609 1.00 82.62 182 SER A O 1
ATOM 1446 N N . LEU A 1 183 ? -20.955 16.246 -9.100 1.00 85.06 183 LEU A N 1
ATOM 1447 C CA . LEU A 1 183 ? -22.299 16.069 -8.541 1.00 85.06 183 LEU A CA 1
ATOM 1448 C C . LEU A 1 183 ? -22.273 15.676 -7.057 1.00 85.06 183 LEU A C 1
ATOM 1450 O O . LEU A 1 183 ? -23.094 16.153 -6.278 1.00 85.06 183 LEU A O 1
ATOM 1454 N N . ILE A 1 184 ? -21.348 14.806 -6.656 1.00 81.56 184 ILE A N 1
ATOM 1455 C CA . ILE A 1 184 ? -21.325 14.248 -5.297 1.00 81.56 184 ILE A CA 1
ATOM 1456 C C . ILE A 1 184 ? -20.566 15.148 -4.308 1.00 81.56 184 ILE A C 1
ATOM 1458 O O . ILE A 1 184 ? -20.932 15.190 -3.134 1.00 81.56 184 ILE A O 1
ATOM 1462 N N . ASN A 1 185 ? -19.598 15.939 -4.787 1.00 77.44 185 ASN A N 1
ATOM 1463 C CA . ASN A 1 185 ? -18.873 16.935 -3.990 1.00 77.44 185 ASN A CA 1
ATOM 1464 C C . ASN A 1 185 ? -19.660 18.237 -3.758 1.00 77.44 185 ASN A C 1
ATOM 1466 O O . ASN A 1 185 ? -19.296 19.025 -2.888 1.00 77.44 185 ASN A O 1
ATOM 1470 N N . GLN A 1 186 ? -20.764 18.467 -4.479 1.00 82.06 186 GLN A N 1
ATOM 1471 C CA . GLN A 1 186 ? -21.676 19.592 -4.217 1.00 82.06 186 GLN A CA 1
ATOM 1472 C C . GLN A 1 186 ? -22.334 19.523 -2.823 1.00 82.06 186 GLN A C 1
ATOM 1474 O O . GLN A 1 186 ? -22.749 20.557 -2.295 1.00 82.06 186 GLN A O 1
ATOM 1479 N N . GLY A 1 187 ? -22.382 18.333 -2.213 1.00 69.81 187 GLY A N 1
ATOM 1480 C CA . GLY A 1 187 ? -22.865 18.110 -0.851 1.00 69.81 187 GLY A CA 1
ATOM 1481 C C . GLY A 1 187 ? -24.391 18.149 -0.709 1.00 69.81 187 GLY A C 1
ATOM 1482 O O . GLY A 1 187 ? -25.109 18.739 -1.517 1.00 69.81 187 GLY A O 1
ATOM 1483 N N . ALA A 1 188 ? -24.892 17.542 0.372 1.00 73.06 188 ALA A N 1
ATOM 1484 C CA . ALA A 1 188 ? -26.326 17.334 0.610 1.00 73.06 188 ALA A CA 1
ATOM 1485 C C . ALA A 1 188 ? -27.174 18.624 0.644 1.00 73.06 188 ALA A C 1
ATOM 1487 O O . ALA A 1 188 ? -28.381 18.567 0.438 1.00 73.06 188 ALA A O 1
ATOM 1488 N N . ASN A 1 189 ? -26.553 19.789 0.863 1.00 78.75 189 ASN A N 1
ATOM 1489 C CA . ASN A 1 189 ? -27.234 21.088 0.888 1.00 78.75 189 ASN A CA 1
ATOM 1490 C C . ASN A 1 189 ? -27.448 21.704 -0.510 1.00 78.75 189 ASN A C 1
ATOM 1492 O O . ASN A 1 189 ? -28.146 22.710 -0.623 1.00 78.75 189 ASN A O 1
ATOM 1496 N N . ARG A 1 190 ? -26.828 21.155 -1.567 1.00 85.31 190 ARG A N 1
ATOM 1497 C CA . ARG A 1 190 ? -26.966 21.636 -2.958 1.00 85.31 190 ARG A CA 1
ATOM 1498 C C . ARG A 1 190 ? -27.607 20.608 -3.889 1.00 85.31 190 ARG A C 1
ATOM 1500 O O . ARG A 1 190 ? -28.104 20.982 -4.948 1.00 85.31 190 ARG A O 1
ATOM 1507 N N . THR A 1 191 ? -27.619 19.332 -3.512 1.00 86.75 191 THR A N 1
ATOM 1508 C CA . THR A 1 191 ? -28.201 18.249 -4.308 1.00 86.75 191 THR A CA 1
ATOM 1509 C C . THR A 1 191 ? -29.596 17.860 -3.816 1.00 86.75 191 THR A C 1
ATOM 1511 O O . THR A 1 191 ? -29.877 17.842 -2.624 1.00 86.75 191 THR A O 1
ATOM 1514 N N . LEU A 1 192 ? -30.479 17.458 -4.738 1.00 86.38 192 LEU A N 1
ATOM 1515 C CA . LEU A 1 192 ? -31.811 16.913 -4.409 1.00 86.38 192 LEU A CA 1
ATOM 1516 C C . LEU A 1 192 ? -31.767 15.601 -3.603 1.00 86.38 192 LEU A C 1
ATOM 1518 O O . LEU A 1 192 ? -32.783 15.194 -3.042 1.00 86.38 192 LEU A O 1
ATOM 1522 N N . TRP A 1 193 ? -30.611 14.931 -3.584 1.00 86.44 193 TRP A N 1
ATOM 1523 C CA . TRP A 1 193 ? -30.391 13.625 -2.973 1.00 86.44 193 TRP A CA 1
ATOM 1524 C C . TRP A 1 193 ? -28.978 13.528 -2.386 1.00 86.44 193 TRP A C 1
ATOM 1526 O O . TRP A 1 193 ? -28.043 14.070 -2.988 1.00 86.44 193 TRP A O 1
ATOM 1536 N N . PRO A 1 194 ? -28.772 12.787 -1.281 1.00 86.50 194 PRO A N 1
ATOM 1537 C CA . PRO A 1 194 ? -27.446 12.450 -0.778 1.00 86.50 194 PRO A CA 1
ATOM 1538 C C . PRO A 1 194 ? -26.844 11.325 -1.633 1.00 86.50 194 PRO A C 1
ATOM 1540 O O . PRO A 1 194 ? -26.663 10.199 -1.176 1.00 86.50 194 PRO A O 1
ATOM 1543 N N . TYR A 1 195 ? -26.530 11.627 -2.899 1.00 86.38 195 TYR A N 1
ATOM 1544 C CA . TYR A 1 195 ? -25.950 10.679 -3.863 1.00 86.38 195 TYR A CA 1
ATOM 1545 C C . TYR A 1 195 ? -24.763 9.897 -3.274 1.00 86.38 195 TYR A C 1
ATOM 1547 O O . TYR A 1 195 ? -24.618 8.705 -3.533 1.00 86.38 195 TYR A O 1
ATOM 1555 N N . ALA A 1 196 ? -23.987 10.559 -2.407 1.00 81.12 196 ALA A N 1
ATOM 1556 C CA . ALA A 1 196 ? -22.911 9.992 -1.604 1.00 81.12 196 ALA A CA 1
ATOM 1557 C C . ALA A 1 196 ? -23.262 8.705 -0.849 1.00 81.12 196 ALA A C 1
ATOM 1559 O O . ALA A 1 196 ? -22.491 7.749 -0.853 1.00 81.12 196 ALA A O 1
ATOM 1560 N N . GLU A 1 197 ? -24.423 8.652 -0.207 1.00 84.19 197 GLU A N 1
ATOM 1561 C CA . GLU A 1 197 ? -24.817 7.533 0.652 1.00 84.19 197 GLU A CA 1
ATOM 1562 C C . GLU A 1 197 ? -25.320 6.329 -0.157 1.00 84.19 197 GLU A C 1
ATOM 1564 O O . GLU A 1 197 ? -25.400 5.205 0.353 1.00 84.19 197 GLU A O 1
ATOM 1569 N N . PHE A 1 198 ? -25.654 6.548 -1.431 1.00 87.81 198 PHE A N 1
ATOM 1570 C CA . PHE A 1 198 ? -26.178 5.515 -2.316 1.00 87.81 198 PHE A CA 1
ATOM 1571 C C . PHE A 1 198 ? -25.055 4.666 -2.918 1.00 87.81 198 PHE A C 1
ATOM 1573 O O . PHE A 1 198 ? -25.256 3.465 -3.097 1.00 87.81 198 PHE A O 1
ATOM 1580 N N . VAL A 1 199 ? -23.873 5.245 -3.159 1.00 87.88 199 VAL A N 1
ATOM 1581 C CA . VAL A 1 199 ? -22.738 4.559 -3.797 1.00 87.88 199 VAL A CA 1
ATOM 1582 C C . VAL A 1 199 ? -22.228 3.412 -2.938 1.00 87.88 199 VAL A C 1
ATOM 1584 O O . VAL A 1 199 ? -21.752 3.614 -1.825 1.00 87.88 199 VAL A O 1
ATOM 1587 N N . ARG A 1 200 ? -22.301 2.186 -3.470 1.00 83.75 200 ARG A N 1
ATOM 1588 C CA . ARG A 1 200 ? -21.756 0.986 -2.813 1.00 83.75 200 ARG A CA 1
ATOM 1589 C C . ARG A 1 200 ? -20.679 0.308 -3.643 1.00 83.75 200 ARG A C 1
ATOM 1591 O O . ARG A 1 200 ? -19.724 -0.189 -3.053 1.00 83.75 200 ARG A O 1
ATOM 1598 N N . ARG A 1 201 ? -20.786 0.318 -4.975 1.00 83.25 201 ARG A N 1
ATOM 1599 C CA . ARG A 1 201 ? -19.755 -0.210 -5.879 1.00 83.25 201 ARG A CA 1
ATOM 1600 C C . ARG A 1 201 ? -19.438 0.799 -6.972 1.00 83.25 201 ARG A C 1
ATOM 1602 O O . ARG A 1 201 ? -20.365 1.281 -7.606 1.00 83.25 201 ARG A O 1
ATOM 1609 N N . ILE A 1 202 ? -18.165 1.087 -7.219 1.00 83.19 202 ILE A N 1
ATOM 1610 C CA . ILE A 1 202 ? -17.750 1.854 -8.405 1.00 83.19 202 ILE A CA 1
ATOM 1611 C C . ILE A 1 202 ? -17.071 0.893 -9.375 1.00 83.19 202 ILE A C 1
ATOM 1613 O O . ILE A 1 202 ? -16.221 0.097 -8.967 1.00 83.19 202 ILE A O 1
ATOM 1617 N N . HIS A 1 203 ? -17.477 0.963 -10.642 1.00 77.81 203 HIS A N 1
ATOM 1618 C CA . HIS A 1 203 ? -16.854 0.240 -11.742 1.00 77.81 203 HIS A CA 1
ATOM 1619 C C . HIS A 1 203 ? -16.058 1.209 -12.614 1.00 77.81 203 HIS A C 1
ATOM 1621 O O . HIS A 1 203 ? -16.632 2.141 -13.180 1.00 77.81 203 HIS A O 1
ATOM 1627 N N . PHE A 1 204 ? -14.760 0.937 -12.756 1.00 72.06 204 PHE A N 1
ATOM 1628 C CA . PHE A 1 204 ? -13.882 1.571 -13.736 1.00 72.06 204 PHE A CA 1
ATOM 1629 C C . PHE A 1 204 ? -13.584 0.569 -14.868 1.00 72.06 204 PHE A C 1
ATOM 1631 O O . PHE A 1 204 ? -12.661 -0.235 -14.726 1.00 72.06 204 PHE A O 1
ATOM 1638 N N . PRO A 1 205 ? -14.394 0.542 -15.944 1.00 68.69 205 PRO A N 1
ATOM 1639 C CA . PRO A 1 205 ? -14.123 -0.254 -17.141 1.00 68.69 205 PRO A CA 1
ATOM 1640 C C . PRO A 1 205 ? -13.002 0.352 -17.990 1.00 68.69 205 PRO A C 1
ATOM 1642 O O . PRO A 1 205 ? -12.717 1.547 -17.900 1.00 68.69 205 PRO A O 1
ATOM 1645 N N . LEU A 1 206 ? -12.391 -0.476 -18.841 1.00 61.84 206 LEU A N 1
ATOM 1646 C CA . LEU A 1 206 ? -11.374 -0.020 -19.785 1.00 61.84 206 LEU A CA 1
ATOM 1647 C C . LEU A 1 206 ? -11.968 0.980 -20.792 1.00 61.84 206 LEU A C 1
ATOM 1649 O O . LEU A 1 206 ? -13.090 0.773 -21.271 1.00 61.84 206 LEU A O 1
ATOM 1653 N N . PRO A 1 207 ? -11.203 2.004 -21.208 1.00 59.56 207 PRO A N 1
ATOM 1654 C CA . PRO A 1 207 ? -11.514 2.745 -22.420 1.00 59.56 207 PRO A CA 1
ATOM 1655 C C . PRO A 1 207 ? -11.326 1.819 -23.628 1.00 59.56 207 PRO A C 1
ATOM 1657 O O . PRO A 1 207 ? -10.201 1.489 -23.992 1.00 59.56 207 PRO A O 1
ATOM 1660 N N . VAL A 1 208 ? -12.423 1.438 -24.288 1.00 56.88 208 VAL A N 1
ATOM 1661 C CA . VAL A 1 208 ? -12.411 0.507 -25.441 1.00 56.88 208 VAL A CA 1
ATOM 1662 C C . VAL A 1 208 ? -11.464 0.961 -26.570 1.00 56.88 208 VAL A C 1
ATOM 1664 O O . VAL A 1 208 ? -10.950 0.127 -27.306 1.00 56.88 208 VAL A O 1
ATOM 1667 N N . ASN A 1 209 ? -11.178 2.269 -26.659 1.00 56.78 209 ASN A N 1
ATOM 1668 C CA . ASN A 1 209 ? -10.359 2.890 -27.706 1.00 56.78 209 ASN A CA 1
ATOM 1669 C C . ASN A 1 209 ? -9.087 3.604 -27.168 1.00 56.78 209 ASN A C 1
ATOM 1671 O O . ASN A 1 209 ? -8.667 4.603 -27.746 1.00 56.78 209 ASN A O 1
ATOM 1675 N N . GLY A 1 210 ? -8.507 3.174 -26.037 1.00 55.16 210 GLY A N 1
ATOM 1676 C CA . GLY A 1 210 ? -7.144 3.544 -25.576 1.00 55.16 210 GLY A CA 1
ATOM 1677 C C . GLY A 1 210 ? -6.848 5.008 -25.173 1.00 55.16 210 GLY A C 1
ATOM 1678 O O . GLY A 1 210 ? -5.844 5.283 -24.518 1.00 55.16 210 GLY A O 1
ATOM 1679 N N . SER A 1 211 ? -7.706 5.972 -25.508 1.00 49.19 211 SER A N 1
ATOM 1680 C CA . SER A 1 211 ? -7.406 7.412 -25.419 1.00 49.19 211 SER A CA 1
ATOM 1681 C C . SER A 1 211 ? -7.599 8.040 -24.019 1.00 49.19 211 SER A C 1
ATOM 1683 O O . SER A 1 211 ? -8.336 9.014 -23.879 1.00 49.19 211 SER A O 1
ATOM 1685 N N . LEU A 1 212 ? -6.934 7.515 -22.977 1.00 52.59 212 LEU A N 1
ATOM 1686 C CA . LEU A 1 212 ? -6.924 8.085 -21.606 1.00 52.59 212 LEU A CA 1
ATOM 1687 C C . LEU A 1 212 ? -5.521 8.477 -21.080 1.00 52.59 212 LEU A C 1
ATOM 1689 O O . LEU A 1 212 ? -5.329 8.668 -19.881 1.00 52.59 212 LEU A O 1
ATOM 1693 N N . ARG A 1 213 ? -4.540 8.640 -21.972 1.00 53.22 213 ARG A N 1
ATOM 1694 C CA . ARG A 1 213 ? -3.097 8.769 -21.671 1.00 53.22 213 ARG A CA 1
ATOM 1695 C C . ARG A 1 213 ? -2.635 10.124 -21.078 1.00 53.22 213 ARG A C 1
ATOM 1697 O O . ARG A 1 213 ? -1.503 10.520 -21.327 1.00 53.22 213 ARG A O 1
ATOM 1704 N N . GLY A 1 214 ? -3.488 10.876 -20.369 1.00 48.22 214 GLY A N 1
ATOM 1705 C CA . GLY A 1 214 ? -3.213 12.299 -20.076 1.00 48.22 214 GLY A CA 1
ATOM 1706 C C . GLY A 1 214 ? -3.634 12.889 -18.724 1.00 48.22 214 GLY A C 1
ATOM 1707 O O . GLY A 1 214 ? -3.332 14.053 -18.490 1.00 48.22 214 GLY A O 1
ATOM 1708 N N . ASP A 1 215 ? -4.329 12.161 -17.840 1.00 51.25 215 ASP A N 1
ATOM 1709 C CA . ASP A 1 215 ? -5.095 12.817 -16.752 1.00 51.25 215 ASP A CA 1
ATOM 1710 C C . ASP A 1 215 ? -5.052 12.115 -15.374 1.00 51.25 215 ASP A C 1
ATOM 1712 O O . ASP A 1 215 ? -5.856 12.389 -14.480 1.00 51.25 215 ASP A O 1
ATOM 1716 N N . ASN A 1 216 ? -4.114 11.186 -15.170 1.00 49.84 216 ASN A N 1
ATOM 1717 C CA . ASN A 1 216 ? -4.131 10.287 -14.008 1.00 49.84 216 ASN A CA 1
ATOM 1718 C C . ASN A 1 216 ? -3.992 10.975 -12.639 1.00 49.84 216 ASN A C 1
ATOM 1720 O O . ASN A 1 216 ? -4.645 10.547 -11.686 1.00 49.84 216 ASN A O 1
ATOM 1724 N N . ASN A 1 217 ? -3.222 12.062 -12.536 1.00 49.84 217 ASN A N 1
ATOM 1725 C CA . ASN A 1 217 ? -3.032 12.782 -11.268 1.00 49.84 217 ASN A CA 1
ATOM 1726 C C . ASN A 1 217 ? -4.351 13.358 -10.719 1.00 49.84 217 ASN A C 1
ATOM 1728 O O . ASN A 1 217 ? -4.582 13.334 -9.508 1.00 49.84 217 ASN A O 1
ATOM 1732 N N . ASN A 1 218 ? -5.258 13.791 -11.604 1.00 50.75 218 ASN A N 1
ATOM 1733 C CA . ASN A 1 218 ? -6.585 14.262 -11.212 1.00 50.75 218 ASN A CA 1
ATOM 1734 C C . ASN A 1 218 ? -7.446 13.129 -10.624 1.00 50.75 218 ASN A C 1
ATOM 1736 O O . ASN A 1 218 ? -8.227 13.368 -9.708 1.00 50.75 218 ASN A O 1
ATOM 1740 N N . GLY A 1 219 ? -7.281 11.878 -11.069 1.00 51.06 219 GLY A N 1
ATOM 1741 C CA . GLY A 1 219 ? -8.016 10.735 -10.511 1.00 51.06 219 GLY A CA 1
ATOM 1742 C C . GLY A 1 219 ? -7.797 10.549 -9.003 1.00 51.06 219 GLY A C 1
ATOM 1743 O O . GLY A 1 219 ? -8.750 10.286 -8.267 1.00 51.06 219 GLY A O 1
ATOM 1744 N N . CYS A 1 220 ? -6.562 10.753 -8.534 1.00 51.19 220 CYS A N 1
ATOM 1745 C CA . CYS A 1 220 ? -6.204 10.681 -7.116 1.00 51.19 220 CYS A CA 1
ATOM 1746 C C . CYS A 1 220 ? -6.777 11.859 -6.315 1.00 51.19 220 CYS A C 1
ATOM 1748 O O . CYS A 1 220 ? -7.446 11.641 -5.305 1.00 51.19 220 CYS A O 1
ATOM 1750 N N . GLU A 1 221 ? -6.570 13.095 -6.783 1.00 51.81 221 GLU A N 1
ATOM 1751 C CA . GLU A 1 221 ? -7.119 14.314 -6.162 1.00 51.81 221 GLU A CA 1
ATOM 1752 C C . GLU A 1 221 ? -8.637 14.235 -5.980 1.00 51.81 221 GLU A C 1
ATOM 1754 O O . GLU A 1 221 ? -9.165 14.529 -4.906 1.00 51.81 221 GLU A O 1
ATOM 1759 N N . ILE A 1 222 ? -9.360 13.771 -6.999 1.00 51.75 222 ILE A N 1
ATOM 1760 C CA . ILE A 1 222 ? -10.816 13.780 -6.937 1.00 51.75 222 ILE A CA 1
ATOM 1761 C C . ILE A 1 222 ? -11.338 12.622 -6.054 1.00 51.75 222 ILE A C 1
ATOM 1763 O O . ILE A 1 222 ? -12.255 12.837 -5.258 1.00 51.75 222 ILE A O 1
ATOM 1767 N N . LEU A 1 223 ? -10.715 11.431 -6.053 1.00 54.88 223 LEU A N 1
ATOM 1768 C CA . LEU A 1 223 ? -11.081 10.369 -5.093 1.00 54.88 223 LEU A CA 1
ATOM 1769 C C . LEU A 1 223 ? -10.747 10.712 -3.631 1.00 54.88 223 LEU A C 1
ATOM 1771 O O . LEU A 1 223 ? -11.436 10.229 -2.734 1.00 54.88 223 LEU A O 1
ATOM 1775 N N . ARG A 1 224 ? -9.779 11.597 -3.353 1.00 54.53 224 ARG A N 1
ATOM 1776 C CA . ARG A 1 224 ? -9.492 12.063 -1.978 1.00 54.53 224 ARG A CA 1
ATOM 1777 C C . ARG A 1 224 ? -10.670 12.767 -1.303 1.00 54.53 224 ARG A C 1
ATOM 1779 O O . ARG A 1 224 ? -10.729 12.767 -0.071 1.00 54.53 224 ARG A O 1
ATOM 1786 N N . THR A 1 225 ? -11.578 13.348 -2.086 1.00 50.44 225 THR A N 1
ATOM 1787 C CA . THR A 1 225 ? -12.808 14.002 -1.599 1.00 50.44 225 THR A CA 1
ATOM 1788 C C . THR A 1 225 ? -14.001 13.044 -1.480 1.00 50.44 225 THR A C 1
ATOM 1790 O O . THR A 1 225 ? -14.937 13.307 -0.725 1.00 50.44 225 THR A O 1
ATOM 1793 N N . ALA A 1 226 ? -13.954 11.895 -2.161 1.00 50.28 226 ALA A N 1
ATOM 1794 C CA . ALA A 1 226 ? -15.086 10.991 -2.314 1.00 50.28 226 ALA A CA 1
ATOM 1795 C C . ALA A 1 226 ? -15.121 9.861 -1.262 1.00 50.28 226 ALA A C 1
ATOM 1797 O O . ALA A 1 226 ? -14.686 8.737 -1.505 1.00 50.28 226 ALA A O 1
ATOM 1798 N N . TYR A 1 227 ? -15.809 10.163 -0.155 1.00 60.09 227 TYR A N 1
ATOM 1799 C CA . TYR A 1 227 ? -16.640 9.233 0.634 1.00 60.09 227 TYR A CA 1
ATOM 1800 C C . TYR A 1 227 ? -16.060 8.382 1.777 1.00 60.09 227 TYR A C 1
ATOM 1802 O O . TYR A 1 227 ? -15.000 7.771 1.719 1.00 60.09 227 TYR A O 1
ATOM 1810 N N . THR A 1 228 ? -16.937 8.193 2.770 1.00 53.97 228 THR A N 1
ATOM 1811 C CA . THR A 1 228 ? -16.916 7.118 3.776 1.00 53.97 228 THR A CA 1
ATOM 1812 C C . THR A 1 228 ? -17.787 5.907 3.391 1.00 53.97 228 THR A C 1
ATOM 1814 O O . THR A 1 228 ? -17.697 4.859 4.026 1.00 53.97 228 THR A O 1
ATOM 1817 N N . SER A 1 229 ? -18.656 6.031 2.383 1.00 57.00 229 SER A N 1
ATOM 1818 C CA . SER A 1 229 ? -19.781 5.123 2.091 1.00 57.00 229 SER A CA 1
ATOM 1819 C C . SER A 1 229 ? -19.483 3.958 1.141 1.00 57.00 229 SER A C 1
ATOM 1821 O O . SER A 1 229 ? -20.343 3.094 0.995 1.00 57.00 229 SER A O 1
ATOM 1823 N N . LEU A 1 230 ? -18.310 3.912 0.500 1.00 71.12 230 LEU A N 1
ATOM 1824 C CA . LEU A 1 230 ? -17.962 2.923 -0.531 1.00 71.12 230 LEU A CA 1
ATOM 1825 C C . LEU A 1 230 ? -17.730 1.514 0.058 1.00 71.12 230 LEU A C 1
ATOM 1827 O O . LEU A 1 230 ? -16.983 1.378 1.023 1.00 71.12 230 LEU A O 1
ATOM 1831 N N . PHE A 1 231 ? -18.312 0.468 -0.554 1.00 67.81 231 PHE A N 1
ATOM 1832 C CA . PHE A 1 231 ? -18.207 -0.939 -0.106 1.00 67.81 231 PHE A CA 1
ATOM 1833 C C . PHE A 1 231 ? -17.353 -1.824 -1.024 1.00 67.81 231 PHE A C 1
ATOM 1835 O O . PHE A 1 231 ? -16.688 -2.740 -0.548 1.00 67.81 231 PHE A O 1
ATOM 1842 N N . ARG A 1 232 ? -17.344 -1.585 -2.339 1.00 69.94 232 ARG A N 1
ATOM 1843 C CA . ARG A 1 232 ? -16.546 -2.372 -3.289 1.00 69.94 232 ARG A CA 1
ATOM 1844 C C . ARG A 1 232 ? -15.972 -1.498 -4.403 1.00 69.94 232 ARG A C 1
ATOM 1846 O O . ARG A 1 232 ? -16.695 -0.735 -5.033 1.00 69.94 232 ARG A O 1
ATOM 1853 N N . LEU A 1 233 ? -14.684 -1.640 -4.675 1.00 74.38 233 LEU A N 1
ATOM 1854 C CA . LEU A 1 233 ? -14.008 -0.987 -5.795 1.00 74.38 233 LEU A CA 1
ATOM 1855 C C . LEU A 1 233 ? -13.694 -2.048 -6.847 1.00 74.38 233 LEU A C 1
ATOM 1857 O O . LEU A 1 233 ? -13.143 -3.091 -6.502 1.00 74.38 233 LEU A O 1
ATOM 1861 N N . VAL A 1 234 ? -14.041 -1.789 -8.107 1.00 70.00 234 VAL A N 1
ATOM 1862 C CA . VAL A 1 234 ? -13.672 -2.655 -9.231 1.00 70.00 234 VAL A CA 1
ATOM 1863 C C . VAL A 1 234 ? -12.799 -1.867 -10.197 1.00 70.00 234 VAL A C 1
ATOM 1865 O O . VAL A 1 234 ? -13.263 -0.899 -10.805 1.00 70.00 234 VAL A O 1
ATOM 1868 N N . VAL A 1 235 ? -11.544 -2.291 -10.322 1.00 65.12 235 VAL A N 1
ATOM 1869 C CA . VAL A 1 235 ? -10.554 -1.749 -11.256 1.00 65.12 235 VAL A CA 1
ATOM 1870 C C . VAL A 1 235 ? -10.359 -2.801 -12.341 1.00 65.12 235 VAL A C 1
ATOM 1872 O O . VAL A 1 235 ? -9.875 -3.897 -12.069 1.00 65.12 235 VAL A O 1
ATOM 1875 N N . LEU A 1 236 ? -10.799 -2.514 -13.563 1.00 59.75 236 LEU A N 1
ATOM 1876 C CA . LEU A 1 236 ? -10.691 -3.459 -14.671 1.00 59.75 236 LEU A CA 1
ATOM 1877 C C . LEU A 1 236 ? -9.420 -3.131 -15.479 1.00 59.75 236 LEU A C 1
ATOM 1879 O O . LEU A 1 236 ? -9.240 -1.980 -15.867 1.00 59.75 236 LEU A O 1
ATOM 1883 N N . ASP A 1 237 ? -8.549 -4.136 -15.649 1.00 52.28 237 ASP A N 1
ATOM 1884 C CA . ASP A 1 237 ? -7.298 -4.203 -16.437 1.00 52.28 237 ASP A CA 1
ATOM 1885 C C . ASP A 1 237 ? -6.759 -2.851 -16.967 1.00 52.28 237 ASP A C 1
ATOM 1887 O O . ASP A 1 237 ? -6.998 -2.459 -18.109 1.00 52.28 237 ASP A O 1
ATOM 1891 N N . ARG A 1 238 ? -6.011 -2.112 -16.134 1.00 52.59 238 ARG A N 1
ATOM 1892 C CA . ARG A 1 238 ? -5.199 -0.983 -16.622 1.00 52.59 238 ARG A CA 1
ATOM 1893 C C . ARG A 1 238 ? -3.919 -1.527 -17.247 1.00 52.59 238 ARG A C 1
ATOM 1895 O O . ARG A 1 238 ? -3.209 -2.305 -16.610 1.00 52.59 238 ARG A O 1
ATOM 1902 N N . GLU A 1 239 ? -3.604 -1.082 -18.462 1.00 52.34 239 GLU A N 1
ATOM 1903 C CA . GLU A 1 239 ? -2.384 -1.494 -19.159 1.00 52.34 239 GLU A CA 1
ATOM 1904 C C . GLU A 1 239 ? -1.121 -1.208 -18.326 1.00 52.34 239 GLU A C 1
ATOM 1906 O O . GLU A 1 239 ? -1.029 -0.225 -17.586 1.00 52.34 239 GLU A O 1
ATOM 1911 N N . ARG A 1 240 ? -0.132 -2.105 -18.435 1.00 50.16 240 ARG A N 1
ATOM 1912 C CA . ARG A 1 240 ? 0.960 -2.263 -17.453 1.00 50.16 240 ARG A CA 1
ATOM 1913 C C . ARG A 1 240 ? 1.924 -1.073 -17.323 1.00 50.16 240 ARG A C 1
ATOM 1915 O O . ARG A 1 240 ? 2.797 -1.109 -16.463 1.00 50.16 240 ARG A O 1
ATOM 1922 N N . SER A 1 241 ? 1.792 -0.038 -18.149 1.00 42.50 241 SER A N 1
ATOM 1923 C CA . SER A 1 241 ? 2.696 1.118 -18.195 1.00 42.50 241 SER A CA 1
ATOM 1924 C C . SER A 1 241 ? 2.563 2.102 -17.024 1.00 42.50 241 SER A C 1
ATOM 1926 O O . SER A 1 241 ? 3.431 2.954 -16.874 1.00 42.50 241 SER A O 1
ATOM 1928 N N . GLU A 1 242 ? 1.508 2.019 -16.203 1.00 50.53 242 GLU A N 1
ATOM 1929 C CA . GLU A 1 242 ? 1.215 3.010 -15.145 1.00 50.53 242 GLU A CA 1
ATOM 1930 C C . GLU A 1 242 ? 0.983 2.394 -13.747 1.00 50.53 242 GLU A C 1
ATOM 1932 O O . GLU A 1 242 ? 0.254 2.950 -12.920 1.00 50.53 242 GLU A O 1
ATOM 1937 N N . GLY A 1 243 ? 1.589 1.235 -13.456 1.00 47.53 243 GLY A N 1
ATOM 1938 C CA . GLY A 1 243 ? 1.334 0.466 -12.223 1.00 47.53 243 GLY A CA 1
ATOM 1939 C C . GLY A 1 243 ? 1.461 1.268 -10.916 1.00 47.53 243 GLY A C 1
ATOM 1940 O O . GLY A 1 243 ? 0.625 1.129 -10.022 1.00 47.53 243 GLY A O 1
ATOM 1941 N N . ALA A 1 244 ? 2.439 2.177 -10.826 1.00 44.81 244 ALA A N 1
ATOM 1942 C CA . 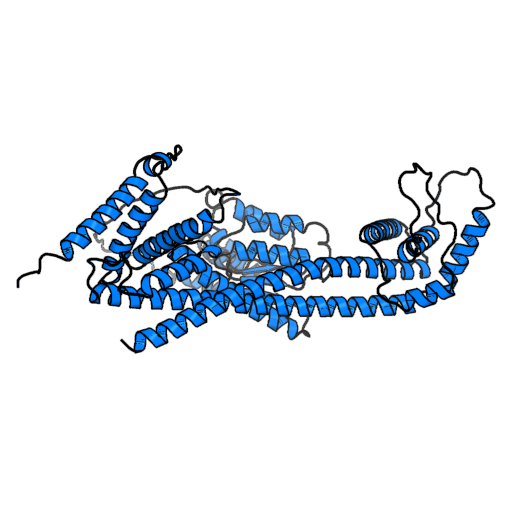ALA A 1 244 ? 2.637 3.038 -9.657 1.00 44.81 244 ALA A CA 1
ATOM 1943 C C . ALA A 1 244 ? 1.423 3.942 -9.352 1.00 44.81 244 ALA A C 1
ATOM 1945 O O . ALA A 1 244 ? 1.035 4.084 -8.191 1.00 44.81 244 ALA A O 1
ATOM 1946 N N . ALA A 1 245 ? 0.772 4.504 -10.378 1.00 50.53 245 ALA A N 1
ATOM 1947 C CA . ALA A 1 245 ? -0.391 5.375 -10.199 1.00 50.53 245 ALA A CA 1
ATOM 1948 C C . ALA A 1 245 ? -1.614 4.593 -9.690 1.00 50.53 245 ALA A C 1
ATOM 1950 O O . ALA A 1 245 ? -2.333 5.071 -8.812 1.00 50.53 245 ALA A O 1
ATOM 1951 N N . ALA A 1 246 ? -1.819 3.365 -10.181 1.00 53.25 246 ALA A N 1
ATOM 1952 C CA . ALA A 1 246 ? -2.878 2.479 -9.696 1.00 53.25 246 ALA A CA 1
ATOM 1953 C C . ALA A 1 246 ? -2.649 2.053 -8.232 1.00 53.25 246 ALA A C 1
ATOM 1955 O O . ALA A 1 246 ? -3.585 2.078 -7.431 1.00 53.25 246 ALA A O 1
ATOM 1956 N N . HIS A 1 247 ? -1.405 1.741 -7.852 1.00 52.97 247 HIS A N 1
ATOM 1957 C CA . HIS A 1 247 ? -1.052 1.440 -6.461 1.00 52.97 247 HIS A CA 1
ATOM 1958 C C . HIS A 1 247 ? -1.233 2.657 -5.534 1.00 52.97 247 HIS A C 1
ATOM 1960 O O . HIS A 1 247 ? -1.753 2.509 -4.428 1.00 52.97 247 HIS A O 1
ATOM 1966 N N . GLN A 1 248 ? -0.879 3.870 -5.971 1.00 53.34 248 GLN A N 1
ATOM 1967 C CA . GLN A 1 248 ? -1.107 5.084 -5.178 1.00 53.34 248 GLN A CA 1
ATOM 1968 C C . GLN A 1 248 ? -2.606 5.360 -4.980 1.00 53.34 248 GLN A C 1
ATOM 1970 O O . GLN A 1 248 ? -3.044 5.594 -3.852 1.00 53.34 248 GLN A O 1
ATOM 1975 N N . LEU A 1 249 ? -3.405 5.245 -6.049 1.00 58.81 249 LEU A N 1
ATOM 1976 C CA . LEU A 1 249 ? -4.870 5.333 -6.006 1.00 58.81 249 LEU A CA 1
ATOM 1977 C C . LEU A 1 249 ? -5.455 4.332 -4.994 1.00 58.81 249 LEU A C 1
ATOM 1979 O O . LEU A 1 249 ? -6.312 4.683 -4.184 1.00 58.81 249 LEU A O 1
ATOM 1983 N N . PHE A 1 250 ? -4.952 3.094 -5.005 1.00 59.25 250 PHE A N 1
ATOM 1984 C CA . PHE A 1 250 ? -5.328 2.047 -4.060 1.00 59.25 250 PHE A CA 1
ATOM 1985 C C . PHE A 1 250 ? -5.030 2.446 -2.604 1.00 59.25 250 PHE A C 1
ATOM 1987 O O . PHE A 1 250 ? -5.892 2.275 -1.735 1.00 59.25 250 PHE A O 1
ATOM 1994 N N . PHE A 1 251 ? -3.842 2.985 -2.309 1.00 56.69 251 PHE A N 1
ATOM 1995 C CA . PHE A 1 251 ? -3.474 3.397 -0.949 1.00 56.69 251 PHE A CA 1
ATOM 1996 C C . PHE A 1 251 ? -4.289 4.606 -0.459 1.00 56.69 251 PHE A C 1
ATOM 1998 O O . PHE A 1 251 ? -4.834 4.548 0.645 1.00 56.69 251 PHE A O 1
ATOM 2005 N N . ASP A 1 252 ? -4.463 5.656 -1.272 1.00 55.84 252 ASP A N 1
ATOM 2006 C CA . ASP A 1 252 ? -5.296 6.820 -0.912 1.00 55.84 252 ASP A CA 1
ATOM 2007 C C . ASP A 1 252 ? -6.767 6.416 -0.664 1.00 55.84 252 ASP A C 1
ATOM 2009 O O . ASP A 1 252 ? -7.384 6.874 0.303 1.00 55.84 252 ASP A O 1
ATOM 2013 N N . VAL A 1 253 ? -7.330 5.519 -1.486 1.00 61.22 253 VAL A N 1
ATOM 2014 C CA . VAL A 1 253 ? -8.714 5.036 -1.334 1.00 61.22 253 VAL A CA 1
ATOM 2015 C C . VAL A 1 253 ? -8.865 4.104 -0.128 1.00 61.22 253 VAL A C 1
ATOM 2017 O O . VAL A 1 253 ? -9.814 4.254 0.643 1.00 61.22 253 VAL A O 1
ATOM 2020 N N . SER A 1 254 ? -7.945 3.158 0.081 1.00 57.22 254 SER A N 1
ATOM 2021 C CA . SER A 1 254 ? -8.016 2.217 1.212 1.00 57.22 254 SER A CA 1
ATOM 2022 C C . SER A 1 254 ? -7.802 2.888 2.573 1.00 57.22 254 SER A C 1
ATOM 2024 O O . SER A 1 254 ? -8.435 2.477 3.547 1.00 57.22 254 SER A O 1
ATOM 2026 N N . ALA A 1 255 ? -7.001 3.956 2.636 1.00 54.97 255 ALA A N 1
ATOM 2027 C CA . ALA A 1 255 ? -6.818 4.766 3.841 1.00 54.97 255 ALA A CA 1
ATOM 2028 C C . ALA A 1 255 ? -8.065 5.590 4.227 1.00 54.97 255 ALA A C 1
ATOM 2030 O O . ALA A 1 255 ? -8.262 5.878 5.408 1.00 54.97 255 ALA A O 1
ATOM 2031 N N . ARG A 1 256 ? -8.911 5.968 3.255 1.00 57.47 256 ARG A N 1
ATOM 2032 C CA . ARG A 1 256 ? -10.092 6.836 3.462 1.00 57.47 256 ARG A CA 1
ATOM 2033 C C . ARG A 1 256 ? -11.414 6.062 3.542 1.00 57.47 256 ARG A C 1
ATOM 2035 O O . ARG A 1 256 ? -12.270 6.381 4.367 1.00 57.47 256 ARG A O 1
ATOM 2042 N N . CYS A 1 257 ? -11.585 5.013 2.736 1.00 63.06 257 CYS A N 1
ATOM 2043 C CA . CYS A 1 257 ? -12.831 4.247 2.653 1.00 63.06 257 CYS A CA 1
ATOM 2044 C C . CYS A 1 257 ? -12.950 3.201 3.777 1.00 63.06 257 CYS A C 1
ATOM 2046 O O . CYS A 1 257 ? -12.724 1.994 3.595 1.00 63.06 257 CYS A O 1
ATOM 2048 N N . SER A 1 258 ? -13.391 3.665 4.947 1.00 60.44 258 SER A N 1
ATOM 2049 C CA . SER A 1 258 ? -13.621 2.848 6.145 1.00 60.44 258 SER A CA 1
ATOM 2050 C C . SER A 1 258 ? -14.613 1.688 5.957 1.00 60.44 258 SER A C 1
ATOM 2052 O O . SER A 1 258 ? -14.557 0.749 6.743 1.00 60.44 258 SER A O 1
ATOM 2054 N N . ASN A 1 259 ? -15.428 1.672 4.892 1.00 58.97 259 ASN A N 1
ATOM 2055 C CA . ASN A 1 259 ? -16.398 0.607 4.579 1.00 58.97 259 ASN A CA 1
ATOM 2056 C C . ASN A 1 259 ? -16.036 -0.315 3.386 1.00 58.97 259 ASN A C 1
ATOM 2058 O O . ASN A 1 259 ? -16.787 -1.241 3.101 1.00 58.97 259 ASN A O 1
ATOM 2062 N N . LEU A 1 260 ? -14.904 -0.113 2.696 1.00 65.88 260 LEU A N 1
ATOM 2063 C CA . LEU A 1 260 ? -14.550 -0.778 1.420 1.00 65.88 260 LEU A CA 1
ATOM 2064 C C . LEU A 1 260 ? -14.185 -2.283 1.549 1.00 65.88 260 LEU A C 1
ATOM 2066 O O . LEU A 1 260 ? -13.022 -2.679 1.452 1.00 65.88 260 LEU A O 1
ATOM 2070 N N . GLU A 1 261 ? -15.184 -3.126 1.818 1.00 65.25 261 GLU A N 1
ATOM 2071 C CA . GLU A 1 261 ? -15.119 -4.581 2.040 1.00 65.25 261 GLU A CA 1
ATOM 2072 C C . GLU A 1 261 ? -14.266 -5.377 1.043 1.00 65.25 261 GLU A C 1
ATOM 2074 O O . GLU A 1 261 ? -13.630 -6.348 1.455 1.00 65.25 261 GLU A O 1
ATOM 2079 N N . ALA A 1 262 ? -14.266 -5.010 -0.242 1.00 64.81 262 ALA A N 1
ATOM 2080 C CA . ALA A 1 262 ? -13.540 -5.736 -1.284 1.00 64.81 262 ALA A CA 1
ATOM 2081 C C . ALA A 1 262 ? -12.993 -4.816 -2.383 1.00 64.81 262 ALA A C 1
ATOM 2083 O O . ALA A 1 262 ? -13.640 -3.851 -2.788 1.00 64.81 262 ALA A O 1
ATOM 2084 N N . ILE A 1 263 ? -11.825 -5.179 -2.912 1.00 65.56 263 ILE A N 1
ATOM 2085 C CA . ILE A 1 263 ? -11.244 -4.583 -4.117 1.00 65.56 263 ILE A CA 1
ATOM 2086 C C . ILE A 1 263 ? -11.051 -5.699 -5.145 1.00 65.56 263 ILE A C 1
ATOM 2088 O O . ILE A 1 263 ? -10.544 -6.778 -4.827 1.00 65.56 263 ILE A O 1
ATOM 2092 N N . GLU A 1 264 ? -11.547 -5.468 -6.353 1.00 66.75 264 GLU A N 1
ATOM 2093 C CA . GLU A 1 264 ? -11.560 -6.427 -7.452 1.00 66.75 264 GLU A CA 1
ATOM 2094 C C . GLU A 1 264 ? -10.731 -5.888 -8.611 1.00 66.75 264 GLU A C 1
ATOM 2096 O O . GLU A 1 264 ? -11.151 -4.951 -9.285 1.00 66.75 264 GLU A O 1
ATOM 2101 N N . GLU A 1 265 ? -9.568 -6.497 -8.830 1.00 63.56 265 GLU A N 1
ATOM 2102 C CA . GLU A 1 265 ? -8.763 -6.292 -10.030 1.00 63.56 265 GLU A CA 1
ATOM 2103 C C . GLU A 1 265 ? -9.051 -7.436 -11.002 1.00 63.56 265 GLU A C 1
ATOM 2105 O O . GLU A 1 265 ? -8.771 -8.596 -10.690 1.00 63.56 265 GLU A O 1
ATOM 2110 N N . SER A 1 266 ? -9.626 -7.140 -12.170 1.00 57.25 266 SER A N 1
ATOM 2111 C CA . SER A 1 266 ? -9.694 -8.134 -13.244 1.00 57.25 266 SER A CA 1
ATOM 2112 C C . SER A 1 266 ? -8.480 -7.977 -14.148 1.00 57.25 266 SER A C 1
ATOM 2114 O O . SER A 1 266 ? -8.350 -6.949 -14.811 1.00 57.25 266 SER A O 1
ATOM 2116 N N . PHE A 1 267 ? -7.655 -9.013 -14.216 1.00 57.31 267 PHE A N 1
ATOM 2117 C CA . PHE A 1 267 ? -6.637 -9.167 -15.250 1.00 57.31 267 PHE A CA 1
ATOM 2118 C C . PHE A 1 267 ? -7.053 -10.294 -16.202 1.00 57.31 267 PHE A C 1
ATOM 2120 O O . PHE A 1 267 ? -7.744 -11.227 -15.781 1.00 57.31 267 PHE A O 1
ATOM 2127 N N . GLY A 1 268 ? -6.609 -10.235 -17.460 1.00 53.59 268 GLY A N 1
ATOM 2128 C CA . GLY A 1 268 ? -6.825 -11.288 -18.460 1.00 53.59 268 GLY A CA 1
ATOM 2129 C C . GLY A 1 268 ? -6.576 -12.722 -17.945 1.00 53.59 268 GLY A C 1
ATOM 2130 O O . GLY A 1 268 ? -5.642 -12.976 -17.183 1.00 53.59 268 GLY A O 1
ATOM 2131 N N . MET A 1 269 ? -7.423 -13.654 -18.403 1.00 43.84 269 MET A N 1
ATOM 2132 C CA . MET A 1 269 ? -7.791 -14.972 -17.829 1.00 43.84 269 MET A CA 1
ATOM 2133 C C . MET A 1 269 ? -6.712 -15.939 -17.282 1.00 43.84 269 MET A C 1
ATOM 2135 O O . MET A 1 269 ? -7.081 -16.939 -16.669 1.00 43.84 269 MET A O 1
ATOM 2139 N N . ASN A 1 270 ? -5.411 -15.702 -17.457 1.00 50.19 270 ASN A N 1
ATOM 2140 C CA . ASN A 1 270 ? -4.382 -16.742 -17.287 1.00 50.19 270 ASN A CA 1
ATOM 2141 C C . ASN A 1 270 ? -3.592 -16.698 -15.958 1.00 50.19 270 ASN A C 1
ATOM 2143 O O . ASN A 1 270 ? -2.778 -17.585 -15.707 1.00 50.19 270 ASN A O 1
ATOM 2147 N N . ASN A 1 271 ? -3.802 -15.700 -15.091 1.00 54.41 271 ASN A N 1
ATOM 2148 C CA . ASN A 1 271 ? -2.915 -15.448 -13.944 1.00 54.41 271 ASN A CA 1
ATOM 2149 C C . ASN A 1 271 ? -3.490 -15.906 -12.588 1.00 54.41 271 ASN A C 1
ATOM 2151 O O . ASN A 1 271 ? -4.098 -15.122 -11.861 1.00 54.41 271 ASN A O 1
ATOM 2155 N N . SER A 1 272 ? -3.195 -17.139 -12.165 1.00 52.62 272 SER A N 1
ATOM 2156 C CA . SER A 1 272 ? -3.503 -17.634 -10.805 1.00 52.62 272 SER A CA 1
ATOM 2157 C C . SER A 1 272 ? -2.818 -16.815 -9.694 1.00 52.62 272 SER A C 1
ATOM 2159 O O . SER A 1 272 ? -3.428 -16.512 -8.666 1.00 52.62 272 SER A O 1
ATOM 2161 N N . ALA A 1 273 ? -1.586 -16.355 -9.940 1.00 59.31 273 ALA A N 1
ATOM 2162 C CA . ALA A 1 273 ? -0.865 -15.410 -9.082 1.00 59.31 273 ALA A CA 1
ATOM 2163 C C . ALA A 1 273 ? -1.559 -14.034 -8.965 1.00 59.31 273 ALA A C 1
ATOM 2165 O O . ALA A 1 273 ? -1.299 -13.288 -8.015 1.00 59.31 273 ALA A O 1
ATOM 2166 N N . SER A 1 274 ? -2.471 -13.694 -9.891 1.00 65.19 274 SER A N 1
ATOM 2167 C CA . SER A 1 274 ? -3.305 -12.495 -9.776 1.00 65.19 274 SER A CA 1
ATOM 2168 C C . SER A 1 274 ? -4.239 -12.598 -8.565 1.00 65.19 274 SER A C 1
ATOM 2170 O O . SER A 1 274 ? -4.183 -11.792 -7.631 1.00 65.19 274 SER A O 1
ATOM 2172 N N . LEU A 1 275 ? -5.032 -13.673 -8.559 1.00 66.19 275 LEU A N 1
ATOM 2173 C CA . LEU A 1 275 ? -6.072 -13.955 -7.575 1.00 66.19 275 LEU A CA 1
ATOM 2174 C C . LEU A 1 275 ? -5.514 -14.118 -6.154 1.00 66.19 275 LEU A C 1
ATOM 2176 O O . LEU A 1 275 ? -6.163 -13.715 -5.187 1.00 66.19 275 LEU A O 1
ATOM 2180 N N . LEU A 1 276 ? -4.308 -14.680 -6.008 1.00 65.25 276 LEU A N 1
ATOM 2181 C CA . LEU A 1 276 ? -3.684 -14.879 -4.698 1.00 65.25 276 LEU A CA 1
ATOM 2182 C C . LEU A 1 276 ? -3.385 -13.548 -3.991 1.00 65.25 276 LEU A C 1
ATOM 2184 O O . LEU A 1 276 ? -3.861 -13.340 -2.874 1.00 65.25 276 LEU A O 1
ATOM 2188 N N . THR A 1 277 ? -2.656 -12.623 -4.629 1.00 70.75 277 THR A N 1
ATOM 2189 C CA . THR A 1 277 ? -2.347 -11.324 -4.001 1.00 70.75 277 THR A CA 1
ATOM 2190 C C . THR A 1 277 ? -3.613 -10.505 -3.785 1.00 70.75 277 THR A C 1
ATOM 2192 O O . THR A 1 277 ? -3.755 -9.913 -2.723 1.00 70.75 277 THR A O 1
ATOM 2195 N N . GLN A 1 278 ? -4.574 -10.542 -4.716 1.00 73.12 278 GLN A N 1
ATOM 2196 C CA . GLN A 1 278 ? -5.888 -9.912 -4.545 1.00 73.12 278 GLN A CA 1
ATOM 2197 C C . GLN A 1 278 ? -6.622 -10.450 -3.298 1.00 73.12 278 GLN A C 1
ATOM 2199 O O . GLN A 1 278 ? -7.184 -9.678 -2.522 1.00 73.12 278 GLN A O 1
ATOM 2204 N N . THR A 1 279 ? -6.578 -11.765 -3.060 1.00 67.44 279 THR A N 1
ATOM 2205 C CA . THR A 1 279 ? -7.200 -12.410 -1.891 1.00 67.44 279 THR A CA 1
ATOM 2206 C C . THR A 1 279 ? -6.491 -12.026 -0.589 1.00 67.44 279 THR A C 1
ATOM 2208 O O . THR A 1 279 ? -7.146 -11.691 0.401 1.00 67.44 279 THR A O 1
ATOM 2211 N N . VAL A 1 280 ? -5.153 -12.017 -0.578 1.00 71.69 280 VAL A N 1
ATOM 2212 C CA . VAL A 1 280 ? -4.360 -11.540 0.569 1.00 71.69 280 VAL A CA 1
ATOM 2213 C C . VAL A 1 280 ? -4.646 -10.063 0.846 1.00 71.69 280 VAL A C 1
ATOM 2215 O O . VAL A 1 280 ? -4.826 -9.690 2.001 1.00 71.69 280 VAL A O 1
ATOM 2218 N N . LEU A 1 281 ? -4.790 -9.242 -0.194 1.00 74.94 281 LEU A N 1
ATOM 2219 C CA . LEU A 1 281 ? -5.066 -7.811 -0.103 1.00 74.94 281 LEU A CA 1
ATOM 2220 C C . LEU A 1 281 ? -6.480 -7.513 0.424 1.00 74.94 281 LEU A C 1
ATOM 2222 O O . LEU A 1 281 ? -6.641 -6.673 1.306 1.00 74.94 281 LEU A O 1
ATOM 2226 N N . GLN A 1 282 ? -7.505 -8.252 -0.015 1.00 74.00 282 GLN A N 1
ATOM 2227 C CA . GLN A 1 282 ? -8.853 -8.173 0.570 1.00 74.00 282 GLN A CA 1
ATOM 2228 C C . GLN A 1 282 ? -8.862 -8.571 2.055 1.00 74.00 282 GLN A C 1
ATOM 2230 O O . GLN A 1 282 ? -9.491 -7.902 2.880 1.00 74.00 282 GLN A O 1
ATOM 2235 N N . ASN A 1 283 ? -8.134 -9.632 2.419 1.00 67.88 283 ASN A N 1
ATOM 2236 C CA . ASN A 1 283 ? -7.992 -10.048 3.814 1.00 67.88 283 ASN A CA 1
ATOM 2237 C C . ASN A 1 283 ? -7.221 -9.010 4.645 1.00 67.88 283 ASN A C 1
ATOM 2239 O O . ASN A 1 283 ? -7.637 -8.709 5.766 1.00 67.88 283 ASN A O 1
ATOM 2243 N N . LEU A 1 284 ? -6.159 -8.416 4.091 1.00 75.50 284 LEU A N 1
ATOM 2244 C CA . LEU A 1 284 ? -5.402 -7.326 4.705 1.00 75.50 284 LEU A CA 1
ATOM 2245 C C . LEU A 1 284 ? -6.313 -6.130 4.986 1.00 75.50 284 LEU A C 1
ATOM 2247 O O . LEU A 1 284 ? -6.414 -5.725 6.136 1.00 75.50 284 LEU A O 1
ATOM 2251 N N . LEU A 1 285 ? -7.070 -5.639 3.998 1.00 72.75 285 LEU A N 1
ATOM 2252 C CA . LEU A 1 285 ? -8.025 -4.533 4.171 1.00 72.75 285 LEU A CA 1
ATOM 2253 C C . LEU A 1 285 ? -9.072 -4.823 5.259 1.00 72.75 285 LEU A C 1
ATOM 2255 O O . LEU A 1 285 ? -9.363 -3.965 6.098 1.00 72.75 285 LEU A O 1
ATOM 2259 N N . ARG A 1 286 ? -9.618 -6.046 5.289 1.00 75.06 286 ARG A N 1
ATOM 2260 C CA . ARG A 1 286 ? -10.539 -6.495 6.345 1.00 75.06 286 ARG A CA 1
ATOM 2261 C C . ARG A 1 286 ? -9.863 -6.499 7.722 1.00 75.06 286 ARG A C 1
ATOM 2263 O O . ARG A 1 286 ? -10.478 -6.078 8.701 1.00 75.06 286 ARG A O 1
ATOM 2270 N N . SER A 1 287 ? -8.601 -6.917 7.808 1.00 73.50 287 SER A N 1
ATOM 2271 C CA . SER A 1 287 ? -7.823 -6.886 9.051 1.00 73.50 287 SER A CA 1
ATOM 2272 C C . SER A 1 287 ? -7.482 -5.455 9.488 1.00 73.50 287 SER A C 1
ATOM 2274 O O . SER A 1 287 ? -7.679 -5.119 10.656 1.00 73.50 287 SER A O 1
ATOM 2276 N N . CYS A 1 288 ? -7.080 -4.584 8.557 1.00 73.62 288 CYS A N 1
ATOM 2277 C CA . CYS A 1 288 ? -6.838 -3.160 8.786 1.00 73.62 288 CYS A CA 1
ATOM 2278 C C . CYS A 1 288 ? -8.083 -2.472 9.355 1.00 73.62 288 CYS A C 1
ATOM 2280 O O . CYS A 1 288 ? -7.956 -1.710 10.308 1.00 73.62 288 CYS A O 1
ATOM 2282 N N . ARG A 1 289 ? -9.295 -2.789 8.870 1.00 74.31 289 ARG A N 1
ATOM 2283 C CA . ARG A 1 289 ? -10.549 -2.310 9.489 1.00 74.31 289 ARG A CA 1
ATOM 2284 C C . ARG A 1 289 ? -10.773 -2.851 10.888 1.00 74.31 289 ARG A C 1
ATOM 2286 O O . ARG A 1 289 ? -11.085 -2.084 11.790 1.00 74.31 289 ARG A O 1
ATOM 2293 N N . ASN A 1 290 ? -10.581 -4.152 11.094 1.00 74.25 290 ASN A N 1
ATOM 2294 C CA . ASN A 1 290 ? -10.744 -4.772 12.411 1.00 74.25 290 ASN A CA 1
ATOM 2295 C C . ASN A 1 290 ? -9.776 -4.202 13.466 1.00 74.25 290 ASN A C 1
ATOM 2297 O O . ASN A 1 290 ? -10.085 -4.267 14.661 1.00 74.25 290 ASN A O 1
ATOM 2301 N N . VAL A 1 291 ? -8.641 -3.643 13.026 1.00 78.44 291 VAL A N 1
ATOM 2302 C CA . VAL A 1 291 ? -7.733 -2.807 13.823 1.00 78.44 291 VAL A CA 1
ATOM 2303 C C . VAL A 1 291 ? -8.246 -1.364 13.920 1.00 78.44 291 VAL A C 1
ATOM 2305 O O . VAL A 1 291 ? -8.378 -0.878 15.033 1.00 78.44 291 VAL A O 1
ATOM 2308 N N . ALA A 1 292 ? -8.610 -0.700 12.818 1.00 74.06 292 ALA A N 1
ATOM 2309 C CA . ALA A 1 292 ? -9.065 0.698 12.793 1.00 74.06 292 ALA A CA 1
ATOM 2310 C C . ALA A 1 292 ? -10.307 0.954 13.674 1.00 74.06 292 ALA A C 1
ATOM 2312 O O . ALA A 1 292 ? -10.340 1.892 14.474 1.00 74.06 292 ALA A O 1
ATOM 2313 N N . THR A 1 293 ? -11.314 0.081 13.590 1.00 79.69 293 THR A N 1
ATOM 2314 C CA . THR A 1 293 ? -12.503 0.112 14.453 1.00 79.69 293 THR A CA 1
ATOM 2315 C C . THR A 1 293 ? -12.138 -0.141 15.915 1.00 79.69 293 THR A C 1
ATOM 2317 O O . THR A 1 293 ? -12.720 0.476 16.802 1.00 79.69 293 THR A O 1
ATOM 2320 N N . LEU A 1 294 ? -11.157 -1.007 16.185 1.00 82.06 294 LEU A N 1
ATOM 2321 C CA . LEU A 1 294 ? -10.678 -1.274 17.541 1.00 82.06 294 LEU A CA 1
ATOM 2322 C C . LEU A 1 294 ? -9.900 -0.078 18.112 1.00 82.06 294 LEU A C 1
ATOM 2324 O O . LEU A 1 294 ? -10.129 0.293 19.255 1.00 82.06 294 LEU A O 1
ATOM 2328 N N . THR A 1 295 ? -9.042 0.570 17.325 1.00 82.06 295 THR A N 1
ATOM 2329 C CA . THR A 1 295 ? -8.328 1.794 17.722 1.00 82.06 295 THR A CA 1
ATOM 2330 C C . THR A 1 295 ? -9.291 2.942 17.997 1.00 82.06 295 THR A C 1
ATOM 2332 O O . THR A 1 295 ? -9.157 3.612 19.013 1.00 82.06 295 THR A O 1
ATOM 2335 N N . TYR A 1 296 ? -10.339 3.092 17.180 1.00 82.50 296 TYR A N 1
ATOM 2336 C CA . TYR A 1 296 ? -11.416 4.053 17.429 1.00 82.50 296 TYR A CA 1
ATOM 2337 C C . TYR A 1 296 ? -12.187 3.737 18.726 1.00 82.50 296 TYR A C 1
ATOM 2339 O O . TYR A 1 296 ? -12.390 4.620 19.551 1.00 82.50 296 TYR A O 1
ATOM 2347 N N . GLN A 1 297 ? -12.542 2.467 18.964 1.00 84.50 297 GLN A N 1
ATOM 2348 C CA . GLN A 1 297 ? -13.192 2.018 20.208 1.00 84.50 297 GLN A CA 1
ATOM 2349 C C . GLN A 1 297 ? -12.315 2.155 21.465 1.00 84.50 297 GLN A C 1
ATOM 2351 O O . GLN A 1 297 ? -12.851 2.162 22.571 1.00 84.50 297 GLN A O 1
ATOM 2356 N N . LEU A 1 298 ? -10.988 2.214 21.317 1.00 85.44 298 LEU A N 1
ATOM 2357 C CA . LEU A 1 298 ? -10.027 2.327 22.420 1.00 85.44 298 LEU A CA 1
ATOM 2358 C C . LEU A 1 298 ? -9.437 3.737 22.582 1.00 85.44 298 LEU A C 1
ATOM 2360 O O . LEU A 1 298 ? -8.713 3.968 23.544 1.00 85.44 298 LEU A O 1
ATOM 2364 N N . GLY A 1 299 ? -9.708 4.661 21.657 1.00 86.44 299 GLY A N 1
ATOM 2365 C CA . GLY A 1 299 ? -9.148 6.018 21.648 1.00 86.44 299 GLY A CA 1
ATOM 2366 C C . GLY A 1 299 ? -7.659 6.130 21.277 1.00 86.44 299 GLY A C 1
ATOM 2367 O O . GLY A 1 299 ? -7.176 7.249 21.146 1.00 86.44 299 GLY A O 1
ATOM 2368 N N . ILE A 1 300 ? -6.944 5.013 21.075 1.00 86.00 300 ILE A N 1
ATOM 2369 C CA . ILE A 1 300 ? -5.495 4.985 20.794 1.00 86.00 300 ILE A CA 1
ATOM 2370 C C . ILE A 1 300 ? -5.216 4.897 19.281 1.00 86.00 300 ILE A C 1
ATOM 2372 O O . ILE A 1 300 ? -5.778 4.014 18.630 1.00 86.00 300 ILE A O 1
ATOM 2376 N N . PRO A 1 301 ? -4.263 5.663 18.713 1.00 84.12 301 PRO A N 1
ATOM 2377 C CA . PRO A 1 301 ? -3.750 5.457 17.353 1.00 84.12 301 PRO A CA 1
ATOM 2378 C C . PRO A 1 301 ? -3.108 4.065 17.113 1.00 84.12 301 PRO A C 1
ATOM 2380 O O . PRO A 1 301 ? -2.370 3.574 17.972 1.00 84.12 301 PRO A O 1
ATOM 2383 N N . PRO A 1 302 ? -3.259 3.440 15.923 1.00 80.56 302 PRO A N 1
ATOM 2384 C CA . PRO A 1 302 ? -2.763 2.081 15.650 1.00 80.56 302 PRO A CA 1
ATOM 2385 C C . PRO A 1 302 ? -1.291 1.823 16.003 1.00 80.56 302 PRO A C 1
ATOM 2387 O O . PRO A 1 302 ? -0.970 0.773 16.556 1.00 80.56 302 PRO A O 1
ATOM 2390 N N . ALA A 1 303 ? -0.407 2.790 15.737 1.00 80.94 303 ALA A N 1
ATOM 2391 C CA . ALA A 1 303 ? 1.027 2.681 16.014 1.00 80.94 303 ALA A CA 1
ATOM 2392 C C . ALA A 1 303 ? 1.359 2.556 17.516 1.00 80.94 303 ALA A C 1
ATOM 2394 O O . ALA A 1 303 ? 2.354 1.936 17.882 1.00 80.94 303 ALA A O 1
ATOM 2395 N N . GLN A 1 304 ? 0.519 3.116 18.389 1.00 88.88 304 GLN A N 1
ATOM 2396 C CA . GLN A 1 304 ? 0.752 3.157 19.834 1.00 88.88 304 GLN A CA 1
ATOM 2397 C C . GLN A 1 304 ? 0.083 2.002 20.591 1.00 88.88 304 GLN A C 1
ATOM 2399 O O . GLN A 1 304 ? 0.482 1.673 21.709 1.00 88.88 304 GLN A O 1
ATOM 2404 N N . LEU A 1 305 ? -0.908 1.347 19.978 1.00 88.25 305 LEU A N 1
ATOM 2405 C CA . LEU A 1 305 ? -1.716 0.299 20.605 1.00 88.25 305 LEU A CA 1
ATOM 2406 C C . LEU A 1 305 ? -0.875 -0.890 21.113 1.00 88.25 305 LEU A C 1
ATOM 2408 O O . LEU A 1 305 ? -1.184 -1.463 22.156 1.00 88.25 305 LEU A O 1
ATOM 2412 N N . ALA A 1 306 ? 0.235 -1.208 20.438 1.00 86.38 306 ALA A N 1
ATOM 2413 C CA . ALA A 1 306 ? 1.205 -2.214 20.883 1.00 86.38 306 ALA A CA 1
ATOM 2414 C C . ALA A 1 306 ? 1.940 -1.806 22.177 1.00 86.38 306 ALA A C 1
ATOM 2416 O O . ALA A 1 306 ? 2.122 -2.624 23.083 1.00 86.38 306 ALA A O 1
ATOM 2417 N N . GLY A 1 307 ? 2.330 -0.531 22.283 1.00 87.38 307 GLY A N 1
ATOM 2418 C CA . GLY A 1 307 ? 2.975 0.036 23.469 1.00 87.38 307 GLY A CA 1
ATOM 2419 C C . GLY A 1 307 ? 2.027 0.075 24.665 1.00 87.38 307 GLY A C 1
ATOM 2420 O O . GLY A 1 307 ? 2.387 -0.388 25.745 1.00 87.38 307 GLY A O 1
ATOM 2421 N N . ALA A 1 308 ? 0.783 0.512 24.448 1.00 89.75 308 ALA A N 1
ATOM 2422 C CA . ALA A 1 308 ? -0.260 0.488 25.470 1.00 89.75 308 ALA A CA 1
ATOM 2423 C C . ALA A 1 308 ? -0.569 -0.943 25.946 1.00 89.75 308 ALA A C 1
ATOM 2425 O O . ALA A 1 308 ? -0.549 -1.197 27.148 1.00 89.75 308 ALA A O 1
ATOM 2426 N N . CYS A 1 309 ? -0.761 -1.909 25.035 1.00 89.19 309 CYS A N 1
ATOM 2427 C CA . CYS A 1 309 ? -0.906 -3.322 25.406 1.00 89.19 309 CYS A CA 1
ATOM 2428 C C . CYS A 1 309 ? 0.294 -3.842 26.212 1.00 89.19 309 CYS A C 1
ATOM 2430 O O . CYS A 1 309 ? 0.095 -4.575 27.177 1.00 89.19 309 CYS A O 1
ATOM 2432 N N . THR A 1 310 ? 1.523 -3.457 25.858 1.00 88.62 310 THR A N 1
ATOM 2433 C CA . THR A 1 310 ? 2.727 -3.870 26.596 1.00 88.62 310 THR A CA 1
ATOM 2434 C C . THR A 1 310 ? 2.736 -3.307 28.016 1.00 88.62 310 THR A C 1
ATOM 2436 O O . THR A 1 310 ? 2.927 -4.065 28.963 1.00 88.62 310 THR A O 1
ATOM 2439 N N . LEU A 1 311 ? 2.457 -2.011 28.185 1.00 90.25 311 LEU A N 1
ATOM 2440 C CA . LEU A 1 311 ? 2.404 -1.365 29.499 1.00 90.25 311 LEU A CA 1
ATOM 2441 C C . LEU A 1 311 ? 1.290 -1.946 30.390 1.00 90.25 311 LEU A C 1
ATOM 2443 O O . LEU A 1 311 ? 1.497 -2.174 31.581 1.00 90.25 311 LEU A O 1
ATOM 2447 N N . LEU A 1 312 ? 0.120 -2.247 29.812 1.00 90.44 312 LEU A N 1
ATOM 2448 C CA . LEU A 1 312 ? -0.958 -2.945 30.518 1.00 90.44 312 LEU A CA 1
ATOM 2449 C C . LEU A 1 312 ? -0.493 -4.317 31.032 1.00 90.44 312 LEU A C 1
ATOM 2451 O O . LEU A 1 312 ? -0.758 -4.662 32.182 1.00 90.44 312 LEU A O 1
ATOM 2455 N N . LEU A 1 313 ? 0.227 -5.091 30.214 1.00 88.56 313 LEU A N 1
ATOM 2456 C CA . LEU A 1 313 ? 0.753 -6.398 30.619 1.00 88.56 313 LEU A CA 1
ATOM 2457 C C . LEU A 1 313 ? 1.835 -6.285 31.709 1.00 88.56 313 LEU A C 1
ATOM 2459 O O . LEU A 1 313 ? 1.825 -7.095 32.634 1.00 88.56 313 LEU A O 1
ATOM 2463 N N . GLU A 1 314 ? 2.703 -5.269 31.653 1.00 89.56 314 GLU A N 1
ATOM 2464 C CA . GLU A 1 314 ? 3.698 -4.973 32.700 1.00 89.56 314 GLU A CA 1
ATOM 2465 C C . GLU A 1 314 ? 3.035 -4.645 34.054 1.00 89.56 314 GLU A C 1
ATOM 2467 O O . GLU A 1 314 ? 3.409 -5.209 35.088 1.00 89.56 314 GLU A O 1
ATOM 2472 N N . PHE A 1 315 ? 2.010 -3.779 34.074 1.00 89.62 315 PHE A N 1
ATOM 2473 C CA . PHE A 1 315 ? 1.299 -3.427 35.312 1.00 89.62 315 PHE A CA 1
ATOM 2474 C C . PHE A 1 315 ? 0.594 -4.632 35.959 1.00 89.62 315 PHE A C 1
ATOM 2476 O O . PHE A 1 315 ? 0.557 -4.734 37.187 1.00 89.62 315 PHE A O 1
ATOM 2483 N N . PHE A 1 316 ? 0.074 -5.569 35.160 1.00 89.31 316 PHE A N 1
ATOM 2484 C CA . PHE A 1 316 ? -0.579 -6.787 35.653 1.00 89.31 316 PHE A CA 1
ATOM 2485 C C . PHE A 1 316 ? 0.354 -8.012 35.777 1.00 89.31 316 PHE A C 1
ATOM 2487 O O . PHE A 1 316 ? -0.134 -9.106 36.065 1.00 89.31 316 PHE A O 1
ATOM 2494 N N . GLU A 1 317 ? 1.679 -7.883 35.611 1.00 86.88 317 GLU A N 1
ATOM 2495 C CA . GLU A 1 317 ? 2.603 -9.021 35.790 1.00 86.88 317 GLU A CA 1
ATOM 2496 C C . GLU A 1 317 ? 2.767 -9.458 37.260 1.00 86.88 317 GLU A C 1
ATOM 2498 O O . GLU A 1 317 ? 3.005 -10.639 37.517 1.00 86.88 317 GLU A O 1
ATOM 2503 N N . GLY A 1 318 ? 2.560 -8.564 38.236 1.00 82.69 318 GLY A N 1
ATOM 2504 C CA . GLY A 1 318 ? 2.684 -8.899 39.659 1.00 82.69 318 GLY A CA 1
ATOM 2505 C C . GLY A 1 318 ? 1.714 -8.147 40.569 1.00 82.69 318 GLY A C 1
ATOM 2506 O O . GLY A 1 318 ? 1.604 -6.926 40.514 1.00 82.69 318 GLY A O 1
ATOM 2507 N N . GLU A 1 319 ? 1.055 -8.870 41.474 1.00 79.12 319 GLU A N 1
ATOM 2508 C CA . GLU A 1 319 ? 0.102 -8.294 42.441 1.00 79.12 319 GLU A CA 1
ATOM 2509 C C . GLU A 1 319 ? 0.798 -7.438 43.515 1.00 79.12 319 GLU A C 1
ATOM 2511 O O . GLU A 1 319 ? 0.201 -6.514 44.057 1.00 79.12 319 GLU A O 1
ATOM 2516 N N . GLY A 1 320 ? 2.095 -7.672 43.752 1.00 84.12 320 GLY A N 1
ATOM 2517 C CA . GLY A 1 320 ? 2.942 -6.862 44.636 1.00 84.12 320 GLY A CA 1
ATOM 2518 C C . GLY A 1 320 ? 3.414 -5.516 44.061 1.00 84.12 320 GLY A C 1
ATOM 2519 O O . GLY A 1 320 ? 4.153 -4.807 44.745 1.00 84.12 320 GLY A O 1
ATOM 2520 N N . GLN A 1 321 ? 3.029 -5.147 42.830 1.00 87.38 321 GLN A N 1
ATOM 2521 C CA . GLN A 1 321 ? 3.360 -3.838 42.244 1.00 87.38 321 GLN A CA 1
ATOM 2522 C C . GLN A 1 321 ? 2.878 -2.690 43.167 1.00 87.38 321 GLN A C 1
ATOM 2524 O O . GLN A 1 321 ? 1.723 -2.709 43.606 1.00 87.38 321 GLN A O 1
ATOM 2529 N N . PRO A 1 322 ? 3.688 -1.641 43.436 1.00 87.38 322 PRO A N 1
ATOM 2530 C CA . PRO A 1 322 ? 3.310 -0.554 44.351 1.00 87.38 322 PRO A CA 1
ATOM 2531 C C . PRO A 1 322 ? 1.994 0.152 43.992 1.00 87.38 322 PRO A C 1
ATOM 2533 O O . PRO A 1 322 ? 1.274 0.601 44.886 1.00 87.38 322 PRO A O 1
ATOM 2536 N N . ILE A 1 323 ? 1.654 0.196 42.698 1.00 87.81 323 ILE A N 1
ATOM 2537 C CA . ILE A 1 323 ? 0.400 0.751 42.173 1.00 87.81 323 ILE A CA 1
ATOM 2538 C C . ILE A 1 323 ? -0.848 0.066 42.759 1.00 87.81 323 ILE A C 1
ATOM 2540 O O . ILE A 1 323 ? -1.864 0.733 42.937 1.00 87.81 323 ILE A O 1
ATOM 2544 N N . TRP A 1 324 ? -0.783 -1.213 43.142 1.00 91.88 324 TRP A N 1
ATOM 2545 C CA . TRP A 1 324 ? -1.938 -1.978 43.630 1.00 91.88 324 TRP A CA 1
ATOM 2546 C C . TRP A 1 324 ? -2.178 -1.885 45.146 1.00 91.88 324 TRP A C 1
ATOM 2548 O O . TRP A 1 324 ? -3.215 -2.337 45.629 1.00 91.88 324 TRP A O 1
ATOM 2558 N N . ARG A 1 325 ? -1.274 -1.251 45.913 1.00 91.56 325 ARG A N 1
ATOM 2559 C CA . ARG A 1 325 ? -1.376 -1.139 47.383 1.00 91.56 325 ARG A CA 1
ATOM 2560 C C . ARG A 1 325 ? -2.744 -0.605 47.835 1.00 91.56 325 ARG A C 1
ATOM 2562 O O . ARG A 1 325 ? -3.098 0.533 47.520 1.00 91.56 325 ARG A O 1
ATOM 2569 N N . GLY A 1 326 ? -3.483 -1.410 48.598 1.00 90.06 326 GLY A N 1
ATOM 2570 C CA . GLY A 1 326 ? -4.801 -1.065 49.148 1.00 90.06 326 GLY A CA 1
ATOM 2571 C C . GLY A 1 326 ? -6.009 -1.492 48.302 1.00 90.06 326 GLY A C 1
ATOM 2572 O O . GLY A 1 326 ? -7.132 -1.278 48.740 1.00 90.06 326 GLY A O 1
ATOM 2573 N N . ILE A 1 327 ? -5.808 -2.106 47.132 1.00 91.06 327 ILE A N 1
ATOM 2574 C CA . ILE A 1 327 ? -6.873 -2.789 46.377 1.00 91.06 327 ILE A CA 1
ATOM 2575 C C . ILE A 1 327 ? -6.854 -4.277 46.768 1.00 91.06 327 ILE A C 1
ATOM 2577 O O . ILE A 1 327 ? -5.782 -4.836 47.000 1.00 91.06 327 ILE A O 1
ATOM 2581 N N . SER A 1 328 ? -8.016 -4.932 46.872 1.00 93.62 328 SER A N 1
ATOM 2582 C CA . SER A 1 328 ? -8.070 -6.366 47.187 1.00 93.62 328 SER A CA 1
ATOM 2583 C C . SER A 1 328 ? -7.578 -7.229 46.020 1.00 93.62 328 SER A C 1
ATOM 2585 O O . SER A 1 328 ? -7.814 -6.916 44.849 1.00 93.62 328 SER A O 1
ATOM 2587 N N . SER A 1 329 ? -6.932 -8.353 46.341 1.00 90.81 329 SER A N 1
ATOM 2588 C CA . SER A 1 329 ? -6.440 -9.330 45.359 1.00 90.81 329 SER A CA 1
ATOM 2589 C C . SER A 1 329 ? -7.548 -9.841 44.438 1.00 90.81 329 SER A C 1
ATOM 2591 O O . SER A 1 329 ? -7.320 -9.972 43.242 1.00 90.81 329 SER A O 1
ATOM 2593 N N . ASP A 1 330 ? -8.769 -10.040 44.940 1.00 91.25 330 ASP A N 1
ATOM 2594 C CA . ASP A 1 330 ? -9.918 -10.454 44.120 1.00 91.25 330 ASP A CA 1
ATOM 2595 C C . ASP A 1 330 ? -10.307 -9.421 43.054 1.00 91.25 330 ASP A C 1
ATOM 2597 O O . ASP A 1 330 ? -10.586 -9.785 41.912 1.00 91.25 330 ASP A O 1
ATOM 2601 N N . VAL A 1 331 ? -10.273 -8.128 43.395 1.00 90.56 331 VAL A N 1
ATOM 2602 C CA . VAL A 1 331 ? -10.543 -7.032 42.450 1.00 90.56 331 VAL A CA 1
ATOM 2603 C C . VAL A 1 331 ? -9.421 -6.931 41.417 1.00 90.56 331 VAL A C 1
ATOM 2605 O O . VAL A 1 331 ? -9.699 -6.829 40.221 1.00 90.56 331 VAL A O 1
ATOM 2608 N N . ILE A 1 332 ? -8.160 -7.037 41.853 1.00 90.25 332 ILE A N 1
ATOM 2609 C CA . ILE A 1 332 ? -6.999 -7.065 40.952 1.00 90.25 332 ILE A CA 1
ATOM 2610 C C . ILE A 1 332 ? -7.121 -8.254 39.991 1.00 90.25 332 ILE A C 1
ATOM 2612 O O . ILE A 1 332 ? -7.045 -8.055 38.785 1.00 90.25 332 ILE A O 1
ATOM 2616 N N . ARG A 1 333 ? -7.386 -9.464 40.498 1.00 89.44 333 ARG A N 1
ATOM 2617 C CA . ARG A 1 333 ? -7.548 -10.716 39.739 1.00 89.44 333 ARG A CA 1
ATOM 2618 C C . ARG A 1 333 ? -8.711 -10.662 38.740 1.00 89.44 333 ARG A C 1
ATOM 2620 O O . ARG A 1 333 ? -8.546 -11.091 37.597 1.00 89.44 333 ARG A O 1
ATOM 2627 N N . GLY A 1 334 ? -9.846 -10.079 39.129 1.00 89.56 334 GLY A N 1
ATOM 2628 C CA . GLY A 1 334 ? -10.998 -9.866 38.248 1.00 89.56 334 GLY A CA 1
ATOM 2629 C C . GLY A 1 334 ? -10.701 -8.906 37.090 1.00 89.56 334 GLY A C 1
ATOM 2630 O O . GLY A 1 334 ? -10.963 -9.234 35.932 1.00 89.56 334 GLY A O 1
ATOM 2631 N N . ALA A 1 335 ? -10.094 -7.748 37.374 1.00 89.62 335 ALA A N 1
ATOM 2632 C CA . ALA A 1 335 ? -9.688 -6.800 36.335 1.00 89.62 335 ALA A CA 1
ATOM 2633 C C . ALA A 1 335 ? -8.579 -7.370 35.435 1.00 89.62 335 ALA A C 1
ATOM 2635 O O . ALA A 1 335 ? -8.696 -7.323 34.212 1.00 89.62 335 ALA A O 1
ATOM 2636 N N . ARG A 1 336 ? -7.546 -7.972 36.042 1.00 90.94 336 ARG A N 1
ATOM 2637 C CA . ARG A 1 336 ? -6.425 -8.677 35.399 1.00 90.94 336 ARG A CA 1
ATOM 2638 C C . ARG A 1 336 ? -6.938 -9.611 34.306 1.00 90.94 336 ARG A C 1
ATOM 2640 O O . ARG A 1 336 ? -6.553 -9.439 33.153 1.00 90.94 336 ARG A O 1
ATOM 2647 N N . SER A 1 337 ? -7.869 -10.513 34.636 1.00 89.50 337 SER A N 1
ATOM 2648 C CA . SER A 1 337 ? -8.489 -11.448 33.682 1.00 89.50 337 SER A CA 1
ATOM 2649 C C . SER A 1 337 ? -9.066 -10.746 32.439 1.00 89.50 337 SER A C 1
ATOM 2651 O O . SER A 1 337 ? -8.632 -11.029 31.318 1.00 89.50 337 SER A O 1
ATOM 2653 N N . LYS A 1 338 ? -9.947 -9.750 32.629 1.00 90.62 338 LYS A N 1
ATOM 2654 C CA . LYS A 1 338 ? -10.557 -8.984 31.525 1.00 90.62 338 LYS A CA 1
ATOM 2655 C C . LYS A 1 338 ? -9.519 -8.228 30.685 1.00 90.62 338 LYS A C 1
ATOM 2657 O O . LYS A 1 338 ? -9.606 -8.209 29.458 1.00 90.62 338 LYS A O 1
ATOM 2662 N N . VAL A 1 339 ? -8.522 -7.608 31.325 1.00 89.56 339 VAL A N 1
ATOM 2663 C CA . VAL A 1 339 ? -7.456 -6.849 30.641 1.00 89.56 339 VAL A CA 1
ATOM 2664 C C . VAL A 1 339 ? -6.619 -7.764 29.750 1.00 89.56 339 VAL A C 1
ATOM 2666 O O . VAL A 1 339 ? -6.297 -7.392 28.623 1.00 89.56 339 VAL A O 1
ATOM 2669 N N . LEU A 1 340 ? -6.318 -8.982 30.201 1.00 88.00 340 LEU A N 1
ATOM 2670 C CA . LEU A 1 340 ? -5.572 -9.972 29.420 1.00 88.00 340 LEU A CA 1
ATOM 2671 C C . LEU A 1 340 ? -6.368 -10.480 28.224 1.00 88.00 340 LEU A C 1
ATOM 2673 O O . LEU A 1 340 ? -5.807 -10.605 27.141 1.00 88.00 340 LEU A O 1
ATOM 2677 N N . GLU A 1 341 ? -7.660 -10.756 28.395 1.00 88.50 341 GLU A N 1
ATOM 2678 C CA . GLU A 1 341 ? -8.537 -11.168 27.297 1.00 88.50 341 GLU A CA 1
ATOM 2679 C C . GLU A 1 341 ? -8.658 -10.065 26.234 1.00 88.50 341 GLU A C 1
ATOM 2681 O O . GLU A 1 341 ? -8.517 -10.330 25.032 1.00 88.50 341 GLU A O 1
ATOM 2686 N N . LYS A 1 342 ? -8.810 -8.808 26.673 1.00 89.75 342 LYS A N 1
ATOM 2687 C CA . LYS A 1 342 ? -8.824 -7.637 25.792 1.00 89.75 342 LYS A CA 1
ATOM 2688 C C . LYS A 1 342 ? -7.488 -7.469 25.065 1.00 89.75 342 LYS A C 1
ATOM 2690 O O . LYS A 1 342 ? -7.479 -7.418 23.837 1.00 89.75 342 LYS A O 1
ATOM 2695 N N . CYS A 1 343 ? -6.362 -7.464 25.782 1.00 88.25 343 CYS A N 1
ATOM 2696 C CA . CYS A 1 343 ? -5.023 -7.367 25.192 1.00 88.25 343 CYS A CA 1
ATOM 2697 C C . CYS A 1 343 ? -4.714 -8.535 24.245 1.00 88.25 343 CYS A C 1
ATOM 2699 O O . CYS A 1 343 ? -4.184 -8.298 23.166 1.00 88.25 343 CYS A O 1
ATOM 2701 N N . ARG A 1 344 ? -5.093 -9.774 24.579 1.00 86.81 344 ARG A N 1
ATOM 2702 C CA . ARG A 1 344 ? -4.948 -10.949 23.701 1.00 86.81 344 ARG A CA 1
ATOM 2703 C C . ARG A 1 344 ? -5.733 -10.771 22.406 1.00 86.81 344 ARG A C 1
ATOM 2705 O O . ARG A 1 344 ? -5.186 -10.978 21.328 1.00 86.81 344 ARG A O 1
ATOM 2712 N N . THR A 1 345 ? -6.992 -10.349 22.498 1.00 83.88 345 THR A N 1
ATOM 2713 C CA . THR A 1 345 ? -7.852 -10.102 21.329 1.00 83.88 345 THR A CA 1
ATOM 2714 C C . THR A 1 345 ? -7.289 -8.982 20.449 1.00 83.88 345 THR A C 1
ATOM 2716 O O . THR A 1 345 ? -7.258 -9.111 19.224 1.00 83.88 345 THR A O 1
ATOM 2719 N N . THR A 1 346 ? -6.783 -7.913 21.067 1.00 86.00 346 THR A N 1
ATOM 2720 C CA . THR A 1 346 ? -6.134 -6.780 20.397 1.00 86.00 346 THR A CA 1
ATOM 2721 C C . THR A 1 346 ? -4.836 -7.182 19.692 1.00 86.00 346 THR A C 1
ATOM 2723 O O . THR A 1 346 ? -4.693 -6.958 18.490 1.00 86.00 346 THR A O 1
ATOM 2726 N N . LEU A 1 347 ? -3.907 -7.821 20.409 1.00 84.38 347 LEU A N 1
ATOM 2727 C CA . LEU A 1 347 ? -2.614 -8.259 19.877 1.00 84.38 347 LEU A CA 1
ATOM 2728 C C . LEU A 1 347 ? -2.774 -9.327 18.790 1.00 84.38 347 LEU A C 1
ATOM 2730 O O . LEU A 1 347 ? -2.035 -9.296 17.810 1.00 84.38 347 LEU A O 1
ATOM 2734 N N . ASN A 1 348 ? -3.764 -10.219 18.900 1.00 79.88 348 ASN A N 1
ATOM 2735 C CA . ASN A 1 348 ? -4.074 -11.182 17.842 1.00 79.88 348 ASN A CA 1
ATOM 2736 C C . ASN A 1 348 ? -4.547 -10.484 16.559 1.00 79.88 348 ASN A C 1
ATOM 2738 O O . ASN A 1 348 ? -4.036 -10.798 15.490 1.00 79.88 348 ASN A O 1
ATOM 2742 N N . ARG A 1 349 ? -5.455 -9.498 16.644 1.00 80.69 349 ARG A N 1
ATOM 2743 C CA . ARG A 1 349 ? -5.903 -8.725 15.466 1.00 80.69 349 ARG A CA 1
ATOM 2744 C C . ARG A 1 349 ? -4.756 -7.955 14.805 1.00 80.69 349 ARG A C 1
ATOM 2746 O O . ARG A 1 349 ? -4.651 -7.963 13.582 1.00 80.69 349 ARG A O 1
ATOM 2753 N N . LEU A 1 350 ? -3.883 -7.334 15.600 1.00 82.00 350 LEU A N 1
ATOM 2754 C CA . LEU A 1 350 ? -2.680 -6.654 15.103 1.00 82.00 350 LEU A CA 1
ATOM 2755 C C . LEU A 1 350 ? -1.707 -7.640 14.434 1.00 82.00 350 LEU A C 1
ATOM 2757 O O . LEU A 1 350 ? -1.247 -7.382 13.325 1.00 82.00 350 LEU A O 1
ATOM 2761 N N . SER A 1 351 ? -1.451 -8.789 15.067 1.00 79.25 351 SER A N 1
ATOM 2762 C CA . SER A 1 351 ? -0.613 -9.876 14.542 1.00 79.25 351 SER A CA 1
ATOM 2763 C C . SER A 1 351 ? -1.129 -10.401 13.197 1.00 79.25 351 SER A C 1
ATOM 2765 O O . SER A 1 351 ? -0.366 -10.441 12.234 1.00 79.25 351 SER A O 1
ATOM 2767 N N . THR A 1 352 ? -2.430 -10.700 13.084 1.00 76.94 352 THR A N 1
ATOM 2768 C CA . THR A 1 352 ? -3.068 -11.071 11.809 1.00 76.94 352 THR A CA 1
ATOM 2769 C C . THR A 1 352 ? -2.899 -9.978 10.752 1.00 76.94 352 THR A C 1
ATOM 2771 O O . THR A 1 352 ? -2.611 -10.288 9.599 1.00 76.94 352 THR A O 1
ATOM 2774 N N . CYS A 1 353 ? -3.013 -8.705 11.141 1.00 79.12 353 CYS A N 1
ATOM 2775 C CA . CYS A 1 353 ? -2.861 -7.575 10.229 1.00 79.12 353 CYS A CA 1
ATOM 2776 C C . CYS A 1 353 ? -1.452 -7.498 9.622 1.00 79.12 353 CYS A C 1
ATOM 2778 O O . CYS A 1 353 ? -1.327 -7.451 8.403 1.00 79.12 353 CYS A O 1
ATOM 2780 N N . MET A 1 354 ? -0.395 -7.547 10.441 1.00 76.00 354 MET A N 1
ATOM 2781 C CA . MET A 1 354 ? 0.988 -7.478 9.937 1.00 76.00 354 MET A CA 1
ATOM 2782 C C . MET A 1 354 ? 1.425 -8.759 9.223 1.00 76.00 354 MET A C 1
ATOM 2784 O O . MET A 1 354 ? 2.257 -8.703 8.326 1.00 76.00 354 MET A O 1
ATOM 2788 N N . PHE A 1 355 ? 0.869 -9.917 9.592 1.00 73.00 355 PHE A N 1
ATOM 2789 C CA . PHE A 1 355 ? 1.107 -11.160 8.859 1.00 73.00 355 PHE A CA 1
ATOM 2790 C C . PHE A 1 355 ? 0.566 -11.063 7.425 1.00 73.00 355 PHE A C 1
ATOM 2792 O O . PHE A 1 355 ? 1.276 -11.387 6.477 1.00 73.00 355 PHE A O 1
ATOM 2799 N N . LEU A 1 356 ? -0.654 -10.540 7.257 1.00 73.25 356 LEU A N 1
ATOM 2800 C CA . LEU A 1 356 ? -1.241 -10.269 5.941 1.00 73.25 356 LEU A CA 1
ATOM 2801 C C . LEU A 1 356 ? -0.502 -9.142 5.196 1.00 73.25 356 LEU A C 1
ATOM 2803 O O . LEU A 1 356 ? -0.355 -9.219 3.980 1.00 73.25 356 LEU A O 1
ATOM 2807 N N . GLU A 1 357 ? 0.012 -8.134 5.908 1.00 78.50 357 GLU A N 1
ATOM 2808 C CA . GLU A 1 357 ? 0.857 -7.069 5.347 1.00 78.50 357 GLU A CA 1
ATOM 2809 C C . GLU A 1 357 ? 2.162 -7.641 4.775 1.00 78.50 357 GLU A C 1
ATOM 2811 O O . GLU A 1 357 ? 2.507 -7.379 3.625 1.00 78.50 357 GLU A O 1
ATOM 2816 N N . ALA A 1 358 ? 2.850 -8.500 5.531 1.00 71.81 358 ALA A N 1
ATOM 2817 C CA . ALA A 1 358 ? 4.071 -9.160 5.085 1.00 71.81 358 ALA A CA 1
ATOM 2818 C C . ALA A 1 358 ? 3.821 -10.168 3.952 1.00 71.81 358 ALA A C 1
ATOM 2820 O O . ALA A 1 358 ? 4.617 -10.227 3.018 1.00 71.81 358 ALA A O 1
ATOM 2821 N N . GLN A 1 359 ? 2.709 -10.915 3.977 1.00 72.50 359 GLN A N 1
ATOM 2822 C CA . GLN A 1 359 ? 2.303 -11.756 2.844 1.00 72.50 359 GLN A CA 1
ATOM 2823 C C . GLN A 1 359 ? 2.037 -10.920 1.585 1.00 72.50 359 GLN A C 1
ATOM 2825 O O . GLN A 1 359 ? 2.481 -11.294 0.501 1.00 72.50 359 GLN A O 1
ATOM 2830 N N . TYR A 1 360 ? 1.356 -9.777 1.713 1.00 79.56 360 TYR A N 1
ATOM 2831 C CA . TYR A 1 360 ? 1.106 -8.871 0.592 1.00 79.56 360 TYR A CA 1
ATOM 2832 C C . TYR A 1 360 ? 2.401 -8.270 0.031 1.00 79.56 360 TYR A C 1
ATOM 2834 O O . TYR A 1 360 ? 2.589 -8.259 -1.187 1.00 79.56 360 TYR A O 1
ATOM 2842 N N . LEU A 1 361 ? 3.313 -7.822 0.900 1.00 76.19 361 LEU A N 1
ATOM 2843 C CA . LEU A 1 361 ? 4.619 -7.292 0.502 1.00 76.19 361 LEU A CA 1
ATOM 2844 C C . LEU A 1 361 ? 5.486 -8.367 -0.167 1.00 76.19 361 LEU A C 1
ATOM 2846 O O . LEU A 1 361 ? 6.088 -8.086 -1.197 1.00 76.19 361 LEU A O 1
ATOM 2850 N N . ALA A 1 362 ? 5.505 -9.599 0.349 1.00 73.38 362 ALA A N 1
ATOM 2851 C CA . ALA A 1 362 ? 6.248 -10.708 -0.252 1.00 73.38 362 ALA A CA 1
ATOM 2852 C C . ALA A 1 362 ? 5.700 -11.101 -1.636 1.00 73.38 362 ALA A C 1
ATOM 2854 O O . ALA A 1 362 ? 6.471 -11.260 -2.579 1.00 73.38 362 ALA A O 1
ATOM 2855 N N . LEU A 1 363 ? 4.374 -11.198 -1.793 1.00 78.00 363 LEU A N 1
ATOM 2856 C CA . LEU A 1 363 ? 3.746 -11.484 -3.090 1.00 78.00 363 LEU A CA 1
ATOM 2857 C C . LEU A 1 363 ? 3.928 -10.335 -4.095 1.00 78.00 363 LEU A C 1
ATOM 2859 O O . LEU A 1 363 ? 4.120 -10.584 -5.283 1.00 78.00 363 LEU A O 1
ATOM 2863 N N . SER A 1 364 ? 3.886 -9.085 -3.631 1.00 76.81 364 SER A N 1
ATOM 2864 C CA . SER A 1 364 ? 4.162 -7.908 -4.465 1.00 76.81 364 SER A CA 1
ATOM 2865 C C . SER A 1 364 ? 5.630 -7.854 -4.900 1.00 76.81 364 SER A C 1
ATOM 2867 O O . SER A 1 364 ? 5.908 -7.604 -6.069 1.00 76.81 364 SER A O 1
ATOM 2869 N N . ALA A 1 365 ? 6.564 -8.164 -3.995 1.00 77.62 365 ALA A N 1
ATOM 2870 C CA . ALA A 1 365 ? 7.989 -8.263 -4.300 1.00 77.62 365 ALA A CA 1
ATOM 2871 C C . ALA A 1 365 ? 8.289 -9.397 -5.292 1.00 77.62 365 ALA A C 1
ATOM 2873 O O . ALA A 1 365 ? 9.058 -9.180 -6.224 1.00 77.62 365 ALA A O 1
ATOM 2874 N N . GLN A 1 366 ? 7.645 -10.565 -5.154 1.00 81.19 366 GLN A N 1
ATOM 2875 C CA . GLN A 1 366 ? 7.774 -11.654 -6.127 1.00 81.19 366 GLN A CA 1
ATOM 2876 C C . GLN A 1 366 ? 7.292 -11.216 -7.514 1.00 81.19 366 GLN A C 1
ATOM 2878 O O . GLN A 1 366 ? 8.045 -11.336 -8.469 1.00 81.19 366 GLN A O 1
ATOM 2883 N N . ARG A 1 367 ? 6.096 -10.616 -7.628 1.00 79.25 367 ARG A N 1
ATOM 2884 C CA . ARG A 1 367 ? 5.595 -10.095 -8.915 1.00 79.25 367 ARG A CA 1
ATOM 2885 C C . ARG A 1 367 ? 6.546 -9.080 -9.551 1.00 79.25 367 ARG A C 1
ATOM 2887 O O . ARG A 1 367 ? 6.721 -9.093 -10.767 1.00 79.25 367 ARG A O 1
ATOM 2894 N N . LEU A 1 368 ? 7.123 -8.182 -8.751 1.00 77.12 368 LEU A N 1
ATOM 2895 C CA . LEU A 1 368 ? 8.044 -7.159 -9.249 1.00 77.12 368 LEU A CA 1
ATOM 2896 C C . LEU A 1 368 ? 9.372 -7.792 -9.689 1.00 77.12 368 LEU A C 1
ATOM 2898 O O . LEU A 1 368 ? 9.888 -7.424 -10.739 1.00 77.12 368 LEU A O 1
ATOM 2902 N N . LEU A 1 369 ? 9.858 -8.819 -8.982 1.00 78.12 369 LEU A N 1
ATOM 2903 C CA . LEU A 1 369 ? 10.980 -9.655 -9.416 1.00 78.12 369 LEU A CA 1
ATOM 2904 C C . LEU A 1 369 ? 10.671 -10.422 -10.715 1.00 78.12 369 LEU A C 1
ATOM 2906 O O . LEU A 1 369 ? 11.520 -10.457 -11.601 1.00 78.12 369 LEU A O 1
ATOM 2910 N N . ASP A 1 370 ? 9.460 -10.964 -10.873 1.00 81.50 370 ASP A N 1
ATOM 2911 C CA . ASP A 1 370 ? 9.024 -11.651 -12.096 1.00 81.50 370 ASP A CA 1
ATOM 2912 C C . ASP A 1 370 ? 8.977 -10.684 -13.296 1.00 81.50 370 ASP A C 1
ATOM 2914 O O . ASP A 1 370 ? 9.418 -11.030 -14.393 1.00 81.50 370 ASP A O 1
ATOM 2918 N N . GLN A 1 371 ? 8.483 -9.448 -13.105 1.00 79.19 371 GLN A N 1
ATOM 2919 C CA . GLN A 1 371 ? 8.542 -8.408 -14.146 1.00 79.19 371 GLN A CA 1
ATOM 2920 C C . GLN A 1 371 ? 9.985 -7.978 -14.437 1.00 79.19 371 GLN A C 1
ATOM 2922 O O . GLN A 1 371 ? 10.356 -7.858 -15.601 1.00 79.19 371 GLN A O 1
ATOM 2927 N N . TYR A 1 372 ? 10.818 -7.801 -13.411 1.00 80.69 372 TYR A N 1
ATOM 2928 C CA . TYR A 1 372 ? 12.226 -7.424 -13.553 1.00 80.69 372 TYR A CA 1
ATOM 2929 C C . TYR A 1 372 ? 13.035 -8.489 -14.307 1.00 80.69 372 TYR A C 1
ATOM 2931 O O . TYR A 1 372 ? 13.853 -8.150 -15.160 1.00 80.69 372 TYR A O 1
ATOM 2939 N N . ALA A 1 373 ? 12.759 -9.774 -14.063 1.00 82.19 373 ALA A N 1
ATOM 2940 C CA . ALA A 1 373 ? 13.321 -10.893 -14.814 1.00 82.19 373 ALA A CA 1
ATOM 2941 C C . ALA A 1 373 ? 12.810 -10.930 -16.265 1.00 82.19 373 ALA A C 1
ATOM 2943 O O . ALA A 1 373 ? 13.601 -11.095 -17.190 1.00 82.19 373 ALA A O 1
ATOM 2944 N N . LEU A 1 374 ? 11.511 -10.709 -16.500 1.00 84.19 374 LEU A N 1
ATOM 2945 C CA . LEU A 1 374 ? 10.957 -10.610 -17.857 1.00 84.19 374 LEU A CA 1
ATOM 2946 C C . LEU A 1 374 ? 11.592 -9.453 -18.651 1.00 84.19 374 LEU A C 1
ATOM 2948 O O . LEU A 1 374 ? 11.935 -9.618 -19.820 1.00 84.19 374 LEU A O 1
ATOM 2952 N N . MET A 1 375 ? 11.784 -8.300 -18.010 1.00 82.94 375 MET A N 1
ATOM 2953 C CA . MET A 1 375 ? 12.455 -7.135 -18.591 1.00 82.94 375 MET A CA 1
ATOM 2954 C C . MET A 1 375 ? 13.949 -7.380 -18.813 1.00 82.94 375 MET A C 1
ATOM 2956 O O . MET A 1 375 ? 14.473 -6.958 -19.837 1.00 82.94 375 MET A O 1
ATOM 2960 N N . TYR A 1 376 ? 14.618 -8.104 -17.911 1.00 87.31 376 TYR A N 1
ATOM 2961 C CA . TYR A 1 376 ? 15.997 -8.558 -18.091 1.00 87.31 376 TYR A CA 1
ATOM 2962 C C . TYR A 1 376 ? 16.135 -9.431 -19.345 1.00 87.31 376 TYR A C 1
ATOM 2964 O O . TYR A 1 376 ? 16.945 -9.128 -20.216 1.00 87.31 376 TYR A O 1
ATOM 2972 N N . TYR A 1 377 ? 15.308 -10.473 -19.487 1.00 87.62 377 TYR A N 1
ATOM 2973 C CA . TYR A 1 377 ? 15.361 -11.357 -20.657 1.00 87.62 377 TYR A CA 1
ATOM 2974 C C . TYR A 1 377 ? 14.975 -10.639 -21.952 1.00 87.62 377 TYR A C 1
ATOM 2976 O O . TYR A 1 377 ? 15.576 -10.904 -22.989 1.00 87.62 377 TYR A O 1
ATOM 2984 N N . ARG A 1 378 ? 14.027 -9.695 -21.901 1.00 87.44 378 ARG A N 1
ATOM 2985 C CA . ARG A 1 378 ? 13.680 -8.841 -23.045 1.00 87.44 378 ARG A CA 1
ATOM 2986 C C . ARG A 1 378 ? 14.825 -7.899 -23.432 1.00 87.44 378 ARG A C 1
ATOM 2988 O O . ARG A 1 378 ? 15.118 -7.786 -24.614 1.00 87.44 378 ARG A O 1
ATOM 2995 N N . GLY A 1 379 ? 15.481 -7.255 -22.467 1.00 86.69 379 GLY A N 1
ATOM 2996 C CA . GLY A 1 379 ? 16.635 -6.385 -22.711 1.00 86.69 379 GLY A CA 1
ATOM 2997 C C . GLY A 1 379 ? 17.856 -7.152 -23.224 1.00 86.69 379 GLY A C 1
ATOM 2998 O O . GLY A 1 379 ? 18.564 -6.660 -24.098 1.00 86.69 379 GLY A O 1
ATOM 2999 N N . PHE A 1 380 ? 18.065 -8.383 -22.754 1.00 89.12 380 PHE A N 1
ATOM 3000 C CA . PHE A 1 380 ? 19.098 -9.283 -23.267 1.00 89.12 380 PHE A CA 1
ATOM 3001 C C . PHE A 1 380 ? 18.796 -9.763 -24.697 1.00 89.12 380 PHE A C 1
ATOM 3003 O O . PHE A 1 380 ? 19.660 -9.664 -25.562 1.00 89.12 380 PHE A O 1
ATOM 3010 N N . ALA A 1 381 ? 17.566 -10.209 -24.982 1.00 90.00 381 ALA A N 1
ATOM 3011 C CA . ALA A 1 381 ? 17.157 -10.589 -26.338 1.00 90.00 381 ALA A CA 1
ATOM 3012 C C . ALA A 1 381 ? 17.238 -9.398 -27.311 1.00 90.00 381 ALA A C 1
ATOM 3014 O O . ALA A 1 381 ? 17.789 -9.517 -28.402 1.00 90.00 381 ALA A O 1
ATOM 3015 N N . GLY A 1 382 ? 16.787 -8.220 -26.870 1.00 89.25 382 GLY A N 1
ATOM 3016 C CA . GLY A 1 382 ? 16.937 -6.979 -27.622 1.00 89.25 382 GLY A CA 1
ATOM 3017 C C . GLY A 1 382 ? 18.399 -6.651 -27.922 1.00 89.25 382 GLY A C 1
ATOM 3018 O O . GLY A 1 382 ? 18.679 -6.245 -29.039 1.00 89.25 382 GLY A O 1
ATOM 3019 N N . ALA A 1 383 ? 19.329 -6.889 -26.985 1.00 90.12 383 ALA A N 1
ATOM 3020 C CA . ALA A 1 383 ? 20.768 -6.709 -27.210 1.00 90.12 383 ALA A CA 1
ATOM 3021 C C . ALA A 1 383 ? 21.329 -7.671 -28.271 1.00 90.12 383 ALA A C 1
ATOM 3023 O O . ALA A 1 383 ? 22.179 -7.268 -29.063 1.00 90.12 383 ALA A O 1
ATOM 3024 N N . THR A 1 384 ? 20.854 -8.923 -28.313 1.00 89.62 384 THR A N 1
ATOM 3025 C CA . THR A 1 384 ? 21.274 -9.903 -29.332 1.00 89.62 384 THR A CA 1
ATOM 3026 C C . THR A 1 384 ? 20.716 -9.620 -30.728 1.00 89.62 384 THR A C 1
ATOM 3028 O O . THR A 1 384 ? 21.302 -10.081 -31.705 1.00 89.62 384 THR A O 1
ATOM 3031 N N . ASP A 1 385 ? 19.644 -8.830 -30.833 1.00 92.06 385 ASP A N 1
ATOM 3032 C CA . ASP A 1 385 ? 19.056 -8.391 -32.106 1.00 92.06 385 ASP A CA 1
ATOM 3033 C C . ASP A 1 385 ? 19.741 -7.126 -32.688 1.00 92.06 385 ASP A C 1
ATOM 3035 O O . ASP A 1 385 ? 19.407 -6.701 -33.796 1.00 92.06 385 ASP A O 1
ATOM 3039 N N . LEU A 1 386 ? 20.688 -6.494 -31.974 1.00 93.06 386 LEU A N 1
ATOM 3040 C CA . LEU A 1 386 ? 21.304 -5.227 -32.399 1.00 93.06 386 LEU A CA 1
ATOM 3041 C C . LEU A 1 386 ? 22.394 -5.398 -33.463 1.00 93.06 386 LEU A C 1
ATOM 3043 O O . LEU A 1 386 ? 23.411 -6.065 -33.263 1.00 93.06 386 LEU A O 1
ATOM 3047 N N . ASN A 1 387 ? 22.260 -4.654 -34.562 1.00 93.44 387 ASN A N 1
ATOM 3048 C CA . ASN A 1 387 ? 23.292 -4.561 -35.585 1.00 93.44 387 ASN A CA 1
ATOM 3049 C C . ASN A 1 387 ? 24.485 -3.704 -35.112 1.00 93.44 387 ASN A C 1
ATOM 3051 O O . ASN A 1 387 ? 24.497 -2.476 -35.241 1.00 93.44 387 ASN A O 1
ATOM 3055 N N . LEU A 1 388 ? 25.530 -4.351 -34.591 1.00 92.06 388 LEU A N 1
ATOM 3056 C CA . LEU A 1 388 ? 26.789 -3.683 -34.238 1.00 92.06 388 LEU A CA 1
ATOM 3057 C C . LEU A 1 388 ? 27.534 -3.113 -35.453 1.00 92.06 388 LEU A C 1
ATOM 3059 O O . LEU A 1 388 ? 28.175 -2.067 -35.342 1.00 92.06 388 LEU A O 1
ATOM 3063 N N . ASP A 1 389 ? 27.429 -3.745 -36.624 1.00 92.62 389 ASP A N 1
ATOM 3064 C CA . ASP A 1 389 ? 28.054 -3.246 -37.850 1.00 92.62 389 ASP A CA 1
ATOM 3065 C C . ASP A 1 389 ? 27.435 -1.920 -38.313 1.00 92.62 389 ASP A C 1
ATOM 3067 O O . ASP A 1 389 ? 28.128 -1.103 -38.917 1.00 92.62 389 ASP A O 1
ATOM 3071 N N . PHE A 1 390 ? 26.156 -1.653 -38.028 1.00 92.50 390 PHE A N 1
ATOM 3072 C CA . PHE A 1 390 ? 25.556 -0.325 -38.210 1.00 92.50 390 PHE A CA 1
ATOM 3073 C C . PHE A 1 390 ? 26.268 0.733 -37.348 1.00 92.50 390 PHE A C 1
ATOM 3075 O O . PHE A 1 390 ? 26.789 1.712 -37.888 1.00 92.50 390 PHE A O 1
ATOM 3082 N N . VAL A 1 391 ? 26.382 0.500 -36.036 1.00 89.81 391 VAL A N 1
ATOM 3083 C CA . VAL A 1 391 ? 26.986 1.452 -35.085 1.00 89.81 391 VAL A CA 1
ATOM 3084 C C . VAL A 1 391 ? 28.480 1.682 -35.339 1.00 89.81 391 VAL A C 1
ATOM 3086 O O . VAL A 1 391 ? 28.926 2.829 -35.335 1.00 89.81 391 VAL A O 1
ATOM 3089 N N . VAL A 1 392 ? 29.260 0.637 -35.633 1.00 90.38 392 VAL A N 1
ATOM 3090 C CA . VAL A 1 392 ? 30.698 0.786 -35.929 1.00 90.38 392 VAL A CA 1
ATOM 3091 C C . VAL A 1 392 ? 30.919 1.595 -37.215 1.00 90.38 392 VAL A C 1
ATOM 3093 O O . VAL A 1 392 ? 31.729 2.523 -37.223 1.00 90.38 392 VAL A O 1
ATOM 3096 N N . ARG A 1 393 ? 30.154 1.327 -38.286 1.00 90.75 393 ARG A N 1
ATOM 3097 C CA . ARG A 1 393 ? 30.233 2.114 -39.535 1.00 90.75 393 ARG A CA 1
ATOM 3098 C C . ARG A 1 393 ? 29.781 3.564 -39.339 1.00 90.75 393 ARG A C 1
ATOM 3100 O O . ARG A 1 393 ? 30.343 4.460 -39.968 1.00 90.75 393 ARG A O 1
ATOM 3107 N N . ALA A 1 394 ? 28.801 3.806 -38.469 1.00 89.50 394 ALA A N 1
ATOM 3108 C CA . ALA A 1 394 ? 28.359 5.147 -38.104 1.00 89.50 394 ALA A CA 1
ATOM 3109 C C . ALA A 1 394 ? 29.453 5.933 -37.354 1.00 89.50 394 ALA A C 1
ATOM 3111 O O . ALA A 1 394 ? 29.775 7.051 -37.759 1.00 89.50 394 ALA A O 1
ATOM 3112 N N . ALA A 1 395 ? 30.089 5.331 -36.344 1.00 88.62 395 ALA A N 1
ATOM 3113 C CA . ALA A 1 395 ? 31.203 5.938 -35.609 1.00 88.62 395 ALA A CA 1
ATOM 3114 C C . ALA A 1 395 ? 32.415 6.223 -36.516 1.00 88.62 395 ALA A C 1
ATOM 3116 O O . ALA A 1 395 ? 33.010 7.299 -36.464 1.00 88.62 395 ALA A O 1
ATOM 3117 N N . GLU A 1 396 ? 32.754 5.290 -37.413 1.00 89.62 396 GLU A N 1
ATOM 3118 C CA . GLU A 1 396 ? 33.781 5.509 -38.435 1.00 89.62 396 GLU A CA 1
ATOM 3119 C C . GLU A 1 396 ? 33.443 6.670 -39.380 1.00 89.62 396 GLU A C 1
ATOM 3121 O O . GLU A 1 396 ? 34.337 7.417 -39.782 1.00 89.62 396 GLU A O 1
ATOM 3126 N N . LYS A 1 397 ? 32.171 6.811 -39.779 1.00 89.81 397 LYS A N 1
ATOM 3127 C CA . LYS A 1 397 ? 31.709 7.912 -40.633 1.00 89.81 397 LYS A CA 1
ATOM 3128 C C . LYS A 1 397 ? 31.859 9.240 -39.895 1.00 89.81 397 LYS A C 1
ATOM 3130 O O . LYS A 1 397 ? 32.460 10.151 -40.457 1.00 89.81 397 LYS A O 1
ATOM 3135 N N . GLU A 1 398 ? 31.372 9.335 -38.661 1.00 87.19 398 GLU A N 1
ATOM 3136 C CA . GLU A 1 398 ? 31.486 10.520 -37.801 1.00 87.19 398 GLU A CA 1
ATOM 3137 C C . GLU A 1 398 ? 32.953 10.959 -37.651 1.00 87.19 398 GLU A C 1
ATOM 3139 O O . GLU A 1 398 ? 33.297 12.075 -38.041 1.00 87.19 398 GLU A O 1
ATOM 3144 N N . ALA A 1 399 ? 33.846 10.051 -37.238 1.00 85.06 399 ALA A N 1
ATOM 3145 C CA . ALA A 1 399 ? 35.274 10.333 -37.070 1.00 85.06 399 ALA A CA 1
ATOM 3146 C C . ALA A 1 399 ? 35.953 10.848 -38.358 1.00 85.06 399 ALA A C 1
ATOM 3148 O O . ALA A 1 399 ? 36.821 11.719 -38.303 1.00 85.06 399 ALA A O 1
ATOM 3149 N N . LYS A 1 400 ? 35.532 10.364 -39.537 1.00 87.25 400 LYS A N 1
ATOM 3150 C CA . LYS A 1 400 ? 36.023 10.844 -40.846 1.00 87.25 400 LYS A CA 1
ATOM 3151 C C . LYS A 1 400 ? 35.485 12.234 -41.226 1.00 87.25 400 LYS A C 1
ATOM 3153 O O . LYS A 1 400 ? 36.084 12.887 -42.079 1.00 87.25 400 LYS A O 1
ATOM 3158 N N . HIS A 1 401 ? 34.386 12.695 -40.620 1.00 82.25 401 HIS A N 1
ATOM 3159 C CA . HIS A 1 401 ? 33.811 14.029 -40.848 1.00 82.25 401 HIS A CA 1
ATOM 3160 C C . HIS A 1 401 ? 34.325 15.072 -39.844 1.00 82.25 401 HIS A C 1
ATOM 3162 O O . HIS A 1 401 ? 34.584 16.204 -40.250 1.00 82.25 401 HIS A O 1
ATOM 3168 N N . SER A 1 402 ? 34.561 14.703 -38.577 1.00 76.00 402 SER A N 1
ATOM 3169 C CA . SER A 1 402 ? 35.084 15.613 -37.538 1.00 76.00 402 SER A CA 1
ATOM 3170 C C . SER A 1 402 ? 36.423 16.270 -37.903 1.00 76.00 402 SER A C 1
ATOM 3172 O O . SER A 1 402 ? 36.710 17.374 -37.457 1.00 76.00 402 SER A O 1
ATOM 3174 N N . VAL A 1 403 ? 37.225 15.630 -38.759 1.00 75.50 403 VAL A N 1
ATOM 3175 C CA . VAL A 1 403 ? 38.521 16.142 -39.253 1.00 75.50 403 VAL A CA 1
ATOM 3176 C C . VAL A 1 403 ? 38.362 17.246 -40.322 1.00 75.50 403 VAL A C 1
ATOM 3178 O O . VAL A 1 403 ? 39.356 17.798 -40.788 1.00 75.50 403 VAL A O 1
ATOM 3181 N N . ARG A 1 404 ? 37.136 17.559 -40.778 1.00 67.25 404 ARG A N 1
ATOM 3182 C CA . ARG A 1 404 ? 36.929 18.268 -42.057 1.00 67.25 404 ARG A CA 1
ATOM 3183 C C . ARG A 1 404 ? 35.864 19.370 -42.089 1.00 67.25 404 ARG A C 1
ATOM 3185 O O . ARG A 1 404 ? 35.592 19.876 -43.178 1.00 67.25 404 ARG A O 1
ATOM 3192 N N . VAL A 1 405 ? 35.248 19.729 -40.961 1.00 54.88 405 VAL A N 1
ATOM 3193 C CA . VAL A 1 405 ? 34.118 20.681 -40.928 1.00 54.88 405 VAL A CA 1
ATOM 3194 C C . VAL A 1 405 ? 34.337 21.790 -39.898 1.00 54.88 405 VAL A C 1
ATOM 3196 O O . VAL A 1 405 ? 33.906 21.691 -38.754 1.00 54.88 405 VAL A O 1
ATOM 3199 N N . GLU A 1 406 ? 34.938 22.895 -40.339 1.00 54.66 406 GLU A N 1
ATOM 3200 C CA . GLU A 1 406 ? 34.833 24.182 -39.648 1.00 54.66 406 GLU A CA 1
ATOM 3201 C C . GLU A 1 406 ? 33.635 24.976 -40.200 1.00 54.66 406 GLU A C 1
ATOM 3203 O O . GLU A 1 406 ? 33.511 25.197 -41.405 1.00 54.66 406 GLU A O 1
ATOM 3208 N N . SER A 1 407 ? 32.773 25.477 -39.310 1.00 57.25 407 SER A N 1
ATOM 3209 C CA . SER A 1 407 ? 31.774 26.530 -39.583 1.00 57.25 407 SER A CA 1
ATOM 3210 C C . SER A 1 407 ? 30.698 26.269 -40.665 1.00 57.25 407 SER A C 1
ATOM 3212 O O . SER A 1 407 ? 30.606 26.976 -41.669 1.00 57.25 407 SER A O 1
ATOM 3214 N N . LYS A 1 408 ? 29.748 25.361 -40.396 1.00 47.78 408 LYS A N 1
ATOM 3215 C CA . LYS A 1 408 ? 28.371 25.500 -40.921 1.00 47.78 408 LYS A CA 1
ATOM 3216 C C . LYS A 1 408 ? 27.320 25.286 -39.829 1.00 47.78 408 LYS A C 1
ATOM 3218 O O . LYS A 1 408 ? 27.578 24.615 -38.838 1.00 47.78 408 LYS A O 1
ATOM 3223 N N . ALA A 1 409 ? 26.181 25.958 -39.996 1.00 52.84 409 ALA A N 1
ATOM 3224 C CA . ALA A 1 409 ? 25.146 26.123 -38.975 1.00 52.84 409 ALA A CA 1
ATOM 3225 C C . ALA A 1 409 ? 24.413 24.807 -38.630 1.00 52.84 409 ALA A C 1
ATOM 3227 O O . ALA A 1 409 ? 24.319 23.934 -39.495 1.00 52.84 409 ALA A O 1
ATOM 3228 N N . PRO A 1 410 ? 23.862 24.673 -37.405 1.00 54.25 410 PRO A N 1
ATOM 3229 C CA . PRO A 1 410 ? 23.138 23.476 -36.986 1.00 54.25 410 PRO A CA 1
ATOM 3230 C C . PRO A 1 410 ? 21.820 23.334 -37.758 1.00 54.25 410 PRO A C 1
ATOM 3232 O O . PRO A 1 410 ? 20.892 24.122 -37.576 1.00 54.25 410 PRO A O 1
ATOM 3235 N N . ALA A 1 411 ? 21.747 22.316 -38.612 1.00 53.94 411 ALA A N 1
ATOM 3236 C CA . ALA A 1 411 ? 20.550 21.902 -39.330 1.00 53.94 411 ALA A CA 1
ATOM 3237 C C . ALA A 1 411 ? 20.491 20.368 -39.330 1.00 53.94 411 ALA A C 1
ATOM 3239 O O . ALA A 1 411 ? 21.461 19.723 -39.722 1.00 53.94 411 ALA A O 1
ATOM 3240 N N . ASP A 1 412 ? 19.352 19.843 -38.877 1.00 62.84 412 ASP A N 1
ATOM 3241 C CA . ASP A 1 412 ? 19.088 18.455 -38.475 1.00 62.84 412 ASP A CA 1
ATOM 3242 C C . ASP A 1 412 ? 19.966 17.869 -37.354 1.00 62.84 412 ASP A C 1
ATOM 3244 O O . ASP A 1 412 ? 21.195 17.931 -37.349 1.00 62.84 412 ASP A O 1
ATOM 3248 N N . VAL A 1 413 ? 19.287 17.235 -36.395 1.00 70.44 413 VAL A N 1
ATOM 3249 C CA . VAL A 1 413 ? 19.901 16.346 -35.404 1.00 70.44 413 VAL A CA 1
ATOM 3250 C C . VAL A 1 413 ? 19.834 14.941 -35.990 1.00 70.44 413 VAL A C 1
ATOM 3252 O O . VAL A 1 413 ? 18.781 14.309 -35.963 1.00 70.44 413 VAL A O 1
ATOM 3255 N N . ASP A 1 414 ? 20.944 14.463 -36.558 1.00 86.31 414 ASP A N 1
ATOM 3256 C CA . ASP A 1 414 ? 20.994 13.124 -37.149 1.00 86.31 414 ASP A CA 1
ATOM 3257 C C . ASP A 1 414 ? 20.653 12.067 -36.083 1.00 86.31 414 ASP A C 1
ATOM 3259 O O . ASP A 1 414 ? 21.360 11.905 -35.086 1.00 86.31 414 ASP A O 1
ATOM 3263 N N . SER A 1 415 ? 19.572 11.322 -36.318 1.00 87.94 415 SER A N 1
ATOM 3264 C CA . SER A 1 415 ? 19.150 10.185 -35.494 1.00 87.94 415 SER A CA 1
ATOM 3265 C C . SER A 1 415 ? 20.283 9.178 -35.229 1.00 87.94 415 SER A C 1
ATOM 3267 O O . SER A 1 415 ? 20.362 8.602 -34.143 1.00 87.94 415 SER A O 1
ATOM 3269 N N . VAL A 1 416 ? 21.224 9.033 -36.170 1.00 88.56 416 VAL A N 1
ATOM 3270 C CA . VAL A 1 416 ? 22.417 8.193 -36.027 1.00 88.56 416 VAL A CA 1
ATOM 3271 C C . VAL A 1 416 ? 23.392 8.773 -34.995 1.00 88.56 416 VAL A C 1
ATOM 3273 O O . VAL A 1 416 ? 23.964 8.024 -34.203 1.00 88.56 416 VAL A O 1
ATOM 3276 N N . ALA A 1 417 ? 23.556 10.099 -34.940 1.00 88.44 417 ALA A N 1
ATOM 3277 C CA . ALA A 1 417 ? 24.398 10.756 -33.940 1.00 88.44 417 ALA A CA 1
ATOM 3278 C C . ALA A 1 417 ? 23.826 10.594 -32.521 1.00 88.44 417 ALA A C 1
ATOM 3280 O O . ALA A 1 417 ? 24.589 10.372 -31.580 1.00 88.44 417 ALA A O 1
ATOM 3281 N N . LEU A 1 418 ? 22.495 10.598 -32.372 1.00 87.38 418 LEU A N 1
ATOM 3282 C CA . LEU A 1 418 ? 21.839 10.294 -31.096 1.00 87.38 418 LEU A CA 1
ATOM 3283 C C . LEU A 1 418 ? 22.099 8.844 -30.638 1.00 87.38 418 LEU A C 1
ATOM 3285 O O . LEU A 1 418 ? 22.377 8.626 -29.458 1.00 87.38 418 LEU A O 1
ATOM 3289 N N . VAL A 1 419 ? 22.100 7.857 -31.550 1.00 88.44 419 VAL A N 1
ATOM 3290 C CA . VAL A 1 419 ? 22.521 6.476 -31.218 1.00 88.44 419 VAL A CA 1
ATOM 3291 C C . VAL A 1 419 ? 23.975 6.454 -30.746 1.00 88.44 419 VAL A C 1
ATOM 3293 O O . VAL A 1 419 ? 24.268 5.882 -29.699 1.00 88.44 419 VAL A O 1
ATOM 3296 N N . LEU A 1 420 ? 24.891 7.110 -31.467 1.00 90.00 420 LEU A N 1
ATOM 3297 C CA . LEU A 1 420 ? 26.309 7.165 -31.089 1.00 90.00 420 LEU A CA 1
ATOM 3298 C C . LEU A 1 420 ? 26.523 7.843 -29.725 1.00 90.00 420 LEU A C 1
ATOM 3300 O O . LEU A 1 420 ? 27.358 7.388 -28.942 1.00 90.00 420 LEU A O 1
ATOM 3304 N N . GLN A 1 421 ? 25.749 8.883 -29.405 1.00 88.62 421 GLN A N 1
ATOM 3305 C CA . GLN A 1 421 ? 25.758 9.542 -28.098 1.00 88.62 421 GLN A CA 1
ATOM 3306 C C . GLN A 1 421 ? 25.245 8.618 -26.979 1.00 88.62 421 GLN A C 1
ATOM 3308 O O . GLN A 1 421 ? 25.876 8.529 -25.927 1.00 88.62 421 GLN A O 1
ATOM 3313 N N . ALA A 1 422 ? 24.153 7.885 -27.203 1.00 87.38 422 ALA A N 1
ATOM 3314 C CA . ALA A 1 422 ? 23.622 6.932 -26.228 1.00 87.38 422 ALA A CA 1
ATOM 3315 C C . ALA A 1 422 ? 24.560 5.726 -26.004 1.00 87.38 422 ALA A C 1
ATOM 3317 O O . ALA A 1 422 ? 24.760 5.317 -24.862 1.00 87.38 422 ALA A O 1
ATOM 3318 N N . VAL A 1 423 ? 25.202 5.200 -27.058 1.00 89.88 423 VAL A N 1
ATOM 3319 C CA . VAL A 1 423 ? 26.220 4.132 -26.951 1.00 89.88 423 VAL A CA 1
ATOM 3320 C C . VAL A 1 423 ? 27.454 4.614 -26.181 1.00 89.88 423 VAL A C 1
ATOM 3322 O O . VAL A 1 423 ? 27.960 3.884 -25.330 1.00 89.88 423 VAL A O 1
ATOM 3325 N N . ARG A 1 424 ? 27.916 5.851 -26.419 1.00 88.19 424 ARG A N 1
ATOM 3326 C CA . ARG A 1 424 ? 28.980 6.485 -25.619 1.00 88.19 424 ARG A CA 1
ATOM 3327 C C . ARG A 1 424 ? 28.604 6.522 -24.136 1.00 88.19 424 ARG A C 1
ATOM 3329 O O . ARG A 1 424 ? 29.330 5.970 -23.318 1.00 88.19 424 ARG A O 1
ATOM 3336 N N . LEU A 1 425 ? 27.444 7.091 -23.803 1.00 87.19 425 LEU A N 1
ATOM 3337 C CA . LEU A 1 425 ? 26.960 7.210 -22.421 1.00 87.19 425 LEU A CA 1
ATOM 3338 C C . LEU A 1 425 ? 26.803 5.854 -21.711 1.00 87.19 425 LEU A C 1
ATOM 3340 O O . LEU A 1 425 ? 27.202 5.727 -20.559 1.00 87.19 425 LEU A O 1
ATOM 3344 N N . LEU A 1 426 ? 26.263 4.836 -22.389 1.00 86.62 426 LEU A N 1
ATOM 3345 C CA . LEU A 1 426 ? 26.040 3.503 -21.811 1.00 86.62 426 LEU A CA 1
ATOM 3346 C C . LEU A 1 426 ? 27.320 2.723 -21.500 1.00 86.62 426 LEU A C 1
ATOM 3348 O O . LEU A 1 426 ? 27.317 1.903 -20.582 1.00 86.62 426 LEU A O 1
ATOM 3352 N N . PHE A 1 427 ? 28.377 2.928 -22.287 1.00 86.88 427 PHE A N 1
ATOM 3353 C CA . PHE A 1 427 ? 29.569 2.078 -22.266 1.00 86.88 427 PHE A CA 1
ATOM 3354 C C . PHE A 1 427 ? 30.883 2.842 -22.041 1.00 86.88 427 PHE A C 1
ATOM 3356 O O . PHE A 1 427 ? 31.964 2.272 -22.216 1.00 86.88 427 PHE A O 1
ATOM 3363 N N . HIS A 1 428 ? 30.829 4.114 -21.636 1.00 76.56 428 HIS A N 1
ATOM 3364 C CA . HIS A 1 428 ? 32.015 4.819 -21.158 1.00 76.56 428 HIS A CA 1
ATOM 3365 C C . HIS A 1 428 ? 32.588 4.106 -19.929 1.00 76.56 428 HIS A C 1
ATOM 3367 O O . HIS A 1 428 ? 31.948 3.999 -18.884 1.00 76.56 428 HIS A O 1
ATOM 3373 N N . GLN A 1 429 ? 33.835 3.649 -20.045 1.00 54.59 429 GLN A N 1
ATOM 3374 C CA . GLN A 1 429 ? 34.605 3.245 -18.876 1.00 54.59 429 GLN A CA 1
ATOM 3375 C C . GLN A 1 429 ? 34.874 4.495 -18.023 1.00 54.59 429 GLN A C 1
ATOM 3377 O O . GLN A 1 429 ? 35.338 5.497 -18.578 1.00 54.59 429 GLN A O 1
ATOM 3382 N N . PRO A 1 430 ? 34.635 4.468 -16.699 1.00 49.06 430 PRO A N 1
ATOM 3383 C CA . PRO A 1 430 ? 35.112 5.534 -15.832 1.00 49.06 430 PRO A CA 1
ATOM 3384 C C . PRO A 1 430 ? 36.642 5.555 -15.902 1.00 49.06 430 PRO A C 1
ATOM 3386 O O . PRO A 1 430 ? 37.300 4.573 -15.554 1.00 49.06 430 PRO A O 1
ATOM 3389 N N . MET A 1 431 ? 37.209 6.666 -16.379 1.00 37.38 431 MET A N 1
ATOM 3390 C CA . MET A 1 431 ? 38.659 6.858 -16.407 1.00 37.38 431 MET A CA 1
ATOM 3391 C C . MET A 1 431 ? 39.223 6.678 -14.986 1.00 37.38 431 MET A C 1
ATOM 3393 O O . MET A 1 431 ? 38.691 7.287 -14.051 1.00 37.38 431 MET A O 1
ATOM 3397 N N . PRO A 1 432 ? 40.278 5.862 -14.789 1.00 36.88 432 PRO A N 1
ATOM 3398 C CA . PRO A 1 432 ? 40.887 5.695 -13.474 1.00 36.88 432 PRO A CA 1
ATOM 3399 C C . PRO A 1 432 ? 41.387 7.053 -12.967 1.00 36.88 432 PRO A C 1
ATOM 3401 O O . PRO A 1 432 ? 42.046 7.788 -13.700 1.00 36.88 432 PRO A O 1
ATOM 3404 N N . HIS A 1 433 ? 41.020 7.395 -11.730 1.00 42.16 433 HIS A N 1
ATOM 3405 C CA . HIS A 1 433 ? 40.961 8.782 -11.266 1.00 42.16 433 HIS A CA 1
ATOM 3406 C C . HIS A 1 433 ? 42.247 9.606 -11.453 1.00 42.16 433 HIS A C 1
ATOM 3408 O O . HIS A 1 433 ? 43.264 9.370 -10.799 1.00 42.16 433 HIS A O 1
ATOM 3414 N N . SER A 1 434 ? 42.116 10.691 -12.213 1.00 35.69 434 SER A N 1
ATOM 3415 C CA . SER A 1 434 ? 42.887 11.925 -12.069 1.00 35.69 434 SER A CA 1
ATOM 3416 C C . SER A 1 434 ? 41.964 13.115 -12.378 1.00 35.69 434 SER A C 1
ATOM 3418 O O . SER A 1 434 ? 41.122 13.012 -13.263 1.00 35.69 434 SER A O 1
ATOM 3420 N N . ILE A 1 435 ? 42.007 14.253 -11.682 1.00 38.28 435 ILE A N 1
ATOM 3421 C CA . ILE A 1 435 ? 42.693 14.652 -10.436 1.00 38.28 435 ILE A CA 1
ATOM 3422 C C . ILE A 1 435 ? 41.822 15.772 -9.789 1.00 38.28 435 ILE A C 1
ATOM 3424 O O . ILE A 1 435 ? 40.994 16.348 -10.497 1.00 38.28 435 ILE A O 1
ATOM 3428 N N . PRO A 1 436 ? 41.935 16.093 -8.484 1.00 49.84 436 PRO A N 1
ATOM 3429 C CA . PRO A 1 436 ? 41.191 17.214 -7.887 1.00 49.84 436 PRO A CA 1
ATOM 3430 C C . PRO A 1 436 ? 41.614 18.609 -8.402 1.00 49.84 436 PRO A C 1
ATOM 3432 O O . PRO A 1 436 ? 42.733 18.786 -8.872 1.00 49.84 436 PRO A O 1
ATOM 3435 N N . GLU A 1 437 ? 40.740 19.605 -8.205 1.00 44.38 437 GLU A N 1
ATOM 3436 C CA . GLU A 1 437 ? 41.059 21.053 -8.187 1.00 44.38 437 GLU A CA 1
ATOM 3437 C C . GLU A 1 437 ? 41.602 21.709 -9.482 1.00 44.38 437 GLU A C 1
ATOM 3439 O O . GLU A 1 437 ? 42.466 22.583 -9.417 1.00 44.38 437 GLU A O 1
ATOM 3444 N N . LEU A 1 438 ? 41.063 21.373 -10.663 1.00 43.53 438 LEU A N 1
ATOM 3445 C CA . LEU A 1 438 ? 41.345 22.122 -11.902 1.00 43.53 438 LEU A CA 1
ATOM 3446 C C . LEU A 1 438 ? 40.078 22.491 -12.693 1.00 43.53 438 LEU A C 1
ATOM 3448 O O . LEU A 1 438 ? 39.341 21.613 -13.139 1.00 43.53 438 LEU A O 1
ATOM 3452 N N . ASP A 1 439 ? 39.889 23.796 -12.925 1.00 50.09 439 ASP A N 1
ATOM 3453 C CA . ASP A 1 439 ? 38.937 24.351 -13.897 1.00 50.09 439 ASP A CA 1
ATOM 3454 C C . ASP A 1 439 ? 39.405 24.007 -15.322 1.00 50.09 439 ASP A C 1
ATOM 3456 O O . ASP A 1 439 ? 40.232 24.706 -15.912 1.00 50.09 439 ASP A O 1
ATOM 3460 N N . LEU A 1 440 ? 38.910 22.894 -15.867 1.00 41.56 440 LEU A N 1
ATOM 3461 C CA . LEU A 1 440 ? 39.266 22.400 -17.198 1.00 41.56 440 LEU A CA 1
ATOM 3462 C C . LEU A 1 440 ? 38.087 22.459 -18.170 1.00 41.56 440 LEU A C 1
ATOM 3464 O O . LEU A 1 440 ? 36.936 22.203 -17.816 1.00 41.56 440 LEU A O 1
ATOM 3468 N N . GLU A 1 441 ? 38.412 22.767 -19.426 1.00 43.25 441 GLU A N 1
ATOM 3469 C CA . GLU A 1 441 ? 37.498 22.675 -20.566 1.00 43.25 441 GLU A CA 1
ATOM 3470 C C . GLU A 1 441 ? 36.904 21.258 -20.710 1.00 43.25 441 GLU A C 1
ATOM 3472 O O . GLU A 1 441 ? 37.518 20.282 -20.265 1.00 43.25 441 GLU A O 1
ATOM 3477 N N . PRO A 1 442 ? 35.716 21.110 -21.335 1.00 44.66 442 PRO A N 1
ATOM 3478 C CA . PRO A 1 442 ? 35.053 19.817 -21.474 1.00 44.66 442 PRO A CA 1
ATOM 3479 C C . PRO A 1 442 ? 35.964 18.780 -22.141 1.00 44.66 442 PRO A C 1
ATOM 3481 O O . PRO A 1 442 ? 36.275 18.870 -23.330 1.00 44.66 442 PRO A O 1
ATOM 3484 N N . ILE A 1 443 ? 36.350 17.756 -21.375 1.00 43.19 443 ILE A N 1
ATOM 3485 C CA . ILE A 1 443 ? 37.161 16.634 -21.857 1.00 43.19 443 ILE A CA 1
ATOM 3486 C C . ILE A 1 443 ? 36.296 15.778 -22.789 1.00 43.19 443 ILE A C 1
ATOM 3488 O O . ILE A 1 443 ? 35.614 14.843 -22.367 1.00 43.19 443 ILE A O 1
ATOM 3492 N N . ILE A 1 444 ? 36.316 16.113 -24.079 1.00 48.12 444 ILE A N 1
ATOM 3493 C CA . ILE A 1 444 ? 35.668 15.331 -25.131 1.00 48.12 444 ILE A CA 1
ATOM 3494 C C . ILE A 1 444 ? 36.358 13.964 -25.195 1.00 48.12 444 ILE A C 1
ATOM 3496 O O . ILE A 1 444 ? 37.502 13.851 -25.639 1.00 48.12 444 ILE A O 1
ATOM 3500 N N . VAL A 1 445 ? 35.658 12.909 -24.774 1.00 49.75 445 VAL A N 1
ATOM 3501 C CA . VAL A 1 445 ? 36.138 11.526 -24.891 1.00 49.75 445 VAL A CA 1
ATOM 3502 C C . VAL A 1 445 ? 36.040 11.099 -26.359 1.00 49.75 445 VAL A C 1
ATOM 3504 O O . VAL A 1 445 ? 35.011 10.614 -26.828 1.00 49.75 445 VAL A O 1
ATOM 3507 N N . THR A 1 446 ? 37.115 11.339 -27.112 1.00 55.94 446 THR A N 1
ATOM 3508 C CA . THR A 1 446 ? 37.162 11.183 -28.578 1.00 55.94 446 THR A CA 1
ATOM 3509 C C . THR A 1 446 ? 37.150 9.732 -29.062 1.00 55.94 446 THR A C 1
ATOM 3511 O O . THR A 1 446 ? 36.813 9.474 -30.218 1.00 55.94 446 THR A O 1
ATOM 3514 N N . THR A 1 447 ? 37.497 8.766 -28.210 1.00 71.00 447 THR A N 1
ATOM 3515 C CA . THR A 1 447 ? 37.556 7.345 -28.566 1.00 71.00 447 THR A CA 1
ATOM 3516 C C . THR A 1 447 ? 36.190 6.673 -28.442 1.00 71.00 447 THR A C 1
ATOM 3518 O O . THR A 1 447 ? 35.696 6.397 -27.350 1.00 71.00 447 THR A O 1
ATOM 3521 N N . PHE A 1 448 ? 35.581 6.358 -29.588 1.00 83.00 448 PHE A N 1
ATOM 3522 C CA . PHE A 1 448 ? 34.405 5.489 -29.630 1.00 83.00 448 PHE A CA 1
ATOM 3523 C C . PHE A 1 448 ? 34.769 4.061 -29.161 1.00 83.00 448 PHE A C 1
ATOM 3525 O O . PHE A 1 448 ? 35.879 3.605 -29.460 1.00 83.00 448 PHE A O 1
ATOM 3532 N N . PRO A 1 449 ? 33.887 3.336 -28.442 1.00 83.44 449 PRO A N 1
ATOM 3533 C CA . PRO A 1 449 ? 34.221 2.008 -27.931 1.00 83.44 449 PRO A CA 1
ATOM 3534 C C . PRO A 1 449 ? 34.503 0.995 -29.056 1.00 83.44 449 PRO A C 1
ATOM 3536 O O . PRO A 1 449 ? 33.868 1.017 -30.111 1.00 83.44 449 PRO A O 1
ATOM 3539 N N . THR A 1 450 ? 35.465 0.090 -28.849 1.00 87.38 450 THR A N 1
ATOM 3540 C CA . THR A 1 450 ? 35.868 -0.877 -29.885 1.00 87.38 450 THR A CA 1
ATOM 3541 C C . THR A 1 450 ? 34.811 -1.965 -30.090 1.00 87.38 450 THR A C 1
ATOM 3543 O O . THR A 1 450 ? 34.108 -2.338 -29.151 1.00 87.38 450 THR A O 1
ATOM 3546 N N . ARG A 1 451 ? 34.739 -2.536 -31.304 1.00 90.12 451 ARG A N 1
ATOM 3547 C CA . ARG A 1 451 ? 33.799 -3.623 -31.645 1.00 90.12 451 ARG A CA 1
ATOM 3548 C C . ARG A 1 451 ? 33.821 -4.757 -30.614 1.00 90.12 451 ARG A C 1
ATOM 3550 O O . ARG A 1 451 ? 32.785 -5.060 -30.042 1.00 90.12 451 ARG A O 1
ATOM 3557 N N . ALA A 1 452 ? 34.999 -5.309 -30.321 1.00 88.75 452 ALA A N 1
ATOM 3558 C CA . ALA A 1 452 ? 35.150 -6.422 -29.379 1.00 88.75 452 ALA A CA 1
ATOM 3559 C C . ALA A 1 452 ? 34.701 -6.069 -27.946 1.00 88.75 452 ALA A C 1
ATOM 3561 O O . ALA A 1 452 ? 34.191 -6.924 -27.221 1.00 88.75 452 ALA A O 1
ATOM 3562 N N . PHE A 1 453 ? 34.852 -4.806 -27.530 1.00 88.38 453 PHE A N 1
ATOM 3563 C CA . PHE A 1 453 ? 34.336 -4.338 -26.245 1.00 88.38 453 PHE A CA 1
ATOM 3564 C C . PHE A 1 453 ? 32.809 -4.185 -26.267 1.00 88.38 453 PHE A C 1
ATOM 3566 O O . PHE A 1 453 ? 32.168 -4.602 -25.310 1.00 88.38 453 PHE A O 1
ATOM 3573 N N . LEU A 1 454 ? 32.214 -3.684 -27.356 1.00 87.31 454 LEU A N 1
ATOM 3574 C CA . LEU A 1 454 ? 30.754 -3.634 -27.518 1.00 87.31 454 LEU A CA 1
ATOM 3575 C C . LEU A 1 454 ? 30.126 -5.036 -27.600 1.00 87.31 454 LEU A C 1
ATOM 3577 O O . LEU A 1 454 ? 29.097 -5.269 -26.976 1.00 87.31 454 LEU A O 1
ATOM 3581 N N . GLU A 1 455 ? 30.764 -5.986 -28.289 1.00 88.88 455 GLU A N 1
ATOM 3582 C CA . GLU A 1 455 ? 30.366 -7.404 -28.316 1.00 88.88 455 GLU A CA 1
ATOM 3583 C C . GLU A 1 455 ? 30.407 -8.014 -26.905 1.00 88.88 455 GLU A C 1
ATOM 3585 O O . GLU A 1 455 ? 29.455 -8.666 -26.478 1.00 88.88 455 GLU A O 1
ATOM 3590 N N . THR A 1 456 ? 31.467 -7.733 -26.138 1.00 88.31 456 THR A N 1
ATOM 3591 C CA . THR A 1 456 ? 31.585 -8.172 -24.737 1.00 88.31 456 THR A CA 1
ATOM 3592 C C . THR A 1 456 ? 30.535 -7.512 -23.834 1.00 88.31 456 THR A C 1
ATOM 3594 O O . THR A 1 456 ? 29.966 -8.173 -22.969 1.00 88.31 456 THR A O 1
ATOM 3597 N N . ALA A 1 457 ? 30.264 -6.219 -24.026 1.00 85.00 457 ALA A N 1
ATOM 3598 C CA . ALA A 1 457 ? 29.373 -5.442 -23.171 1.00 85.00 457 ALA A CA 1
ATOM 3599 C C . ALA A 1 457 ? 27.884 -5.707 -23.452 1.00 85.00 457 ALA A C 1
ATOM 3601 O O . ALA A 1 457 ? 27.108 -5.796 -22.507 1.00 85.00 457 ALA A O 1
ATOM 3602 N N . LEU A 1 458 ? 27.476 -5.909 -24.713 1.00 87.19 458 LEU A N 1
ATOM 3603 C CA . LEU A 1 458 ? 26.118 -6.367 -25.048 1.00 87.19 458 LEU A CA 1
ATOM 3604 C C . LEU A 1 458 ? 25.862 -7.809 -24.588 1.00 87.19 458 LEU A C 1
ATOM 3606 O O . LEU A 1 458 ? 24.735 -8.144 -24.231 1.00 87.19 458 LEU A O 1
ATOM 3610 N N . GLY A 1 459 ? 26.909 -8.639 -24.507 1.00 84.62 459 GLY A N 1
ATOM 3611 C CA . GLY A 1 459 ? 26.849 -9.955 -23.865 1.00 84.62 459 GLY A CA 1
ATOM 3612 C C . GLY A 1 459 ? 26.565 -9.915 -22.353 1.00 84.62 459 GLY A C 1
ATOM 3613 O O . GLY A 1 459 ? 26.286 -10.960 -21.765 1.00 84.62 459 GLY A O 1
ATOM 3614 N N . ILE A 1 460 ? 26.607 -8.736 -21.718 1.00 81.69 460 ILE A N 1
ATOM 3615 C CA . ILE A 1 460 ? 26.335 -8.529 -20.291 1.00 81.69 460 ILE A CA 1
ATOM 3616 C C . ILE A 1 460 ? 25.154 -7.559 -20.144 1.00 81.69 460 ILE A C 1
ATOM 3618 O O . ILE A 1 460 ? 25.317 -6.345 -20.037 1.00 81.69 460 ILE A O 1
ATOM 3622 N N . PHE A 1 461 ? 23.939 -8.110 -20.088 1.00 74.31 461 PHE A N 1
ATOM 3623 C CA . PHE A 1 461 ? 22.776 -7.373 -19.588 1.00 74.31 461 PHE A CA 1
ATOM 3624 C C . PHE A 1 461 ? 22.644 -7.579 -18.064 1.00 74.31 461 PHE A C 1
ATOM 3626 O O . PHE A 1 461 ? 22.857 -8.705 -17.597 1.00 74.31 461 PHE A O 1
ATOM 3633 N N . PRO A 1 462 ? 22.262 -6.555 -17.274 1.00 77.69 462 PRO A N 1
ATOM 3634 C CA . PRO A 1 462 ? 22.287 -5.130 -17.621 1.00 77.69 462 PRO A CA 1
ATOM 3635 C C . PRO A 1 462 ? 23.734 -4.647 -17.846 1.00 77.69 462 PRO A C 1
ATOM 3637 O O . PRO A 1 462 ? 24.649 -5.222 -17.250 1.00 77.69 462 PRO A O 1
ATOM 3640 N N . PRO A 1 463 ? 23.963 -3.552 -18.594 1.00 77.94 463 PRO A N 1
ATOM 3641 C CA . PRO A 1 463 ? 25.288 -2.947 -18.648 1.00 77.94 463 PRO A CA 1
ATOM 3642 C C . PRO A 1 463 ? 25.699 -2.477 -17.244 1.00 77.94 463 PRO A C 1
ATOM 3644 O O . PRO A 1 463 ? 24.989 -1.717 -16.577 1.00 77.94 463 PRO A O 1
ATOM 3647 N N . SER A 1 464 ? 26.830 -2.982 -16.756 1.00 74.62 464 SER A N 1
ATOM 3648 C CA . SER A 1 464 ? 27.280 -2.769 -15.380 1.00 74.62 464 SER A CA 1
ATOM 3649 C C . SER A 1 464 ? 27.813 -1.352 -15.162 1.00 74.62 464 SER A C 1
ATOM 3651 O O . SER A 1 464 ? 28.722 -0.930 -15.871 1.00 74.62 464 SER A O 1
ATOM 3653 N N . GLY A 1 465 ? 27.332 -0.661 -14.124 1.00 70.56 465 GLY A N 1
ATOM 3654 C CA . GLY A 1 465 ? 27.888 0.627 -13.684 1.00 70.56 465 GLY A CA 1
ATOM 3655 C C . GLY A 1 465 ? 27.170 1.882 -14.191 1.00 70.56 465 GLY A C 1
ATOM 3656 O O . GLY A 1 465 ? 27.592 2.978 -13.838 1.00 70.56 465 GLY A O 1
ATOM 3657 N N . ILE A 1 466 ? 26.072 1.746 -14.946 1.00 84.50 466 ILE A N 1
ATOM 3658 C CA . ILE A 1 466 ? 25.186 2.873 -15.289 1.00 84.50 466 ILE A CA 1
ATOM 3659 C C . ILE A 1 466 ? 24.727 3.580 -13.997 1.00 84.50 466 ILE A C 1
ATOM 3661 O O . ILE A 1 466 ? 24.091 2.955 -13.145 1.00 84.50 466 ILE A O 1
ATOM 3665 N N . ASN A 1 467 ? 25.011 4.880 -13.869 1.00 87.44 467 ASN A N 1
ATOM 3666 C CA . ASN A 1 467 ? 24.496 5.730 -12.790 1.00 87.44 467 ASN A CA 1
ATOM 3667 C C . ASN A 1 467 ? 23.156 6.396 -13.181 1.00 87.44 467 ASN A C 1
ATOM 3669 O O . ASN A 1 467 ? 22.746 6.357 -14.342 1.00 87.44 467 ASN A O 1
ATOM 3673 N N . SER A 1 468 ? 22.457 7.021 -12.227 1.00 85.88 468 SER A N 1
ATOM 3674 C CA . SER A 1 468 ? 21.152 7.660 -12.478 1.00 85.88 468 SER A CA 1
ATOM 3675 C C . SER A 1 468 ? 21.215 8.782 -13.521 1.00 85.88 468 SER A C 1
ATOM 3677 O O . SER A 1 468 ? 20.327 8.879 -14.361 1.00 85.88 468 SER A O 1
ATOM 3679 N N . GLU A 1 469 ? 22.289 9.573 -13.519 1.00 87.81 469 GLU A N 1
ATOM 3680 C CA . GLU A 1 469 ? 22.524 10.664 -14.478 1.00 87.81 469 GLU A CA 1
ATOM 3681 C C . GLU A 1 469 ? 22.580 10.132 -15.918 1.00 87.81 469 GLU A C 1
ATOM 3683 O O . GLU A 1 469 ? 21.935 10.666 -16.817 1.00 87.81 469 GLU A O 1
ATOM 3688 N N . THR A 1 470 ? 23.274 9.011 -16.128 1.00 89.00 470 THR A N 1
ATOM 3689 C CA . THR A 1 470 ? 23.340 8.318 -17.420 1.00 89.00 470 THR A CA 1
ATOM 3690 C C . THR A 1 470 ? 21.954 7.843 -17.871 1.00 89.00 470 THR A C 1
ATOM 3692 O O . THR A 1 470 ? 21.605 8.007 -19.037 1.00 89.00 470 THR A O 1
ATOM 3695 N N . VAL A 1 471 ? 21.116 7.325 -16.961 1.00 89.06 471 VAL A N 1
ATOM 3696 C CA . VAL A 1 471 ? 19.722 6.934 -17.273 1.00 89.06 471 VAL A CA 1
ATOM 3697 C C . VAL A 1 471 ? 18.870 8.137 -17.681 1.00 89.06 471 VAL A C 1
ATOM 3699 O O . VAL A 1 471 ? 18.058 8.028 -18.601 1.00 89.06 471 VAL A O 1
ATOM 3702 N N . GLU A 1 472 ? 19.042 9.283 -17.025 1.00 89.81 472 GLU A N 1
ATOM 3703 C CA . GLU A 1 472 ? 18.322 10.515 -17.360 1.00 89.81 472 GLU A CA 1
ATOM 3704 C C . GLU A 1 472 ? 18.757 11.082 -18.716 1.00 89.81 472 GLU A C 1
ATOM 3706 O O . GLU A 1 472 ? 17.896 11.421 -19.529 1.00 89.81 472 GLU A O 1
ATOM 3711 N N . LEU A 1 473 ? 20.060 11.096 -19.016 1.00 89.81 473 LEU A N 1
ATOM 3712 C CA . LEU A 1 473 ? 20.580 11.500 -20.327 1.00 89.81 473 LEU A CA 1
ATOM 3713 C C . LEU A 1 473 ? 20.088 10.573 -21.452 1.00 89.81 473 LEU A C 1
ATOM 3715 O O . LEU A 1 473 ? 19.689 11.053 -22.512 1.00 89.81 473 LEU A O 1
ATOM 3719 N N . ILE A 1 474 ? 20.029 9.256 -21.221 1.00 89.94 474 ILE A N 1
ATOM 3720 C CA . ILE A 1 474 ? 19.455 8.308 -22.190 1.00 89.94 474 ILE A CA 1
ATOM 3721 C C . ILE A 1 474 ? 17.945 8.539 -22.355 1.00 89.94 474 ILE A C 1
ATOM 3723 O O . ILE A 1 474 ? 17.464 8.514 -23.486 1.00 89.94 474 ILE A O 1
ATOM 3727 N N . SER A 1 475 ? 17.194 8.826 -21.280 1.00 92.06 475 SER A N 1
ATOM 3728 C CA . SER A 1 475 ? 15.769 9.204 -21.378 1.00 92.06 475 SER A CA 1
ATOM 3729 C C . SER A 1 475 ? 15.593 10.430 -22.274 1.00 92.06 475 SER A C 1
ATOM 3731 O O . SER A 1 475 ? 14.799 10.390 -23.209 1.00 92.06 475 SER A O 1
ATOM 3733 N N . GLN A 1 476 ? 16.400 11.476 -22.070 1.00 91.44 476 GLN A N 1
ATOM 3734 C CA . GLN A 1 476 ? 16.368 12.689 -22.891 1.00 91.44 476 GLN A CA 1
ATOM 3735 C C . GLN A 1 476 ? 16.700 12.414 -24.365 1.00 91.44 476 GLN A C 1
ATOM 3737 O O . GLN A 1 476 ? 16.079 13.010 -25.242 1.00 91.44 476 GLN A O 1
ATOM 3742 N N . ILE A 1 477 ? 17.638 11.507 -24.657 1.00 90.44 477 ILE A N 1
ATOM 3743 C CA . ILE A 1 477 ? 17.983 11.106 -26.030 1.00 90.44 477 ILE A CA 1
ATOM 3744 C C . ILE A 1 477 ? 16.843 10.295 -26.676 1.00 90.44 477 ILE A C 1
ATOM 3746 O O . ILE A 1 477 ? 16.480 10.564 -27.821 1.00 90.44 477 ILE A O 1
ATOM 3750 N N . VAL A 1 478 ? 16.205 9.372 -25.944 1.00 91.75 478 VAL A N 1
ATOM 3751 C CA . VAL A 1 478 ? 15.002 8.649 -26.410 1.00 91.75 478 VAL A CA 1
ATOM 3752 C C . VAL A 1 478 ? 13.849 9.627 -26.680 1.00 91.75 478 VAL A C 1
ATOM 3754 O O . VAL A 1 478 ? 13.212 9.555 -27.726 1.00 91.75 478 VAL A O 1
ATOM 3757 N N . GLU A 1 479 ? 13.618 10.590 -25.787 1.00 91.44 479 GLU A N 1
ATOM 3758 C CA . GLU A 1 479 ? 12.588 11.630 -25.922 1.00 91.44 479 GLU A CA 1
ATOM 3759 C C . GLU A 1 479 ? 12.896 12.667 -27.016 1.00 91.44 479 GLU A C 1
ATOM 3761 O O . GLU A 1 479 ? 12.000 13.406 -27.429 1.00 91.44 479 GLU A O 1
ATOM 3766 N N . GLN A 1 480 ? 14.146 12.777 -27.473 1.00 89.94 480 GLN A N 1
ATOM 3767 C CA . GLN A 1 480 ? 14.509 13.533 -28.676 1.00 89.94 480 GLN A CA 1
ATOM 3768 C C . GLN A 1 480 ? 14.216 12.715 -29.935 1.00 89.94 480 GLN A C 1
ATOM 3770 O O . GLN A 1 480 ? 13.603 13.244 -30.859 1.00 89.94 480 GLN A O 1
ATOM 3775 N N . TYR A 1 481 ? 14.563 11.424 -29.947 1.00 91.62 481 TYR A N 1
ATOM 3776 C CA . TYR A 1 481 ? 14.271 10.535 -31.071 1.00 91.62 481 TYR A CA 1
ATOM 3777 C C . TYR A 1 481 ? 12.769 10.349 -31.323 1.00 91.62 481 TYR A C 1
ATOM 3779 O O . TYR A 1 481 ? 12.348 10.413 -32.468 1.00 91.62 481 TYR A O 1
ATOM 3787 N N . GLU A 1 482 ? 11.926 10.247 -30.285 1.00 90.88 482 GLU A N 1
ATOM 3788 C CA . GLU A 1 482 ? 10.457 10.175 -30.450 1.00 90.88 482 GLU A CA 1
ATOM 3789 C C . GLU A 1 482 ? 9.815 11.431 -31.086 1.00 90.88 482 GLU A C 1
ATOM 3791 O O . GLU A 1 482 ? 8.605 11.455 -31.314 1.00 90.88 482 GLU A O 1
ATOM 3796 N N . LYS A 1 483 ? 10.598 12.482 -31.367 1.00 89.31 483 LYS A N 1
ATOM 3797 C CA . LYS A 1 483 ? 10.174 13.692 -32.094 1.00 89.31 483 LYS A CA 1
ATOM 3798 C C . LYS A 1 483 ? 10.701 13.738 -33.536 1.00 89.31 483 LYS A C 1
ATOM 3800 O O . LYS A 1 483 ? 10.350 14.664 -34.264 1.00 89.31 483 LYS A O 1
ATOM 3805 N N . LEU A 1 484 ? 11.540 12.781 -33.935 1.00 89.00 484 LEU A N 1
ATOM 3806 C CA . LEU A 1 484 ? 12.062 12.624 -35.291 1.00 89.00 484 LEU A CA 1
ATOM 3807 C C . LEU A 1 484 ? 11.230 11.563 -36.022 1.00 89.00 484 LEU A C 1
ATOM 3809 O O . LEU A 1 484 ? 11.138 10.426 -35.570 1.00 89.00 484 LEU A O 1
ATOM 3813 N N . ASP A 1 485 ? 10.654 11.921 -37.169 1.00 84.50 485 ASP A N 1
ATOM 3814 C CA . ASP A 1 485 ? 9.920 10.988 -38.039 1.00 84.50 485 ASP A CA 1
ATOM 3815 C C . ASP A 1 485 ? 10.921 10.206 -38.915 1.00 84.50 485 ASP A C 1
ATOM 3817 O O . ASP A 1 485 ? 11.086 10.454 -40.111 1.00 84.50 485 ASP A O 1
ATOM 3821 N N . ALA A 1 486 ? 11.723 9.359 -38.262 1.00 83.81 486 ALA A N 1
ATOM 3822 C CA . ALA A 1 486 ? 12.913 8.735 -38.832 1.00 83.81 486 ALA A CA 1
ATOM 3823 C C . ALA A 1 486 ? 12.641 7.302 -39.323 1.00 83.81 486 ALA A C 1
ATOM 3825 O O . ALA A 1 486 ? 12.684 6.351 -38.546 1.00 83.81 486 ALA A O 1
ATOM 3826 N N . ASP A 1 487 ? 12.450 7.130 -40.634 1.00 88.19 487 ASP A N 1
ATOM 3827 C CA . ASP A 1 487 ? 12.314 5.817 -41.292 1.00 88.19 487 ASP A CA 1
ATOM 3828 C C . ASP A 1 487 ? 13.672 5.077 -41.381 1.00 88.19 487 ASP A C 1
ATOM 3830 O O . ASP A 1 487 ? 14.282 4.935 -42.443 1.00 88.19 487 ASP A O 1
ATOM 3834 N N . GLN A 1 488 ? 14.208 4.673 -40.223 1.00 92.06 488 GLN A N 1
ATOM 3835 C CA . GLN A 1 488 ? 15.459 3.920 -40.086 1.00 92.06 488 GLN A CA 1
ATOM 3836 C C . GLN A 1 488 ? 15.279 2.745 -39.102 1.00 92.06 488 GLN A C 1
ATOM 3838 O O . GLN A 1 488 ? 15.522 2.899 -37.903 1.00 92.06 488 GLN A O 1
ATOM 3843 N N . PRO A 1 489 ? 14.922 1.532 -39.574 1.00 92.06 489 PRO A N 1
ATOM 3844 C CA . PRO A 1 489 ? 14.552 0.416 -38.694 1.00 92.06 489 PRO A CA 1
ATOM 3845 C C . PRO A 1 489 ? 15.694 -0.080 -37.790 1.00 92.06 489 PRO A C 1
ATOM 3847 O O . PRO A 1 489 ? 15.439 -0.600 -36.707 1.00 92.06 489 PRO A O 1
ATOM 3850 N N . GLU A 1 490 ? 16.954 0.109 -38.193 1.00 91.75 490 GLU A N 1
ATOM 3851 C CA . GLU A 1 490 ? 18.123 -0.157 -37.338 1.00 91.75 490 GLU A CA 1
ATOM 3852 C C . GLU A 1 490 ? 18.166 0.797 -36.135 1.00 91.75 490 GLU A C 1
ATOM 3854 O O . GLU A 1 490 ? 18.423 0.383 -35.006 1.00 91.75 490 GLU A O 1
ATOM 3859 N N . VAL A 1 491 ? 17.865 2.079 -36.358 1.00 91.69 491 VAL A N 1
ATOM 3860 C CA . VAL A 1 491 ? 17.839 3.106 -35.310 1.00 91.69 491 VAL A CA 1
ATOM 3861 C C . VAL A 1 491 ? 16.693 2.829 -34.330 1.00 91.69 491 VAL A C 1
ATOM 3863 O O . VAL A 1 491 ? 16.912 2.850 -33.118 1.00 91.69 491 VAL A O 1
ATOM 3866 N N . ASP A 1 492 ? 15.516 2.440 -34.829 1.00 92.81 492 ASP A N 1
ATOM 3867 C CA . ASP A 1 492 ? 14.385 1.997 -34.002 1.00 92.81 492 ASP A CA 1
ATOM 3868 C C . ASP A 1 492 ? 14.725 0.827 -33.066 1.00 92.81 492 ASP A C 1
ATOM 3870 O O . ASP A 1 492 ? 14.252 0.798 -31.926 1.00 92.81 492 ASP A O 1
ATOM 3874 N N . LEU A 1 493 ? 15.532 -0.143 -33.515 1.00 93.31 493 LEU A N 1
ATOM 3875 C CA . LEU A 1 493 ? 15.970 -1.263 -32.674 1.00 93.31 493 LEU A CA 1
ATOM 3876 C C . LEU A 1 493 ? 16.855 -0.775 -31.519 1.00 93.31 493 LEU A C 1
ATOM 3878 O O . LEU A 1 493 ? 16.592 -1.118 -30.363 1.00 93.31 493 LEU A O 1
ATOM 3882 N N . TRP A 1 494 ? 17.831 0.094 -31.802 1.00 93.25 494 TRP A N 1
ATOM 3883 C CA . TRP A 1 494 ? 18.674 0.708 -30.771 1.00 93.25 494 TRP A CA 1
ATOM 3884 C C . TRP A 1 494 ? 17.850 1.549 -29.780 1.00 93.25 494 TRP A C 1
ATOM 3886 O O . TRP A 1 494 ? 17.989 1.372 -28.569 1.00 93.25 494 TRP A O 1
ATOM 3896 N N . PHE A 1 495 ? 16.915 2.383 -30.246 1.00 94.31 495 PHE A N 1
ATOM 3897 C CA . PHE A 1 495 ? 16.057 3.184 -29.361 1.00 94.31 495 PHE A CA 1
ATOM 3898 C C . PHE A 1 495 ? 15.034 2.369 -28.565 1.00 94.31 495 PHE A C 1
ATOM 3900 O O . PHE A 1 495 ? 14.710 2.724 -27.426 1.00 94.31 495 PHE A O 1
ATOM 3907 N N . ARG A 1 496 ? 14.547 1.248 -29.107 1.00 92.75 496 ARG A N 1
ATOM 3908 C CA . ARG A 1 496 ? 13.738 0.275 -28.360 1.00 92.75 496 ARG A CA 1
ATOM 3909 C C . ARG A 1 496 ? 14.551 -0.369 -27.238 1.00 92.75 496 ARG A C 1
ATOM 3911 O O . ARG A 1 496 ? 14.045 -0.488 -26.124 1.00 92.75 496 ARG A O 1
ATOM 3918 N N . TRP A 1 497 ? 15.809 -0.714 -27.500 1.00 94.50 497 TRP A N 1
ATOM 3919 C CA . TRP A 1 497 ? 16.702 -1.294 -26.501 1.00 94.50 497 TRP A CA 1
ATOM 3920 C C . TRP A 1 497 ? 17.104 -0.296 -25.401 1.00 94.50 497 TRP A C 1
ATOM 3922 O O . TRP A 1 497 ? 16.993 -0.610 -24.215 1.00 94.50 497 TRP A O 1
ATOM 3932 N N . PHE A 1 498 ? 17.465 0.943 -25.761 1.00 94.25 498 PHE A N 1
ATOM 3933 C CA . PHE A 1 498 ? 17.741 2.016 -24.793 1.00 94.25 498 PHE A CA 1
ATOM 3934 C C . PHE A 1 498 ? 16.546 2.284 -23.869 1.00 94.25 498 PHE A C 1
ATOM 3936 O O . PHE A 1 498 ? 16.708 2.422 -22.656 1.00 94.25 498 PHE A O 1
ATOM 3943 N N . ARG A 1 499 ? 15.330 2.303 -24.427 1.00 93.00 499 ARG A N 1
ATOM 3944 C CA . ARG A 1 499 ? 14.083 2.432 -23.664 1.00 93.00 499 ARG A CA 1
ATOM 3945 C C . ARG A 1 499 ? 13.921 1.295 -22.654 1.00 93.00 499 ARG A C 1
ATOM 3947 O O . ARG A 1 499 ? 13.598 1.562 -21.499 1.00 93.00 499 ARG A O 1
ATOM 3954 N N . ASP A 1 500 ? 14.187 0.054 -23.054 1.00 90.62 500 ASP A N 1
ATOM 3955 C CA . ASP A 1 500 ? 14.083 -1.103 -22.160 1.00 90.62 500 ASP A CA 1
ATOM 3956 C C . ASP A 1 500 ? 15.120 -1.052 -21.020 1.00 90.62 500 ASP A C 1
ATOM 3958 O O . ASP A 1 500 ? 14.776 -1.384 -19.884 1.00 90.62 500 ASP A O 1
ATOM 3962 N N . ILE A 1 501 ? 16.332 -0.528 -21.262 1.00 90.25 501 ILE A N 1
ATOM 3963 C CA . ILE A 1 501 ? 17.313 -0.226 -20.198 1.00 90.25 501 ILE A CA 1
ATOM 3964 C C . ILE A 1 501 ? 16.784 0.844 -19.233 1.00 90.25 501 ILE A C 1
ATOM 3966 O O . ILE A 1 501 ? 16.858 0.656 -18.018 1.00 90.25 501 ILE A O 1
ATOM 3970 N N . VAL A 1 502 ? 16.240 1.957 -19.741 1.00 90.94 502 VAL A N 1
ATOM 3971 C CA . VAL A 1 502 ? 15.724 3.056 -18.900 1.00 90.94 502 VAL A CA 1
ATOM 3972 C C . VAL A 1 502 ? 14.580 2.577 -18.002 1.00 90.94 502 VAL A C 1
ATOM 3974 O O . VAL A 1 502 ? 14.556 2.897 -16.811 1.00 90.94 502 VAL A O 1
ATOM 3977 N N . VAL A 1 503 ? 13.654 1.768 -18.528 1.00 88.56 503 VAL A N 1
ATOM 3978 C CA . VAL A 1 503 ? 12.559 1.197 -17.722 1.00 88.56 503 VAL A CA 1
ATOM 3979 C C . VAL A 1 503 ? 13.095 0.160 -16.722 1.00 88.56 503 VAL A C 1
ATOM 3981 O O . VAL A 1 503 ? 12.650 0.148 -15.575 1.00 88.56 503 VAL A O 1
ATOM 3984 N N . TRP A 1 504 ? 14.085 -0.661 -17.097 1.00 89.00 504 TRP A N 1
ATOM 3985 C CA . TRP A 1 504 ? 14.735 -1.622 -16.192 1.00 89.00 504 TRP A CA 1
ATOM 3986 C C . TRP A 1 504 ? 15.452 -0.941 -15.018 1.00 89.00 504 TRP A C 1
ATOM 3988 O O . TRP A 1 504 ? 15.259 -1.343 -13.870 1.00 89.00 504 TRP A O 1
ATOM 3998 N N . GLN A 1 505 ? 16.189 0.144 -15.271 1.00 88.94 505 GLN A N 1
ATOM 3999 C CA . GLN A 1 505 ? 16.845 0.928 -14.220 1.00 88.94 505 GLN A CA 1
ATOM 4000 C C . GLN A 1 505 ? 15.829 1.581 -13.270 1.00 88.94 505 GLN A C 1
ATOM 4002 O O . GLN A 1 505 ? 15.966 1.473 -12.051 1.00 88.94 505 GLN A O 1
ATOM 4007 N N . ARG A 1 506 ? 14.757 2.188 -13.804 1.00 86.44 506 ARG A N 1
ATOM 4008 C CA . ARG A 1 506 ? 13.673 2.764 -12.983 1.00 86.44 506 ARG A CA 1
ATOM 4009 C C . ARG A 1 506 ? 13.002 1.701 -12.100 1.00 86.44 506 ARG A C 1
ATOM 4011 O O . ARG A 1 506 ? 12.863 1.917 -10.898 1.00 86.44 506 ARG A O 1
ATOM 4018 N N . ALA A 1 507 ? 12.699 0.521 -12.645 1.00 83.31 507 ALA A N 1
ATOM 4019 C CA . ALA A 1 507 ? 12.158 -0.604 -11.874 1.00 83.31 507 ALA A CA 1
ATOM 4020 C C . ALA A 1 507 ? 13.128 -1.115 -10.784 1.00 83.31 507 ALA A C 1
ATOM 4022 O O . ALA A 1 507 ? 12.692 -1.525 -9.706 1.00 83.31 507 ALA A O 1
ATOM 4023 N N . GLY A 1 508 ? 14.444 -1.056 -11.025 1.00 84.81 508 GLY A N 1
ATOM 4024 C CA . GLY A 1 508 ? 15.474 -1.376 -10.031 1.00 84.81 508 GLY A CA 1
ATOM 4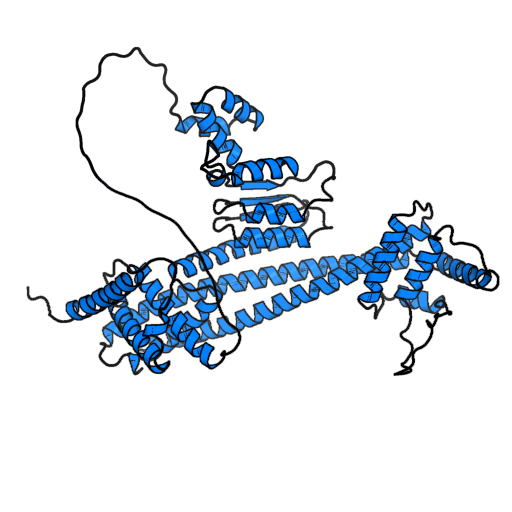025 C C . GLY A 1 508 ? 15.490 -0.411 -8.840 1.00 84.81 508 GLY A C 1
ATOM 4026 O O . GLY A 1 508 ? 15.647 -0.846 -7.698 1.00 84.81 508 GLY A O 1
ATOM 4027 N N . ILE A 1 509 ? 15.255 0.881 -9.086 1.00 84.25 509 ILE A N 1
ATOM 4028 C CA . ILE A 1 509 ? 15.129 1.907 -8.038 1.00 84.25 509 ILE A CA 1
ATOM 4029 C C . ILE A 1 509 ? 13.837 1.694 -7.228 1.00 84.25 509 ILE A C 1
ATOM 4031 O O . ILE A 1 509 ? 13.877 1.671 -5.996 1.00 84.25 509 ILE A O 1
ATOM 4035 N N . GLU A 1 510 ? 12.701 1.453 -7.894 1.00 80.12 510 GLU A N 1
ATOM 4036 C CA . GLU A 1 510 ? 11.418 1.160 -7.229 1.00 80.12 510 GLU A CA 1
ATOM 4037 C C . GLU A 1 510 ? 11.489 -0.096 -6.335 1.00 80.12 510 GLU A C 1
ATOM 4039 O O . GLU A 1 510 ? 10.935 -0.120 -5.228 1.00 80.12 510 GLU A O 1
ATOM 4044 N N . MET A 1 511 ? 12.238 -1.120 -6.763 1.00 79.38 511 MET A N 1
ATOM 4045 C CA . MET A 1 511 ? 12.477 -2.352 -6.004 1.00 79.38 511 MET A CA 1
ATOM 4046 C C . MET A 1 511 ? 13.131 -2.096 -4.629 1.00 79.38 511 MET A C 1
ATOM 4048 O O . MET A 1 511 ? 12.785 -2.789 -3.668 1.00 79.38 511 MET A O 1
ATOM 4052 N N . GLU A 1 512 ? 14.034 -1.117 -4.467 1.00 81.38 512 GLU A N 1
ATOM 4053 C CA . GLU A 1 512 ? 14.607 -0.811 -3.139 1.00 81.38 512 GLU A CA 1
ATOM 4054 C C . GLU A 1 512 ? 13.573 -0.235 -2.164 1.00 81.38 512 GLU A C 1
ATOM 4056 O O . GLU A 1 512 ? 13.607 -0.569 -0.976 1.00 81.38 512 GLU A O 1
ATOM 4061 N N . GLY A 1 513 ? 12.592 0.530 -2.652 1.00 79.44 513 GLY A N 1
ATOM 4062 C CA . GLY A 1 513 ? 11.453 0.967 -1.840 1.00 79.44 513 GLY A CA 1
ATOM 4063 C C . GLY A 1 513 ? 10.650 -0.219 -1.294 1.00 79.44 513 GLY A C 1
ATOM 4064 O O . GLY A 1 513 ? 10.329 -0.268 -0.103 1.00 79.44 513 GLY A O 1
ATOM 4065 N N . VAL A 1 514 ? 10.396 -1.229 -2.134 1.00 74.38 514 VAL A N 1
ATOM 4066 C CA . VAL A 1 514 ? 9.697 -2.465 -1.735 1.00 74.38 514 VAL A CA 1
ATOM 4067 C C . VAL A 1 514 ? 10.532 -3.298 -0.756 1.00 74.38 514 VAL A C 1
ATOM 4069 O O . VAL A 1 514 ? 10.003 -3.756 0.261 1.00 74.38 514 VAL A O 1
ATOM 4072 N N . LYS A 1 515 ? 11.841 -3.456 -1.002 1.00 76.62 515 LYS A N 1
ATOM 4073 C CA . LYS A 1 515 ? 12.761 -4.142 -0.075 1.00 76.62 515 LYS A CA 1
ATOM 4074 C C . LYS A 1 515 ? 12.772 -3.464 1.296 1.00 76.62 515 LYS A C 1
ATOM 4076 O O . LYS A 1 515 ? 12.709 -4.148 2.315 1.00 76.62 515 LYS A O 1
ATOM 4081 N N . GLU A 1 516 ? 12.804 -2.136 1.342 1.00 80.75 516 GLU A N 1
ATOM 4082 C CA . GLU A 1 516 ? 12.830 -1.376 2.592 1.00 80.75 516 GLU A CA 1
ATOM 4083 C C . GLU A 1 516 ? 11.505 -1.452 3.369 1.00 80.75 516 GLU A C 1
ATOM 4085 O O . GLU A 1 516 ? 11.511 -1.613 4.594 1.00 80.75 516 GLU A O 1
ATOM 4090 N N . LEU A 1 517 ? 10.362 -1.432 2.677 1.00 72.50 517 LEU A N 1
ATOM 4091 C CA . LEU A 1 517 ? 9.057 -1.714 3.286 1.00 72.50 517 LEU A CA 1
ATOM 4092 C C . LEU A 1 517 ? 8.999 -3.134 3.872 1.00 72.50 517 LEU A C 1
ATOM 4094 O O . LEU A 1 517 ? 8.518 -3.315 4.994 1.00 72.50 517 LEU A O 1
ATOM 4098 N N . LEU A 1 518 ? 9.548 -4.131 3.169 1.00 72.62 518 LEU A N 1
ATOM 4099 C CA . LEU A 1 518 ? 9.618 -5.512 3.651 1.00 72.62 518 LEU A CA 1
ATOM 4100 C C . LEU A 1 518 ? 10.509 -5.635 4.902 1.00 72.62 518 LEU A C 1
ATOM 4102 O O . LEU A 1 518 ? 10.069 -6.219 5.895 1.00 72.62 518 LEU A O 1
ATOM 4106 N N . ARG A 1 519 ? 11.705 -5.019 4.914 1.00 80.44 519 ARG A N 1
ATOM 4107 C CA . ARG A 1 519 ? 12.589 -4.938 6.101 1.00 80.44 519 ARG A CA 1
ATOM 4108 C C . ARG A 1 519 ? 11.836 -4.345 7.305 1.00 80.44 519 ARG A C 1
ATOM 4110 O O . ARG A 1 519 ? 11.797 -4.957 8.375 1.00 80.44 519 ARG A O 1
ATOM 4117 N N . LYS A 1 520 ? 11.155 -3.207 7.116 1.00 77.88 520 LYS A N 1
ATOM 4118 C CA . LYS A 1 520 ? 10.336 -2.532 8.145 1.00 77.88 520 LYS A CA 1
ATOM 4119 C C . LYS A 1 520 ? 9.116 -3.343 8.600 1.00 77.88 520 LYS A C 1
ATOM 4121 O O . LYS A 1 520 ? 8.690 -3.208 9.748 1.00 77.88 520 LYS A O 1
ATOM 4126 N N . SER A 1 521 ? 8.531 -4.174 7.739 1.00 73.81 521 SER A N 1
ATOM 4127 C CA . SER A 1 521 ? 7.428 -5.074 8.107 1.00 73.81 521 SER A CA 1
ATOM 4128 C C . SER A 1 521 ? 7.915 -6.254 8.951 1.00 73.81 521 SER A C 1
ATOM 4130 O O . SER A 1 521 ? 7.342 -6.534 10.004 1.00 73.81 521 SER A O 1
ATOM 4132 N N . MET A 1 522 ? 9.019 -6.897 8.556 1.00 75.44 522 MET A N 1
ATOM 4133 C CA . MET A 1 522 ? 9.618 -8.002 9.318 1.00 75.44 522 MET A CA 1
ATOM 4134 C C . MET A 1 522 ? 10.092 -7.552 10.709 1.00 75.44 522 MET A C 1
ATOM 4136 O O . MET A 1 522 ? 9.819 -8.233 11.697 1.00 75.44 522 MET A O 1
ATOM 4140 N N . ALA A 1 523 ? 10.709 -6.369 10.816 1.00 81.19 523 ALA A N 1
ATOM 4141 C CA . ALA A 1 523 ? 11.116 -5.798 12.101 1.00 81.19 523 ALA A CA 1
ATOM 4142 C C . ALA A 1 523 ? 9.924 -5.580 13.059 1.00 81.19 523 ALA A C 1
ATOM 4144 O O . ALA A 1 523 ? 10.011 -5.909 14.243 1.00 81.19 523 ALA A O 1
ATOM 4145 N N . ARG A 1 524 ? 8.780 -5.090 12.552 1.00 76.38 524 ARG A N 1
ATOM 4146 C CA . ARG A 1 524 ? 7.539 -4.968 13.340 1.00 76.38 524 ARG A CA 1
ATOM 4147 C C . ARG A 1 524 ? 6.996 -6.331 13.774 1.00 76.38 524 ARG A C 1
ATOM 4149 O O . ARG A 1 524 ? 6.613 -6.486 14.933 1.00 76.38 524 ARG A O 1
ATOM 4156 N N . MET A 1 525 ? 6.987 -7.321 12.878 1.00 73.94 525 MET A N 1
ATOM 4157 C CA . MET A 1 525 ? 6.511 -8.671 13.199 1.00 73.94 525 MET A CA 1
ATOM 4158 C C . MET A 1 525 ? 7.288 -9.314 14.350 1.00 73.94 525 MET A C 1
ATOM 4160 O O . MET A 1 525 ? 6.662 -9.875 15.248 1.00 73.94 525 MET A O 1
ATOM 4164 N N . GLU A 1 526 ? 8.620 -9.217 14.368 1.00 78.75 526 GLU A N 1
ATOM 4165 C CA . GLU A 1 526 ? 9.428 -9.873 15.405 1.00 78.75 526 GLU A CA 1
ATOM 4166 C C . GLU A 1 526 ? 9.242 -9.216 16.788 1.00 78.75 526 GLU A C 1
ATOM 4168 O O . GLU A 1 526 ? 9.125 -9.911 17.799 1.00 78.75 526 GLU A O 1
ATOM 4173 N N . VAL A 1 527 ? 9.061 -7.888 16.841 1.00 77.44 527 VAL A N 1
ATOM 4174 C CA . VAL A 1 527 ? 8.661 -7.174 18.070 1.00 77.44 527 VAL A CA 1
ATOM 4175 C C . VAL A 1 527 ? 7.325 -7.704 18.613 1.00 77.44 527 VAL A C 1
ATOM 4177 O O . VAL A 1 527 ? 7.212 -8.011 19.804 1.00 77.44 527 VAL A O 1
ATOM 4180 N N . PHE A 1 528 ? 6.320 -7.880 17.751 1.00 73.44 528 PHE A N 1
ATOM 4181 C CA . PHE A 1 528 ? 5.023 -8.443 18.148 1.00 73.44 528 PHE A CA 1
ATOM 4182 C C . PHE A 1 528 ? 5.091 -9.926 18.527 1.00 73.44 528 PHE A C 1
ATOM 4184 O O . PHE A 1 528 ? 4.401 -10.346 19.458 1.00 73.44 528 PHE A O 1
ATOM 4191 N N . ARG A 1 529 ? 5.947 -10.714 17.870 1.00 75.50 529 ARG A N 1
ATOM 4192 C CA . ARG A 1 529 ? 6.216 -12.108 18.243 1.00 75.50 529 ARG A CA 1
ATOM 4193 C C . ARG A 1 529 ? 6.776 -12.187 19.663 1.00 75.50 529 ARG A C 1
ATOM 4195 O O . ARG A 1 529 ? 6.294 -12.985 20.465 1.00 75.50 529 ARG A O 1
ATOM 4202 N N . GLY A 1 530 ? 7.702 -11.291 20.012 1.00 77.44 530 GLY A N 1
ATOM 4203 C CA . GLY A 1 530 ? 8.191 -11.118 21.380 1.00 77.44 530 GLY A CA 1
ATOM 4204 C C . GLY A 1 530 ? 7.072 -10.804 22.384 1.00 77.44 530 GLY A C 1
ATOM 4205 O O . GLY A 1 530 ? 7.026 -11.405 23.459 1.00 77.44 530 GLY A O 1
ATOM 4206 N N . MET A 1 531 ? 6.122 -9.927 22.032 1.00 74.44 531 MET A N 1
ATOM 4207 C CA . MET A 1 531 ? 4.944 -9.641 22.872 1.00 74.44 531 MET A CA 1
ATOM 4208 C C . MET A 1 531 ? 4.036 -10.870 23.049 1.00 74.44 531 MET A C 1
ATOM 4210 O O . MET A 1 531 ? 3.593 -11.146 24.164 1.00 74.44 531 MET A O 1
ATOM 4214 N N . GLN A 1 532 ? 3.783 -11.639 21.984 1.00 75.38 532 GLN A N 1
ATOM 4215 C CA . GLN A 1 532 ? 2.970 -12.861 22.042 1.00 75.38 532 GLN A CA 1
ATOM 4216 C C . GLN A 1 532 ? 3.627 -13.962 22.888 1.00 75.38 532 GLN A C 1
ATOM 4218 O O . GLN A 1 532 ? 2.946 -14.604 23.687 1.00 75.38 532 GLN A O 1
ATOM 4223 N N . VAL A 1 533 ? 4.947 -14.141 22.781 1.00 81.69 533 VAL A N 1
ATOM 4224 C CA . VAL A 1 533 ? 5.712 -15.086 23.614 1.00 81.69 533 VAL A CA 1
ATOM 4225 C C . VAL A 1 533 ? 5.657 -14.686 25.093 1.00 81.69 533 VAL A C 1
ATOM 4227 O O . VAL A 1 533 ? 5.388 -15.537 25.943 1.00 81.69 533 VAL A O 1
ATOM 4230 N N . ARG A 1 534 ? 5.807 -13.391 25.418 1.00 78.19 534 ARG A N 1
ATOM 4231 C CA . ARG A 1 534 ? 5.608 -12.886 26.791 1.00 78.19 534 ARG A CA 1
ATOM 4232 C C . ARG A 1 534 ? 4.193 -13.173 27.297 1.00 78.19 534 ARG A C 1
ATOM 4234 O O . ARG A 1 534 ? 4.055 -13.727 28.383 1.00 78.19 534 ARG A O 1
ATOM 4241 N N . LEU A 1 535 ? 3.160 -12.868 26.507 1.00 75.94 535 LEU A N 1
ATOM 4242 C CA . LEU A 1 535 ? 1.756 -13.128 26.854 1.00 75.94 535 LEU A CA 1
ATOM 4243 C C . LEU A 1 535 ? 1.485 -14.623 27.112 1.00 75.94 535 LEU A C 1
ATOM 4245 O O . LEU A 1 535 ? 0.769 -14.966 28.050 1.00 75.94 535 LEU A O 1
ATOM 4249 N N . PHE A 1 536 ? 2.086 -15.518 26.327 1.00 78.06 536 PHE A N 1
ATOM 4250 C CA . PHE A 1 536 ? 1.949 -16.965 26.504 1.00 78.06 536 PHE A CA 1
ATOM 4251 C C . PHE A 1 536 ? 2.651 -17.476 27.774 1.00 78.06 536 PHE A C 1
ATOM 4253 O O . PHE A 1 536 ? 2.035 -18.180 28.575 1.00 78.06 536 PHE A O 1
ATOM 4260 N N . HIS A 1 537 ? 3.902 -17.071 28.027 1.00 82.50 537 HIS A N 1
ATOM 4261 C CA . HIS A 1 537 ? 4.585 -17.393 29.288 1.00 82.50 537 HIS A CA 1
ATOM 4262 C C . HIS A 1 537 ? 3.846 -16.826 30.504 1.00 82.50 537 HIS A C 1
ATOM 4264 O O . HIS A 1 537 ? 3.762 -17.485 31.539 1.00 82.50 537 HIS A O 1
ATOM 4270 N N . TRP A 1 538 ? 3.280 -15.627 30.375 1.00 78.00 538 TRP A N 1
ATOM 4271 C CA . TRP A 1 538 ? 2.441 -15.002 31.390 1.00 78.00 538 TRP A CA 1
ATOM 4272 C C . TRP A 1 538 ? 1.204 -15.870 31.685 1.00 78.00 538 TRP A C 1
ATOM 4274 O O . TRP A 1 538 ? 0.927 -16.155 32.849 1.00 78.00 538 TRP A O 1
ATOM 4284 N N . GLN A 1 539 ? 0.505 -16.379 30.659 1.00 78.00 539 GLN A N 1
ATOM 4285 C CA . GLN A 1 539 ? -0.639 -17.289 30.844 1.00 78.00 539 GLN A CA 1
ATOM 4286 C C . GLN A 1 539 ? -0.225 -18.600 31.533 1.00 78.00 539 GLN A C 1
ATOM 4288 O O . GLN A 1 539 ? -0.898 -19.047 32.461 1.00 78.00 539 GLN A O 1
ATOM 4293 N N . LEU A 1 540 ? 0.922 -19.176 31.158 1.00 81.88 540 LEU A N 1
ATOM 4294 C CA . LEU A 1 540 ? 1.470 -20.371 31.813 1.00 81.88 540 LEU A CA 1
ATOM 4295 C C . LEU A 1 540 ? 1.884 -20.139 33.277 1.00 81.88 540 LEU A C 1
ATOM 4297 O O . LEU A 1 540 ? 1.805 -21.077 34.069 1.00 81.88 540 LEU A O 1
ATOM 4301 N N . LYS A 1 541 ? 2.309 -18.922 33.654 1.00 81.00 541 LYS A N 1
ATOM 4302 C CA . LYS A 1 541 ? 2.490 -18.534 35.066 1.00 81.00 541 LYS A CA 1
ATOM 4303 C C . LYS A 1 541 ? 1.132 -18.431 35.768 1.00 81.00 541 LYS A C 1
ATOM 4305 O O . LYS A 1 541 ? 0.961 -18.994 36.841 1.00 81.00 541 LYS A O 1
ATOM 4310 N N . SER A 1 542 ? 0.167 -17.730 35.169 1.00 73.31 542 SER A N 1
ATOM 4311 C CA . SER A 1 542 ? -1.120 -17.421 35.807 1.00 73.31 542 SER A CA 1
ATOM 4312 C C . SER A 1 542 ? -2.052 -18.620 35.984 1.00 73.31 542 SER A C 1
ATOM 4314 O O . SER A 1 542 ? -2.942 -18.536 36.815 1.00 73.31 542 SER A O 1
ATOM 4316 N N . ASN A 1 543 ? -1.850 -19.719 35.254 1.00 73.81 543 ASN A N 1
ATOM 4317 C CA . ASN A 1 543 ? -2.583 -20.974 35.463 1.00 73.81 543 ASN A CA 1
ATOM 4318 C C . ASN A 1 543 ? -1.981 -21.857 36.585 1.00 73.81 543 ASN A C 1
ATOM 4320 O O . ASN A 1 543 ? -2.407 -22.998 36.752 1.00 73.81 543 ASN A O 1
ATOM 4324 N N . ARG A 1 544 ? -0.962 -21.375 37.318 1.00 74.94 544 ARG A N 1
ATOM 4325 C CA . ARG A 1 544 ? -0.345 -22.063 38.473 1.00 74.94 544 ARG A CA 1
ATOM 4326 C C . ARG A 1 544 ? -0.704 -21.430 39.829 1.00 74.94 544 ARG A C 1
ATOM 4328 O O . ARG A 1 544 ? -0.159 -21.867 40.841 1.00 74.94 544 ARG A O 1
ATOM 4335 N N . TYR A 1 545 ? -1.568 -20.413 39.836 1.00 55.50 545 TYR A N 1
ATOM 4336 C CA . TYR A 1 545 ? -2.008 -19.630 40.999 1.00 55.50 545 TYR A CA 1
ATOM 4337 C C . TYR A 1 545 ? -3.535 -19.469 40.985 1.00 55.50 545 TYR A C 1
ATOM 4339 O O . TYR A 1 545 ? -4.110 -19.313 42.083 1.00 55.50 545 TYR A O 1
#